Protein AF-0000000083257977 (afdb_homodimer)

Foldseek 3Di:
DQPLVRLLVVLLVVQLVVQWDFLVRSCVVVVHDSVSSVVSQVVCVVQVSWAADDRTTGGPPALQDAAAQVSQLVPPVLFLQQLLLVVLVVDDAAFEEEEEQGNSSQNVLVVCLPHQAYEYEYQAPVSCVVCVPRVSYHYHYQAADQDRRRRGHWDDSSLVSLLVAAGAEYEEEAQAAEQVQGGEDSDARVLSNVLSSLVRYNAYEYEDEQSRYPDHHDGHNDHLLSHQEYEYEPPHDVVVVVSCVVSNYHYHYGYSPDD/DQPLVRLLLVLLVVQLVVQWDFLVRSCVVVVHDSVSSVVSQVVCVVQVSWAADDRTTGGPPALQDAGAQVVQLVPPVLFLQQLLLVVLVVDDAAFEEEEEQGNSSQNVLVVCLPHQAYEYEYQAPVSCVVCVPRVSYHYHYQAADQDRRRRGHWDDSSLVSLLVAAGAEYEEEAQAAEQVQGGEDSDARVLSNVLSSLVRYNAYEYGDEQSRYPDHHDGHNDHLLSHQEYEYEPPHDVVVVVSCVVSNYHYHYGYRPDD

Solvent-accessible surface area (backbone atoms only — not comparable to full-atom values): 26200 Å² total; per-residue (Å²): 127,73,51,71,69,58,42,46,52,49,51,46,50,46,18,57,72,60,42,43,43,43,45,67,54,51,20,66,75,65,72,47,53,62,69,57,49,52,50,45,46,48,50,36,29,74,65,64,58,30,37,70,48,97,64,27,32,27,29,59,78,48,38,61,64,69,77,37,47,74,67,48,43,70,52,64,45,69,53,27,42,54,40,16,54,56,54,49,71,75,60,54,83,67,38,34,33,32,44,40,50,45,58,48,43,47,48,30,60,66,62,52,67,78,52,72,35,35,35,39,34,33,34,14,35,58,60,52,40,73,44,36,84,37,79,48,43,47,40,34,29,39,16,19,37,52,38,49,53,59,38,25,35,29,38,70,54,17,38,53,44,43,70,76,45,76,29,56,34,26,42,36,60,59,66,6,30,28,95,88,67,12,32,13,28,42,39,63,52,53,15,53,35,50,31,46,50,54,74,30,28,74,33,31,33,37,44,44,52,50,87,23,55,81,28,77,34,60,18,66,37,41,49,66,80,63,35,46,29,38,34,27,35,72,72,56,58,67,70,55,54,54,50,32,54,76,66,63,27,44,75,45,71,42,73,81,77,77,127,128,73,52,71,69,57,42,45,52,48,52,45,51,46,18,58,74,60,42,42,42,44,46,68,55,51,20,66,75,66,71,46,52,63,69,55,51,53,51,44,48,51,50,35,30,73,65,65,57,28,38,70,48,96,65,26,34,30,32,59,78,46,38,61,65,67,77,37,48,74,67,48,43,69,52,62,44,70,53,27,42,56,41,17,54,57,55,50,71,75,62,53,81,66,38,36,33,32,44,40,50,46,58,50,43,46,48,31,60,66,63,53,67,77,53,73,34,36,36,40,36,34,33,15,34,58,61,53,41,72,44,37,85,36,76,47,44,46,39,35,30,40,16,20,39,52,38,48,53,60,39,24,34,30,40,70,53,16,39,54,45,44,70,76,45,77,29,54,33,27,42,35,61,58,67,7,30,28,95,87,67,12,32,14,27,41,40,62,53,55,15,54,34,50,31,46,50,54,73,28,29,76,33,32,32,37,42,44,52,49,88,22,56,80,28,76,35,59,19,65,37,41,50,66,80,65,36,46,28,38,34,27,35,72,72,56,57,66,70,55,54,54,50,33,54,75,66,63,27,45,74,43,72,43,74,80,77,77,125

Structure (mmCIF, N/CA/C/O backbone):
data_AF-0000000083257977-model_v1
#
loop_
_entity.id
_entity.type
_entity.pdbx_description
1 polymer 'DeoR family transcriptional regulator'
#
loop_
_atom_site.group_PDB
_atom_site.id
_atom_site.type_symbol
_atom_site.label_atom_id
_atom_site.label_alt_id
_atom_site.label_comp_id
_atom_site.label_asym_id
_atom_site.label_entity_id
_atom_site.label_seq_id
_atom_site.pdbx_PDB_ins_code
_atom_site.Cartn_x
_atom_site.Cartn_y
_atom_site.Cartn_z
_atom_site.occupancy
_atom_site.B_iso_or_equiv
_atom_site.auth_seq_id
_atom_site.auth_comp_id
_atom_site.auth_asym_id
_atom_site.auth_atom_id
_atom_site.pdbx_PDB_model_num
ATOM 1 N N . MET A 1 1 ? 11.086 14.32 38.594 1 40.62 1 MET A N 1
ATOM 2 C CA . MET A 1 1 ? 12.227 14.188 37.688 1 40.62 1 MET A CA 1
ATOM 3 C C . MET A 1 1 ? 11.773 13.773 36.281 1 40.62 1 MET A C 1
ATOM 5 O O . MET A 1 1 ? 11.023 12.805 36.156 1 40.62 1 MET A O 1
ATOM 9 N N . LEU A 1 2 ? 11.805 14.555 35.406 1 58.31 2 LEU A N 1
ATOM 10 C CA . LEU A 1 2 ? 11.203 14.242 34.125 1 58.31 2 LEU A CA 1
ATOM 11 C C . LEU A 1 2 ? 11.867 13.023 33.5 1 58.31 2 LEU A C 1
ATOM 13 O O . LEU A 1 2 ? 13.094 12.875 33.531 1 58.31 2 LEU A O 1
ATOM 17 N N . TYR A 1 3 ? 11.219 11.984 33.219 1 67.94 3 TYR A N 1
ATOM 18 C CA . TYR A 1 3 ? 11.727 10.82 32.5 1 67.94 3 TYR A CA 1
ATOM 19 C C . TYR A 1 3 ? 12.461 11.234 31.234 1 67.94 3 TYR A C 1
ATOM 21 O O . TYR A 1 3 ? 12.172 12.289 30.656 1 67.94 3 TYR A O 1
ATOM 29 N N . SER A 1 4 ? 13.562 10.516 31.016 1 78.44 4 SER A N 1
ATOM 30 C CA . SER A 1 4 ? 14.508 10.828 29.938 1 78.44 4 SER A CA 1
ATOM 31 C C . SER A 1 4 ? 13.789 11.195 28.656 1 78.44 4 SER A C 1
ATOM 33 O O . SER A 1 4 ? 14.094 12.227 28.047 1 78.44 4 SER A O 1
ATOM 35 N N . GLU A 1 5 ? 12.828 10.484 28.359 1 77.94 5 GLU A N 1
ATOM 36 C CA . GLU A 1 5 ? 12.141 10.727 27.094 1 77.94 5 GLU A CA 1
ATOM 37 C C . GLU A 1 5 ? 11.32 12.008 27.141 1 77.94 5 GLU A C 1
ATOM 39 O O . GLU A 1 5 ? 11.297 12.773 26.188 1 77.94 5 GLU A O 1
ATOM 44 N N . GLU A 1 6 ? 10.672 12.234 28.219 1 80.19 6 GLU A N 1
ATOM 45 C CA . GLU A 1 6 ? 9.891 13.453 28.406 1 80.19 6 GLU A CA 1
ATOM 46 C C . GLU A 1 6 ? 10.781 14.688 28.391 1 80.19 6 GLU A C 1
ATOM 48 O O . GLU A 1 6 ? 10.422 15.719 27.812 1 80.19 6 GLU A O 1
ATOM 53 N N . ARG A 1 7 ? 11.859 14.539 29.109 1 85.69 7 ARG A N 1
ATOM 54 C CA . ARG A 1 7 ? 12.805 15.648 29.172 1 85.69 7 ARG A CA 1
ATOM 55 C C . ARG A 1 7 ? 13.32 16 27.781 1 85.69 7 ARG A C 1
ATOM 57 O O . ARG A 1 7 ? 13.367 17.172 27.406 1 85.69 7 ARG A O 1
ATOM 64 N N . LYS A 1 8 ? 13.609 15.039 26.953 1 87.06 8 LYS A N 1
ATOM 65 C CA . LYS A 1 8 ? 14.125 15.258 25.609 1 87.06 8 LYS A CA 1
ATOM 66 C C . LYS A 1 8 ? 13.094 15.984 24.734 1 87.06 8 LYS A C 1
ATOM 68 O O . LYS A 1 8 ? 13.445 16.891 23.984 1 87.06 8 LYS A O 1
ATOM 73 N N . ASN A 1 9 ? 11.922 15.562 24.969 1 80.62 9 ASN A N 1
ATOM 74 C CA . ASN A 1 9 ? 10.852 16.219 24.234 1 80.62 9 ASN A CA 1
ATOM 75 C C . ASN A 1 9 ? 10.758 17.703 24.594 1 80.62 9 ASN A C 1
ATOM 77 O O . ASN A 1 9 ? 10.562 18.547 23.703 1 80.62 9 ASN A O 1
ATOM 81 N N . LYS A 1 10 ? 10.914 17.984 25.812 1 83.56 10 LYS A N 1
ATOM 82 C CA . LYS A 1 10 ? 10.836 19.359 26.281 1 83.56 10 LYS A CA 1
ATOM 83 C C . LYS A 1 10 ? 12.047 20.172 25.812 1 83.56 10 LYS A C 1
ATOM 85 O O . LYS A 1 10 ? 11.914 21.344 25.469 1 83.56 10 LYS A O 1
ATOM 90 N N . ILE A 1 11 ? 13.219 19.531 25.859 1 87.44 11 ILE A N 1
ATOM 91 C CA . ILE A 1 11 ? 14.422 20.172 25.375 1 87.44 11 ILE A CA 1
ATOM 92 C C . ILE A 1 11 ? 14.25 20.531 23.891 1 87.44 11 ILE A C 1
ATOM 94 O O . ILE A 1 11 ? 14.523 21.672 23.484 1 87.44 11 ILE A O 1
ATOM 98 N N . HIS A 1 12 ? 13.766 19.547 23.219 1 84.56 12 HIS A N 1
ATOM 99 C CA . HIS A 1 12 ? 13.555 19.781 21.797 1 84.56 12 HIS A CA 1
ATOM 100 C C . HIS A 1 12 ? 12.578 20.922 21.562 1 84.56 12 HIS A C 1
ATOM 102 O O . HIS A 1 12 ? 12.836 21.812 20.734 1 84.56 12 HIS A O 1
ATOM 108 N N . ALA A 1 13 ? 11.508 20.875 22.25 1 78.69 13 ALA A N 1
ATOM 109 C CA . ALA A 1 13 ? 10.5 21.938 22.125 1 78.69 13 ALA A CA 1
ATOM 110 C C . ALA A 1 13 ? 11.102 23.297 22.422 1 78.69 13 ALA A C 1
ATOM 112 O O . ALA A 1 13 ? 10.805 24.281 21.75 1 78.69 13 ALA A O 1
ATOM 113 N N . TYR A 1 14 ? 11.898 23.328 23.438 1 81.38 14 TYR A N 1
ATOM 114 C CA . TYR A 1 14 ? 12.547 24.578 23.828 1 81.38 14 TYR A CA 1
ATOM 115 C C . TYR A 1 14 ? 13.453 25.094 22.719 1 81.38 14 TYR A C 1
ATOM 117 O O . TYR A 1 14 ? 13.391 26.266 22.344 1 81.38 14 TYR A O 1
ATOM 125 N N . VAL A 1 15 ? 14.281 24.156 22.156 1 84.94 15 VAL A N 1
ATOM 126 C CA . VAL A 1 15 ? 15.25 24.547 21.141 1 84.94 15 VAL A CA 1
ATOM 127 C C . VAL A 1 15 ? 14.523 24.969 19.859 1 84.94 15 VAL A C 1
ATOM 129 O O . VAL A 1 15 ? 14.945 25.906 19.188 1 84.94 15 VAL A O 1
ATOM 132 N N . GLU A 1 16 ? 13.445 24.281 19.641 1 74.38 16 GLU A N 1
ATOM 133 C CA . GLU A 1 16 ? 12.656 24.641 18.469 1 74.38 16 GLU A CA 1
ATOM 134 C C . GLU A 1 16 ? 12.031 26.016 18.625 1 74.38 16 GLU A C 1
ATOM 136 O O . GLU A 1 16 ? 12.008 26.812 17.672 1 74.38 16 GLU A O 1
ATOM 141 N N . LYS A 1 17 ? 11.547 26.281 19.734 1 71.81 17 LYS A N 1
ATOM 142 C CA . LYS A 1 17 ? 10.867 27.531 20.047 1 71.81 17 LYS A CA 1
ATOM 143 C C . LYS A 1 17 ? 11.852 28.703 20.094 1 71.81 17 LYS A C 1
ATOM 145 O O . LYS A 1 17 ? 11.562 29.797 19.594 1 71.81 17 LYS A O 1
ATOM 150 N N . HIS A 1 18 ? 12.953 28.469 20.625 1 75.81 18 HIS A N 1
ATOM 151 C CA . HIS A 1 18 ? 13.883 29.547 20.891 1 75.81 18 HIS A CA 1
ATOM 152 C C . HIS A 1 18 ? 15.039 29.547 19.906 1 75.81 18 HIS A C 1
ATOM 154 O O . HIS A 1 18 ? 15.945 30.375 19.984 1 75.81 18 HIS A O 1
ATOM 160 N N . LYS A 1 19 ? 14.969 28.516 19.016 1 76.31 19 LYS A N 1
ATOM 161 C CA . LYS A 1 19 ? 15.922 28.312 17.922 1 76.31 19 LYS A CA 1
ATOM 162 C C . LYS A 1 19 ? 17.297 27.953 18.453 1 76.31 19 LYS A C 1
ATOM 164 O O . LYS A 1 19 ? 18.172 27.5 17.703 1 76.31 19 LYS A O 1
ATOM 169 N N . ARG A 1 20 ? 17.578 28.328 19.672 1 80.38 20 ARG A N 1
ATOM 170 C CA . ARG A 1 20 ? 18.859 27.984 20.281 1 80.38 20 ARG A CA 1
ATOM 171 C C . ARG A 1 20 ? 18.703 27.766 21.781 1 80.38 20 ARG A C 1
ATOM 173 O O . ARG A 1 20 ? 17.766 28.281 22.391 1 80.38 20 ARG A O 1
ATOM 180 N N . ALA A 1 21 ? 19.5 26.906 22.422 1 88.62 21 ALA A N 1
ATOM 181 C CA . ALA A 1 21 ? 19.562 26.719 23.875 1 88.62 21 ALA A CA 1
ATOM 182 C C . ALA A 1 21 ? 20.984 26.422 24.328 1 88.62 21 ALA A C 1
ATOM 184 O O . ALA A 1 21 ? 21.734 25.719 23.641 1 88.62 21 ALA A O 1
ATOM 185 N N . SER A 1 22 ? 21.406 27.078 25.438 1 89.75 22 SER A N 1
ATOM 186 C CA . SER A 1 22 ? 22.688 26.75 26.031 1 89.75 22 SER A CA 1
ATOM 187 C C . SER A 1 22 ? 22.578 25.562 26.984 1 89.75 22 SER A C 1
ATOM 189 O O . SER A 1 22 ? 21.531 25.359 27.594 1 89.75 22 SER A O 1
ATOM 191 N N . VAL A 1 23 ? 23.641 24.812 27.094 1 92.62 23 VAL A N 1
ATOM 192 C CA . VAL A 1 23 ? 23.703 23.703 28.031 1 92.62 23 VAL A CA 1
ATOM 193 C C . VAL A 1 23 ? 23.391 24.188 29.438 1 92.62 23 VAL A C 1
ATOM 195 O O . VAL A 1 23 ? 22.625 23.562 30.172 1 92.62 23 VAL A O 1
ATOM 198 N N . GLN A 1 24 ? 23.906 25.344 29.766 1 90.94 24 GLN A N 1
ATOM 199 C CA . GLN A 1 24 ? 23.703 25.906 31.094 1 90.94 24 GLN A CA 1
ATOM 200 C C . GLN A 1 24 ? 22.219 26.203 31.344 1 90.94 24 GLN A C 1
ATOM 202 O O . GLN A 1 24 ? 21.688 25.859 32.406 1 90.94 24 GLN A O 1
ATOM 207 N N . HIS A 1 25 ? 21.609 26.797 30.359 1 91.94 25 HIS A N 1
ATOM 208 C CA . HIS A 1 25 ? 20.188 27.109 30.484 1 91.94 25 HIS A CA 1
ATOM 209 C C . HIS A 1 25 ? 19.359 25.844 30.656 1 91.94 25 HIS A C 1
ATOM 211 O O . HIS A 1 25 ? 18.469 25.797 31.5 1 91.94 25 HIS A O 1
ATOM 217 N N . LEU A 1 26 ? 19.641 24.875 29.875 1 93.31 26 LEU A N 1
ATOM 218 C CA . LEU A 1 26 ? 18.875 23.625 29.906 1 93.31 26 LEU A CA 1
ATOM 219 C C . LEU A 1 26 ? 19.078 22.906 31.234 1 93.31 26 LEU A C 1
ATOM 221 O O . LEU A 1 26 ? 18.141 22.312 31.781 1 93.31 26 LEU A O 1
ATOM 225 N N . CYS A 1 27 ? 20.266 22.969 31.797 1 91.19 27 CYS A N 1
ATOM 226 C CA . CYS A 1 27 ? 20.547 22.406 33.125 1 91.19 27 CYS A CA 1
ATOM 227 C C . CYS A 1 27 ? 19.672 23.062 34.188 1 91.19 27 CYS A C 1
ATOM 229 O O . CYS A 1 27 ? 19.078 22.375 35 1 91.19 27 CYS A O 1
ATOM 231 N N . ASP A 1 28 ? 19.594 24.344 34.094 1 90.94 28 ASP A N 1
ATOM 232 C CA . ASP A 1 28 ? 18.812 25.109 35.062 1 90.94 28 ASP A CA 1
ATOM 233 C C . ASP A 1 28 ? 17.312 24.844 34.906 1 90.94 28 ASP A C 1
ATOM 235 O O . ASP A 1 28 ? 16.594 24.672 35.875 1 90.94 28 ASP A O 1
ATOM 239 N N . ALA A 1 29 ? 16.922 24.797 33.656 1 88.38 29 ALA A N 1
ATOM 240 C CA . ALA A 1 29 ? 15.5 24.656 33.344 1 88.38 29 ALA A CA 1
ATOM 241 C C . ALA A 1 29 ? 14.977 23.281 33.781 1 88.38 29 ALA A C 1
ATOM 243 O O . ALA A 1 29 ? 13.836 23.156 34.219 1 88.38 29 ALA A O 1
ATOM 244 N N . PHE A 1 30 ? 15.875 22.266 33.625 1 89.44 30 PHE A N 1
ATOM 245 C CA . PHE A 1 30 ? 15.383 20.922 33.844 1 89.44 30 PHE A CA 1
ATOM 246 C C . PHE A 1 30 ? 16.016 20.297 35.062 1 89.44 30 PHE A C 1
ATOM 248 O O . PHE A 1 30 ? 15.711 19.156 35.406 1 89.44 30 PHE A O 1
ATOM 255 N N . ASN A 1 31 ? 16.812 21.016 35.75 1 89.75 31 ASN A N 1
ATOM 256 C CA . ASN A 1 31 ? 17.453 20.625 37 1 89.75 31 ASN A CA 1
ATOM 257 C C . ASN A 1 31 ? 18.172 19.281 36.875 1 89.75 31 ASN A C 1
ATOM 259 O O . ASN A 1 31 ? 17.953 18.375 37.656 1 89.75 31 ASN A O 1
ATOM 263 N N . VAL A 1 32 ? 18.953 19.203 35.844 1 92.19 32 VAL A N 1
ATOM 264 C CA . VAL A 1 32 ? 19.766 18.031 35.625 1 92.19 32 VAL A CA 1
ATOM 265 C C . VAL A 1 32 ? 21.219 18.438 35.312 1 92.19 32 VAL A C 1
ATOM 267 O O . VAL A 1 32 ? 21.484 19.609 35.062 1 92.19 32 VAL A O 1
ATOM 270 N N . SER A 1 33 ? 22.125 17.484 35.438 1 91.44 33 SER A N 1
ATOM 271 C CA . SER A 1 33 ? 23.547 17.75 35.25 1 91.44 33 SER A CA 1
ATOM 272 C C . SER A 1 33 ? 23.875 18.078 33.812 1 91.44 33 SER A C 1
ATOM 274 O O . SER A 1 33 ? 23.094 17.781 32.906 1 91.44 33 SER A O 1
ATOM 276 N N . GLU A 1 34 ? 25 18.734 33.625 1 91.81 34 GLU A N 1
ATOM 277 C CA . GLU A 1 34 ? 25.484 19.031 32.281 1 91.81 34 GLU A CA 1
ATOM 278 C C . GLU A 1 34 ? 25.688 17.734 31.469 1 91.81 34 GLU A C 1
ATOM 280 O O . GLU A 1 34 ? 25.391 17.703 30.281 1 91.81 34 GLU A O 1
ATOM 285 N N . SER A 1 35 ? 26.188 16.75 32.156 1 92.81 35 SER A N 1
ATOM 286 C CA . SER A 1 35 ? 26.438 15.469 31.5 1 92.81 35 SER A CA 1
ATOM 287 C C . SER A 1 35 ? 25.141 14.883 30.953 1 92.81 35 SER A C 1
ATOM 289 O O . SER A 1 35 ? 25.094 14.367 29.828 1 92.81 35 SER A O 1
ATOM 291 N N . THR A 1 36 ? 24.094 15 31.656 1 90.19 36 THR A N 1
ATOM 292 C CA . THR A 1 36 ? 22.781 14.492 31.25 1 90.19 36 THR A CA 1
ATOM 293 C C . THR A 1 36 ? 22.25 15.281 30.062 1 90.19 36 THR A C 1
ATOM 295 O O . THR A 1 36 ? 21.766 14.688 29.094 1 90.19 36 THR A O 1
ATOM 298 N N . ILE A 1 37 ? 22.359 16.656 30.109 1 93 37 ILE A N 1
ATOM 299 C CA . ILE A 1 37 ? 21.875 17.5 29.031 1 93 37 ILE A CA 1
ATOM 300 C C . ILE A 1 37 ? 22.656 17.219 27.75 1 93 37 ILE A C 1
ATOM 302 O O . ILE A 1 37 ? 22.078 17.109 26.672 1 93 37 ILE A O 1
ATOM 306 N N . ARG A 1 38 ? 23.938 17.062 27.891 1 90.88 38 ARG A N 1
ATOM 307 C CA . ARG A 1 38 ? 24.766 16.812 26.719 1 90.88 38 ARG A CA 1
ATOM 308 C C . ARG A 1 38 ? 24.422 15.461 26.078 1 90.88 38 ARG A C 1
ATOM 310 O O . ARG A 1 38 ? 24.406 15.336 24.859 1 90.88 38 ARG A O 1
ATOM 317 N N . ARG A 1 39 ? 24.156 14.57 26.938 1 90.56 39 ARG A N 1
ATOM 318 C CA . ARG A 1 39 ? 23.719 13.281 26.422 1 90.56 39 ARG A CA 1
ATOM 319 C C . ARG A 1 39 ? 22.375 13.398 25.688 1 90.56 39 ARG A C 1
ATOM 321 O O . ARG A 1 39 ? 22.219 12.867 24.594 1 90.56 39 ARG A O 1
ATOM 328 N N . ASP A 1 40 ? 21.5 14.117 26.328 1 89.69 40 ASP A N 1
ATOM 329 C CA . ASP A 1 40 ? 20.203 14.352 25.719 1 89.69 40 ASP A CA 1
ATOM 330 C C . ASP A 1 40 ? 20.344 15.062 24.375 1 89.69 40 ASP A C 1
ATOM 332 O O . ASP A 1 40 ? 19.719 14.664 23.391 1 89.69 40 ASP A O 1
ATOM 336 N N . LEU A 1 41 ? 21.188 16.094 24.391 1 90 41 LEU A N 1
ATOM 337 C CA . LEU A 1 41 ? 21.375 16.875 23.172 1 90 41 LEU A CA 1
ATOM 338 C C . LEU A 1 41 ? 22.016 16.016 22.078 1 90 41 LEU A C 1
ATOM 340 O O . LEU A 1 41 ? 21.672 16.141 20.906 1 90 41 LEU A O 1
ATOM 344 N N . SER A 1 42 ? 22.891 15.133 22.484 1 88.12 42 SER A N 1
ATOM 345 C CA . SER A 1 42 ? 23.516 14.219 21.531 1 88.12 42 SER A CA 1
ATOM 346 C C . SER A 1 42 ? 22.484 13.273 20.922 1 88.12 42 SER A C 1
ATOM 348 O O . SER A 1 42 ? 22.5 13.039 19.703 1 88.12 42 SER A O 1
ATOM 350 N N . GLU A 1 43 ? 21.641 12.82 21.719 1 84.81 43 GLU A N 1
ATOM 351 C CA . GLU A 1 43 ? 20.594 11.922 21.25 1 84.81 43 GLU A CA 1
ATOM 352 C C . GLU A 1 43 ? 19.609 12.648 20.328 1 84.81 43 GLU A C 1
ATOM 354 O O . GLU A 1 43 ? 19.219 12.117 19.297 1 84.81 43 GLU A O 1
ATOM 359 N N . LEU A 1 44 ? 19.266 13.812 20.719 1 82.88 44 LEU A N 1
ATOM 360 C CA . LEU A 1 44 ? 18.359 14.617 19.938 1 82.88 44 LEU A CA 1
ATOM 361 C C . LEU A 1 44 ? 18.984 14.992 18.594 1 82.88 44 LEU A C 1
ATOM 363 O O . LEU A 1 44 ? 18.281 15.07 17.578 1 82.88 44 LEU A O 1
ATOM 367 N N . GLU A 1 45 ? 20.281 15.188 18.625 1 80.31 45 GLU A N 1
ATOM 368 C CA . GLU A 1 45 ? 20.984 15.484 17.375 1 80.31 45 GLU A CA 1
ATOM 369 C C . GLU A 1 45 ? 21.031 14.258 16.469 1 80.31 45 GLU A C 1
ATOM 371 O O . GLU A 1 45 ? 20.828 14.367 15.266 1 80.31 45 GLU A O 1
ATOM 376 N N . GLN A 1 46 ? 21.25 13.164 17.141 1 76.44 46 GLN A N 1
ATOM 377 C CA . GLN A 1 46 ? 21.234 11.906 16.391 1 76.44 46 GLN A CA 1
ATOM 378 C C . GLN A 1 46 ? 19.891 11.656 15.742 1 76.44 46 GLN A C 1
ATOM 380 O O . GLN A 1 46 ? 19.812 11.102 14.641 1 76.44 46 GLN A O 1
ATOM 385 N N . ASP A 1 47 ? 18.938 12.195 16.453 1 69.75 47 ASP A N 1
ATOM 386 C CA . ASP A 1 47 ? 17.578 12.039 15.953 1 69.75 47 ASP A CA 1
ATOM 387 C C . ASP A 1 47 ? 17.203 13.18 15.008 1 69.75 47 ASP A C 1
ATOM 389 O O . ASP A 1 47 ? 16.047 13.328 14.633 1 69.75 47 ASP A O 1
ATOM 393 N N . HIS A 1 48 ? 18.172 14.008 14.766 1 69.38 48 HIS A N 1
ATOM 394 C CA . HIS A 1 48 ? 18.062 15.125 13.836 1 69.38 48 HIS A CA 1
ATOM 395 C C . HIS A 1 48 ? 17 16.125 14.289 1 69.38 48 HIS A C 1
ATOM 397 O O . HIS A 1 48 ? 16.281 16.688 13.461 1 69.38 48 HIS A O 1
ATOM 403 N N . LEU A 1 49 ? 16.938 16.25 15.531 1 71.94 49 LEU A N 1
ATOM 404 C CA . LEU A 1 49 ? 15.93 17.141 16.094 1 71.94 49 LEU A CA 1
ATOM 405 C C . LEU A 1 49 ? 16.547 18.5 16.422 1 71.94 49 LEU A C 1
ATOM 407 O O . LEU A 1 49 ? 15.828 19.5 16.516 1 71.94 49 LEU A O 1
ATOM 411 N N . LEU A 1 50 ? 17.766 18.5 16.656 1 76.31 50 LEU A N 1
ATOM 412 C CA . LEU A 1 50 ? 18.516 19.734 16.891 1 76.31 50 LEU A CA 1
ATOM 413 C C . LEU A 1 50 ? 19.984 19.562 16.531 1 76.31 50 LEU A C 1
ATOM 415 O O . LEU A 1 50 ? 20.406 18.453 16.172 1 76.31 50 LEU A O 1
ATOM 419 N N . ARG A 1 51 ? 20.672 20.641 16.281 1 81.31 51 ARG A N 1
ATOM 420 C CA . ARG A 1 51 ? 22.125 20.609 16.062 1 81.31 51 ARG A CA 1
ATOM 421 C C . ARG A 1 51 ? 22.875 21.109 17.297 1 81.31 51 ARG A C 1
ATOM 423 O O . ARG A 1 51 ? 22.594 22.203 17.781 1 81.31 51 ARG A O 1
ATOM 430 N N . ARG A 1 52 ? 23.781 20.219 17.719 1 84.5 52 ARG A N 1
ATOM 431 C CA . ARG A 1 52 ? 24.594 20.625 18.859 1 84.5 52 ARG A CA 1
ATOM 432 C C . ARG A 1 52 ? 25.641 21.656 18.453 1 84.5 52 ARG A C 1
ATOM 434 O O . ARG A 1 52 ? 26.125 21.625 17.312 1 84.5 52 ARG A O 1
ATOM 441 N N . THR A 1 53 ? 25.75 22.719 19.188 1 81.94 53 THR A N 1
ATOM 442 C CA . THR A 1 53 ? 26.812 23.719 19.047 1 81.94 53 THR A CA 1
ATOM 443 C C . THR A 1 53 ? 27.734 23.688 20.266 1 81.94 53 THR A C 1
ATOM 445 O O . THR A 1 53 ? 27.516 22.906 21.203 1 81.94 53 THR A O 1
ATOM 448 N N . HIS A 1 54 ? 28.797 24.578 20.031 1 78.38 54 HIS A N 1
ATOM 449 C CA . HIS A 1 54 ? 29.656 24.781 21.188 1 78.38 54 HIS A CA 1
ATOM 450 C C . HIS A 1 54 ? 28.875 25.391 22.344 1 78.38 54 HIS A C 1
ATOM 452 O O . HIS A 1 54 ? 28.219 26.422 22.188 1 78.38 54 HIS A O 1
ATOM 458 N N . GLY A 1 55 ? 28.531 24.531 23.391 1 81.38 55 GLY A N 1
ATOM 459 C CA . GLY A 1 55 ? 27.906 25.016 24.609 1 81.38 55 GLY A CA 1
ATOM 460 C C . GLY A 1 55 ? 26.406 24.812 24.641 1 81.38 55 GLY A C 1
ATOM 461 O O . GLY A 1 55 ? 25.734 25.234 25.578 1 81.38 55 GLY A O 1
ATOM 462 N N . GLY A 1 56 ? 25.844 24.406 23.422 1 89.06 56 GLY A N 1
ATOM 463 C CA . GLY A 1 56 ? 24.391 24.234 23.438 1 89.06 56 GLY A CA 1
ATOM 464 C C . GLY A 1 56 ? 23.875 23.547 22.188 1 89.06 56 GLY A C 1
ATOM 465 O O . GLY A 1 56 ? 24.453 22.562 21.719 1 89.06 56 GLY A O 1
ATOM 466 N N . ALA A 1 57 ? 22.703 23.875 21.797 1 86.25 57 ALA A N 1
ATOM 467 C CA . ALA A 1 57 ? 22.062 23.297 20.609 1 86.25 57 ALA A CA 1
ATOM 468 C C . ALA A 1 57 ? 21.234 24.359 19.875 1 86.25 57 ALA A C 1
ATOM 470 O O . ALA A 1 57 ? 20.797 25.344 20.484 1 86.25 57 ALA A O 1
ATOM 471 N N . ILE A 1 58 ? 21.188 24.25 18.516 1 79 58 ILE A N 1
ATOM 472 C CA . ILE A 1 58 ? 20.328 25.094 17.688 1 79 58 ILE A CA 1
ATOM 473 C C . ILE A 1 58 ? 19.312 24.234 16.938 1 79 58 ILE A C 1
ATOM 475 O O . ILE A 1 58 ? 19.531 23.031 16.75 1 79 58 ILE A O 1
ATOM 479 N N . ALA A 1 59 ? 18.125 24.859 16.75 1 70.56 59 ALA A N 1
ATOM 480 C CA . ALA A 1 59 ? 17.109 24.141 15.992 1 70.56 59 ALA A CA 1
ATOM 481 C C . ALA A 1 59 ? 17.609 23.828 14.586 1 70.56 59 ALA A C 1
ATOM 483 O O . ALA A 1 59 ? 18.375 24.594 14 1 70.56 59 ALA A O 1
ATOM 484 N N . PHE A 1 60 ? 17.438 22.578 14.258 1 60.03 60 PHE A N 1
ATOM 485 C CA . PHE A 1 60 ? 17.719 22.234 12.875 1 60.03 60 PHE A CA 1
ATOM 486 C C . PHE A 1 60 ? 16.922 23.125 11.922 1 60.03 60 PHE A C 1
ATOM 488 O O . PHE A 1 60 ? 15.688 23.141 11.977 1 60.03 60 PHE A O 1
ATOM 495 N N . GLU A 1 61 ? 17.328 24.375 11.789 1 57.72 61 GLU A N 1
ATOM 496 C CA . GLU A 1 61 ? 16.578 25.281 10.922 1 57.72 61 GLU A CA 1
ATOM 497 C C . GLU A 1 61 ? 16.672 24.844 9.461 1 57.72 61 GLU A C 1
ATOM 499 O O . GLU A 1 61 ? 17.234 25.547 8.625 1 57.72 61 GLU A O 1
ATOM 504 N N . SER A 1 62 ? 16.859 23.641 9.25 1 63.22 62 SER A N 1
ATOM 505 C CA . SER A 1 62 ? 16.922 23.438 7.801 1 63.22 62 SER A CA 1
ATOM 506 C C . SER A 1 62 ? 15.5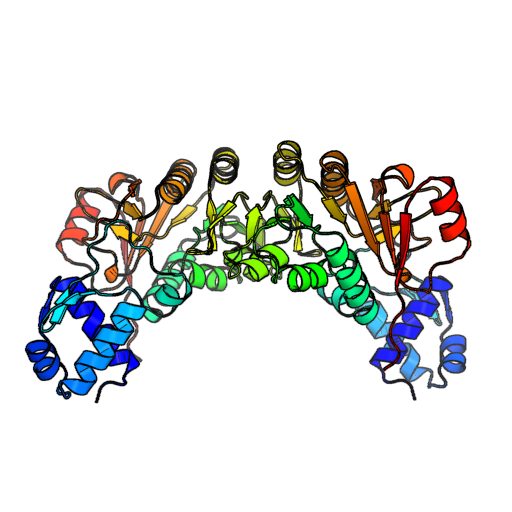23 23.203 7.223 1 63.22 62 SER A C 1
ATOM 508 O O . SER A 1 62 ? 14.773 22.375 7.734 1 63.22 62 SER A O 1
ATOM 510 N N . VAL A 1 63 ? 15.117 24.141 6.383 1 66.81 63 VAL A N 1
ATOM 511 C CA . VAL A 1 63 ? 13.82 24.062 5.703 1 66.81 63 VAL A CA 1
ATOM 512 C C . VAL A 1 63 ? 13.68 22.719 5.008 1 66.81 63 VAL A C 1
ATOM 514 O O . VAL A 1 63 ? 12.57 22.312 4.664 1 66.81 63 VAL A O 1
ATOM 517 N N . ASN A 1 64 ? 14.727 22.016 4.891 1 67.75 64 ASN A N 1
ATOM 518 C CA . ASN A 1 64 ? 14.703 20.766 4.129 1 67.75 64 ASN A CA 1
ATOM 519 C C . ASN A 1 64 ? 14.602 19.547 5.047 1 67.75 64 ASN A C 1
ATOM 521 O O . ASN A 1 64 ? 14.422 18.422 4.578 1 67.75 64 ASN A O 1
ATOM 525 N N . PHE A 1 65 ? 14.672 19.859 6.34 1 69.75 65 PHE A N 1
ATOM 526 C CA . PHE A 1 65 ? 14.703 18.719 7.246 1 69.75 65 PHE A CA 1
ATOM 527 C C . PHE A 1 65 ? 13.312 18.094 7.383 1 69.75 65 PHE A C 1
ATOM 529 O O . PHE A 1 65 ? 12.336 18.812 7.613 1 69.75 65 PHE A O 1
ATOM 536 N N . GLU A 1 66 ? 13.297 16.75 7.125 1 78.38 66 GLU A N 1
ATOM 537 C CA . GLU A 1 66 ? 12.055 15.992 7.285 1 78.38 66 GLU A CA 1
ATOM 538 C C . GLU A 1 66 ? 12.273 14.758 8.156 1 78.38 66 GLU A C 1
ATOM 540 O O . GLU A 1 66 ? 12.875 13.773 7.707 1 78.38 66 GLU A O 1
ATOM 545 N N . PRO A 1 67 ? 11.773 14.852 9.453 1 77.81 67 PRO A N 1
ATOM 546 C CA . PRO A 1 67 ? 11.875 13.648 10.281 1 77.81 67 PRO A CA 1
ATOM 547 C C . PRO A 1 67 ? 11.141 12.453 9.68 1 77.81 67 PRO A C 1
ATOM 549 O O . PRO A 1 67 ? 10.195 12.633 8.906 1 77.81 67 PRO A O 1
ATOM 552 N N . THR A 1 68 ? 11.594 11.227 10.078 1 77.5 68 THR A N 1
ATOM 553 C CA . THR A 1 68 ? 10.961 10 9.609 1 77.5 68 THR A CA 1
ATOM 554 C C . THR A 1 68 ? 9.586 9.82 10.242 1 77.5 68 THR A C 1
ATOM 556 O O . THR A 1 68 ? 9.266 10.469 11.242 1 77.5 68 THR A O 1
ATOM 559 N N . VAL A 1 69 ? 8.836 8.945 9.672 1 83.31 69 VAL A N 1
ATOM 560 C CA . VAL A 1 69 ? 7.504 8.625 10.172 1 83.31 69 VAL A CA 1
ATOM 561 C C . VAL A 1 69 ? 7.602 8.117 11.609 1 83.31 69 VAL A C 1
ATOM 563 O O . VAL A 1 69 ? 6.801 8.492 12.469 1 83.31 69 VAL A O 1
ATOM 566 N N . THR A 1 70 ? 8.539 7.301 11.898 1 77.5 70 THR A N 1
ATOM 567 C CA . THR A 1 70 ? 8.727 6.754 13.234 1 77.5 70 THR A CA 1
ATOM 568 C C . THR A 1 70 ? 9.008 7.863 14.242 1 77.5 70 THR A C 1
ATOM 570 O O . THR A 1 70 ? 8.422 7.891 15.328 1 77.5 70 THR A O 1
ATOM 573 N N . GLU A 1 71 ? 9.797 8.836 13.891 1 74 71 GLU A N 1
ATOM 574 C CA . GLU A 1 71 ? 10.133 9.969 14.75 1 74 71 GLU A CA 1
ATOM 575 C C . GLU A 1 71 ? 8.914 10.844 15.016 1 74 71 GLU A C 1
ATOM 577 O O . GLU A 1 71 ? 8.727 11.344 16.125 1 74 71 GLU A O 1
ATOM 582 N N . LYS A 1 72 ? 8.102 10.953 13.992 1 80.81 72 LYS A N 1
ATOM 583 C CA . LYS A 1 72 ? 6.945 11.836 14.078 1 80.81 72 LYS A CA 1
ATOM 584 C C . LYS A 1 72 ? 5.785 11.164 14.805 1 80.81 72 LYS A C 1
ATOM 586 O O . LYS A 1 72 ? 5.035 11.812 15.531 1 80.81 72 LYS A O 1
ATOM 591 N N . ALA A 1 73 ? 5.648 9.914 14.625 1 83.31 73 ALA A N 1
ATOM 592 C CA . ALA A 1 73 ? 4.5 9.164 15.133 1 83.31 73 ALA A CA 1
ATOM 593 C C . ALA A 1 73 ? 4.441 9.234 16.656 1 83.31 73 ALA A C 1
ATOM 595 O O . ALA A 1 73 ? 3.355 9.305 17.234 1 83.31 73 ALA A O 1
ATOM 596 N N . ASP A 1 74 ? 5.512 9.305 17.266 1 80.81 74 ASP A N 1
ATOM 597 C CA . ASP A 1 74 ? 5.582 9.234 18.719 1 80.81 74 ASP A CA 1
ATOM 598 C C . ASP A 1 74 ? 5.391 10.617 19.344 1 80.81 74 ASP A C 1
ATOM 600 O O . ASP A 1 74 ? 5.074 10.727 20.531 1 80.81 74 ASP A O 1
ATOM 604 N N . ARG A 1 75 ? 5.504 11.609 18.516 1 81.94 75 ARG A N 1
ATOM 605 C CA . ARG A 1 75 ? 5.344 12.977 19.016 1 81.94 75 ARG A CA 1
ATOM 606 C C . ARG A 1 75 ? 3.881 13.398 18.984 1 81.94 75 ARG A C 1
ATOM 608 O O . ARG A 1 75 ? 3.182 13.164 18 1 81.94 75 ARG A O 1
ATOM 615 N N . PHE A 1 76 ? 3.4 13.93 20.156 1 88.19 76 PHE A N 1
ATOM 616 C CA . PHE A 1 76 ? 2.074 14.523 20.281 1 88.19 76 PHE A CA 1
ATOM 617 C C . PHE A 1 76 ? 0.996 13.516 19.891 1 88.19 76 PHE A C 1
ATOM 619 O O . PHE A 1 76 ? 0.062 13.844 19.156 1 88.19 76 PHE A O 1
ATOM 626 N N . GLN A 1 77 ? 1.152 12.289 20.312 1 92.5 77 GLN A N 1
ATOM 627 C CA . GLN A 1 77 ? 0.25 11.195 19.969 1 92.5 77 GLN A CA 1
ATOM 628 C C . GLN A 1 77 ? -1.168 11.477 20.453 1 92.5 77 GLN A C 1
ATOM 630 O O . GLN A 1 77 ? -2.139 11.203 19.75 1 92.5 77 GLN A O 1
ATOM 635 N N . LYS A 1 78 ? -1.257 12 21.703 1 93.88 78 LYS A N 1
ATOM 636 C CA . LYS A 1 78 ? -2.572 12.312 22.25 1 93.88 78 LYS A CA 1
ATOM 637 C C . LYS A 1 78 ? -3.281 13.375 21.422 1 93.88 78 LYS A C 1
ATOM 639 O O . LYS A 1 78 ? -4.473 13.25 21.125 1 93.88 78 LYS A O 1
ATOM 644 N N . GLU A 1 79 ? -2.551 14.383 21.078 1 94 79 GLU A N 1
ATOM 645 C CA . GLU A 1 79 ? -3.098 15.43 20.219 1 94 79 GLU A CA 1
ATOM 646 C C . GLU A 1 79 ? -3.57 14.859 18.891 1 94 79 GLU A C 1
ATOM 648 O O . GLU A 1 79 ? -4.68 15.148 18.438 1 94 79 GLU A O 1
ATOM 653 N N . LYS A 1 80 ? -2.734 13.984 18.25 1 96.69 80 LYS A N 1
ATOM 654 C CA . LYS A 1 80 ? -3.092 13.391 16.969 1 96.69 80 LYS A CA 1
ATOM 655 C C . LYS A 1 80 ? -4.371 12.562 17.078 1 96.69 80 LYS A C 1
ATOM 657 O O . LYS A 1 80 ? -5.23 12.617 16.203 1 96.69 80 LYS A O 1
ATOM 662 N N . GLN A 1 81 ? -4.539 11.867 18.172 1 97.06 81 GLN A N 1
ATOM 663 C CA . GLN A 1 81 ? -5.707 11.016 18.359 1 97.06 81 GLN A CA 1
ATOM 664 C C . GLN A 1 81 ? -6.98 11.852 18.484 1 97.06 81 GLN A C 1
ATOM 666 O O . GLN A 1 81 ? -7.992 11.539 17.844 1 97.06 81 GLN A O 1
ATOM 671 N N . ILE A 1 82 ? -6.957 12.852 19.297 1 97.25 82 ILE A N 1
ATOM 672 C CA . ILE A 1 82 ? -8.156 13.656 19.531 1 97.25 82 ILE A CA 1
ATOM 673 C C . ILE A 1 82 ? -8.5 14.438 18.266 1 97.25 82 ILE A C 1
ATOM 675 O O . ILE A 1 82 ? -9.672 14.656 17.953 1 97.25 82 ILE A O 1
ATOM 679 N N . ILE A 1 83 ? -7.52 14.883 17.562 1 98 83 ILE A N 1
ATOM 680 C CA . ILE A 1 83 ? -7.715 15.555 16.281 1 98 83 ILE A CA 1
ATOM 681 C C . ILE A 1 83 ? -8.398 14.602 15.297 1 98 83 ILE A C 1
ATOM 683 O O . ILE A 1 83 ? -9.359 14.984 14.625 1 98 83 ILE A O 1
ATOM 687 N N . ALA A 1 84 ? -7.965 13.367 15.242 1 98.44 84 ALA A N 1
ATOM 688 C CA . ALA A 1 84 ? -8.531 12.359 14.352 1 98.44 84 ALA A CA 1
ATOM 689 C C . ALA A 1 84 ? -9.984 12.07 14.711 1 98.44 84 ALA A C 1
ATOM 691 O O . ALA A 1 84 ? -10.836 11.906 13.828 1 98.44 84 ALA A O 1
ATOM 692 N N . THR A 1 85 ? -10.227 12 15.984 1 98 85 THR A N 1
ATOM 693 C CA . THR A 1 85 ? -11.586 11.75 16.453 1 98 85 THR A CA 1
ATOM 694 C C . THR A 1 85 ? -12.531 12.852 15.977 1 98 85 THR A C 1
ATOM 696 O O . THR A 1 85 ? -13.625 12.578 15.477 1 98 85 THR A O 1
ATOM 699 N N . ARG A 1 86 ? -12.102 14.047 16.172 1 98.31 86 ARG A N 1
ATOM 700 C CA . ARG A 1 86 ? -12.906 15.18 15.703 1 98.31 86 ARG A CA 1
ATOM 701 C C . ARG A 1 86 ? -13.07 15.148 14.188 1 98.31 86 ARG A C 1
ATOM 703 O O . ARG A 1 86 ? -14.156 15.391 13.664 1 98.31 86 ARG A O 1
ATOM 710 N N . ALA A 1 87 ? -12.023 14.859 13.492 1 98.75 87 ALA A N 1
ATOM 711 C CA . ALA A 1 87 ? -12.062 14.766 12.031 1 98.75 87 ALA A CA 1
ATOM 712 C C . ALA A 1 87 ? -13.094 13.734 11.578 1 98.75 87 ALA A C 1
ATOM 714 O O . ALA A 1 87 ? -13.859 13.992 10.648 1 98.75 87 ALA A O 1
ATOM 715 N N . ALA A 1 88 ? -13.141 12.609 12.227 1 98.69 88 ALA A N 1
ATOM 716 C CA . ALA A 1 88 ? -14.062 11.523 11.883 1 98.69 88 ALA A CA 1
ATOM 717 C C . ALA A 1 88 ? -15.516 11.977 11.992 1 98.69 88 ALA A C 1
ATOM 719 O O . ALA A 1 88 ? -16.375 11.492 11.266 1 98.69 88 ALA A O 1
ATOM 720 N N . SER A 1 89 ? -15.758 12.93 12.891 1 98.44 89 SER A N 1
ATOM 721 C CA . SER A 1 89 ? -17.109 13.406 13.125 1 98.44 89 SER A CA 1
ATOM 722 C C . SER A 1 89 ? -17.656 14.156 11.914 1 98.44 89 SER A C 1
ATOM 724 O O . SER A 1 89 ? -18.859 14.375 11.805 1 98.44 89 SER A O 1
ATOM 726 N N . TYR A 1 90 ? -16.828 14.523 10.984 1 98.5 90 TYR A N 1
ATOM 727 C CA . TYR A 1 90 ? -17.266 15.25 9.797 1 98.5 90 TYR A CA 1
ATOM 728 C C . TYR A 1 90 ? -17.516 14.289 8.633 1 98.5 90 TYR A C 1
ATOM 730 O O . TYR A 1 90 ? -17.953 14.711 7.559 1 98.5 90 TYR A O 1
ATOM 738 N N . ILE A 1 91 ? -17.203 13.016 8.781 1 98.69 91 ILE A N 1
ATOM 739 C CA . ILE A 1 91 ? -17.375 12.008 7.738 1 98.69 91 ILE A CA 1
ATOM 740 C C . ILE A 1 91 ? -18.781 11.414 7.824 1 98.69 91 ILE A C 1
ATOM 742 O O . ILE A 1 91 ? -19.281 11.133 8.914 1 98.69 91 ILE A O 1
ATOM 746 N N . GLN A 1 92 ? -19.375 11.219 6.727 1 98.06 92 GLN A N 1
ATOM 747 C CA . GLN A 1 92 ? -20.688 10.602 6.625 1 98.06 92 GLN A CA 1
ATOM 748 C C . GLN A 1 92 ? -20.641 9.305 5.828 1 98.06 92 GLN A C 1
ATOM 750 O O . GLN A 1 92 ? -19.75 9.117 4.996 1 98.06 92 GLN A O 1
ATOM 755 N N . GLU A 1 93 ? -21.625 8.43 6.109 1 97.75 93 GLU A N 1
ATOM 756 C CA . GLU A 1 93 ? -21.766 7.227 5.293 1 97.75 93 GLU A CA 1
ATOM 757 C C . GLU A 1 93 ? -21.906 7.574 3.816 1 97.75 93 GLU A C 1
ATOM 759 O O . GLU A 1 93 ? -22.656 8.492 3.463 1 97.75 93 GLU A O 1
ATOM 764 N N . GLY A 1 94 ? -21.141 6.922 2.986 1 97.75 94 GLY A N 1
ATOM 765 C CA . GLY A 1 94 ? -21.25 7.133 1.552 1 97.75 94 GLY A CA 1
ATOM 766 C C . GLY A 1 94 ? -20.266 8.164 1.026 1 97.75 94 GLY A C 1
ATOM 767 O O . GLY A 1 94 ? -20.141 8.344 -0.186 1 97.75 94 GLY A O 1
ATOM 768 N N . ASP A 1 95 ? -19.531 8.773 1.925 1 98.44 95 ASP A N 1
ATOM 769 C CA . ASP A 1 95 ? -18.562 9.781 1.512 1 98.44 95 ASP A CA 1
ATOM 770 C C . ASP A 1 95 ? -17.422 9.148 0.717 1 98.44 95 ASP A C 1
ATOM 772 O O . ASP A 1 95 ? -17.078 7.98 0.922 1 98.44 95 ASP A O 1
ATOM 776 N N . THR A 1 96 ? -16.922 9.852 -0.224 1 98.75 96 THR A N 1
ATOM 777 C CA . THR A 1 96 ? -15.594 9.617 -0.785 1 98.75 96 THR A CA 1
ATOM 778 C C . THR A 1 96 ? -14.57 10.57 -0.165 1 98.75 96 THR A C 1
ATOM 780 O O . THR A 1 96 ? -14.664 11.789 -0.345 1 98.75 96 THR A O 1
ATOM 783 N N . ILE A 1 97 ? -13.625 9.984 0.55 1 98.88 97 ILE A N 1
ATOM 784 C CA . ILE A 1 97 ? -12.688 10.844 1.266 1 98.88 97 ILE A CA 1
ATOM 785 C C . ILE A 1 97 ? -11.258 10.5 0.855 1 98.88 97 ILE A C 1
ATOM 787 O O . ILE A 1 97 ? -10.984 9.391 0.403 1 98.88 97 ILE A O 1
ATOM 791 N N . LEU A 1 98 ? -10.414 11.516 0.91 1 98.94 98 LEU A N 1
ATOM 792 C CA . LEU A 1 98 ? -8.977 11.359 0.74 1 98.94 98 LEU A CA 1
ATOM 793 C C . LEU A 1 98 ? -8.25 11.555 2.066 1 98.94 98 LEU A C 1
ATOM 795 O O . LEU A 1 98 ? -8.523 12.516 2.793 1 98.94 98 LEU A O 1
ATOM 799 N N . ILE A 1 99 ? -7.426 10.586 2.436 1 98.88 99 ILE A N 1
ATOM 800 C CA . ILE A 1 99 ? -6.605 10.703 3.637 1 98.88 99 ILE A CA 1
ATOM 801 C C . ILE A 1 99 ? -5.129 10.703 3.258 1 98.88 99 ILE A C 1
ATOM 803 O O . ILE A 1 99 ? -4.598 9.68 2.809 1 98.88 99 ILE A O 1
ATOM 807 N N . ASP A 1 100 ? -4.508 11.836 3.492 1 98.69 100 ASP A N 1
ATOM 808 C CA . ASP A 1 100 ? -3.092 12.062 3.219 1 98.69 100 ASP A CA 1
ATOM 809 C C . ASP A 1 100 ? -2.213 11.164 4.086 1 98.69 100 ASP A C 1
ATOM 811 O O . ASP A 1 100 ? -2.562 10.859 5.227 1 98.69 100 ASP A O 1
ATOM 815 N N . ALA A 1 101 ? -1.104 10.719 3.455 1 98.5 101 ALA A N 1
ATOM 816 C CA . ALA A 1 101 ? -0.114 10 4.246 1 98.5 101 ALA A CA 1
ATOM 817 C C . ALA A 1 101 ? 0.467 10.883 5.344 1 98.5 101 ALA A C 1
ATOM 819 O O . ALA A 1 101 ? 0.804 12.047 5.098 1 98.5 101 ALA A O 1
ATOM 820 N N . GLY A 1 102 ? 0.584 10.273 6.582 1 96.44 102 GLY A N 1
ATOM 821 C CA . GLY A 1 102 ? 1.203 11.023 7.66 1 96.44 102 GLY A CA 1
ATOM 822 C C . GLY A 1 102 ? 0.874 10.477 9.039 1 96.44 102 GLY A C 1
ATOM 823 O O . GLY A 1 102 ? -0.041 9.664 9.188 1 96.44 102 GLY A O 1
ATOM 824 N N . THR A 1 103 ? 1.594 10.969 10 1 95.94 103 THR A N 1
ATOM 825 C CA . THR A 1 103 ? 1.423 10.5 11.367 1 95.94 103 THR A CA 1
ATOM 826 C C . THR A 1 103 ? 0.201 11.148 12.016 1 95.94 103 THR A C 1
ATOM 828 O O . THR A 1 103 ? -0.425 10.562 12.898 1 95.94 103 THR A O 1
ATOM 831 N N . THR A 1 104 ? -0.117 12.32 11.609 1 96.62 104 THR A N 1
ATOM 832 C CA . THR A 1 104 ? -1.278 13 12.172 1 96.62 104 THR A CA 1
ATOM 833 C C . THR A 1 104 ? -2.572 12.414 11.609 1 96.62 104 THR A C 1
ATOM 835 O O . THR A 1 104 ? -3.594 12.383 12.297 1 96.62 104 THR A O 1
ATOM 838 N N . THR A 1 105 ? -2.561 11.93 10.367 1 98.5 105 THR A N 1
ATOM 839 C CA . THR A 1 105 ? -3.756 11.391 9.734 1 98.5 105 THR A CA 1
ATOM 840 C C . THR A 1 105 ? -3.904 9.898 10.055 1 98.5 105 THR A C 1
ATOM 842 O O . THR A 1 105 ? -4.984 9.336 9.883 1 98.5 105 THR A O 1
ATOM 845 N N . LEU A 1 106 ? -2.867 9.242 10.547 1 98.19 106 LEU A N 1
ATOM 846 C CA . LEU A 1 106 ? -2.865 7.805 10.789 1 98.19 106 LEU A C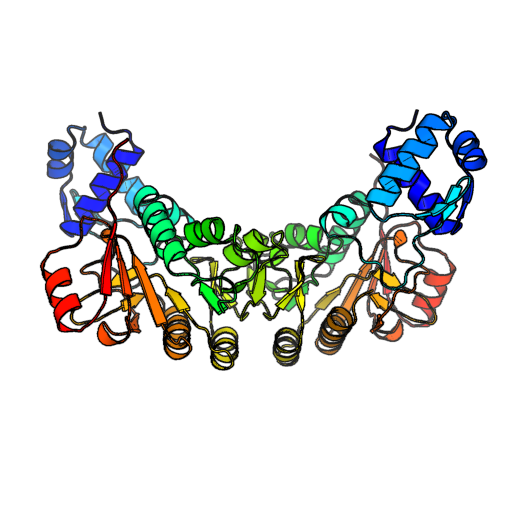A 1
ATOM 847 C C . LEU A 1 106 ? -3.975 7.414 11.758 1 98.19 106 LEU A C 1
ATOM 849 O O . LEU A 1 106 ? -4.746 6.488 11.484 1 98.19 106 LEU A O 1
ATOM 853 N N . PRO A 1 107 ? -4.168 8.125 12.906 1 98.19 107 PRO A N 1
ATOM 854 C CA . PRO A 1 107 ? -5.234 7.727 13.828 1 98.19 107 PRO A CA 1
ATOM 855 C C . PRO A 1 107 ? -6.617 7.781 13.188 1 98.19 107 PRO A C 1
ATOM 857 O O . PRO A 1 107 ? -7.531 7.07 13.609 1 98.19 107 PRO A O 1
ATOM 860 N N . LEU A 1 108 ? -6.773 8.609 12.188 1 98.69 108 LEU A N 1
ATOM 861 C CA . LEU A 1 108 ? -8.055 8.711 11.5 1 98.69 108 LEU A CA 1
ATOM 862 C C . LEU A 1 108 ? -8.414 7.391 10.812 1 98.69 108 LEU A C 1
ATOM 864 O O . LEU A 1 108 ? -9.586 7.043 10.703 1 98.69 108 LEU A O 1
ATOM 868 N N . ILE A 1 109 ? -7.43 6.648 10.32 1 98.69 109 ILE A N 1
ATOM 869 C CA . ILE A 1 109 ? -7.641 5.363 9.664 1 98.69 109 ILE A CA 1
ATOM 870 C C . ILE A 1 109 ? -8.352 4.41 10.617 1 98.69 109 ILE A C 1
ATOM 872 O O . ILE A 1 109 ? -9.266 3.682 10.211 1 98.69 109 ILE A O 1
ATOM 876 N N . TYR A 1 110 ? -7.996 4.434 11.852 1 97.94 110 TYR A N 1
ATOM 877 C CA . TYR A 1 110 ? -8.641 3.582 12.844 1 97.94 110 TYR A CA 1
ATOM 878 C C . TYR A 1 110 ? -10.062 4.059 13.125 1 97.94 110 TYR A C 1
ATOM 880 O O . TYR A 1 110 ? -10.977 3.246 13.305 1 97.94 110 TYR A O 1
ATOM 888 N N . GLU A 1 111 ? -10.227 5.367 13.141 1 97.88 111 GLU A N 1
ATOM 889 C CA . GLU A 1 111 ? -11.523 5.961 13.453 1 97.88 111 GLU A CA 1
ATOM 890 C C . GLU A 1 111 ? -12.555 5.633 12.375 1 97.88 111 GLU A C 1
ATOM 892 O O . GLU A 1 111 ? -13.758 5.609 12.641 1 97.88 111 GLU A O 1
ATOM 897 N N . ILE A 1 112 ? -12.125 5.301 11.172 1 98 112 ILE A N 1
ATOM 898 C CA . ILE A 1 112 ? -13.102 5.23 10.094 1 98 112 ILE A CA 1
ATOM 899 C C . ILE A 1 112 ? -13.5 3.775 9.852 1 98 112 ILE A C 1
ATOM 901 O O . ILE A 1 112 ? -14.391 3.494 9.039 1 98 112 ILE A O 1
ATOM 905 N N . LYS A 1 113 ? -12.867 2.846 10.516 1 96.94 113 LYS A N 1
ATOM 906 C CA . LYS A 1 113 ? -13.117 1.424 10.289 1 96.94 113 LYS A CA 1
ATOM 907 C C . LYS A 1 113 ? -14.547 1.051 10.672 1 96.94 113 LYS A C 1
ATOM 909 O O . LYS A 1 113 ? -15.055 0.013 10.25 1 96.94 113 LYS A O 1
ATOM 914 N N . HIS A 1 114 ? -15.227 1.869 11.461 1 94.75 114 HIS A N 1
ATOM 915 C CA . HIS A 1 114 ? -16.562 1.537 11.922 1 94.75 114 HIS A CA 1
ATOM 916 C C . HIS A 1 114 ? -17.625 1.892 10.875 1 94.75 114 HIS A C 1
ATOM 918 O O . HIS A 1 114 ? -18.781 1.478 10.984 1 94.75 114 HIS A O 1
ATOM 924 N N . PHE A 1 115 ? -17.281 2.691 9.906 1 96.38 115 PHE A N 1
ATOM 925 C CA . PHE A 1 115 ? -18.25 3.066 8.875 1 96.38 115 PHE A CA 1
ATOM 926 C C . PHE A 1 115 ? -18.625 1.859 8.031 1 96.38 115 PHE A C 1
ATOM 928 O O . PHE A 1 115 ? -17.797 0.975 7.789 1 96.38 115 PHE A O 1
ATOM 935 N N . SER A 1 116 ? -19.812 1.835 7.516 1 94.5 116 SER A N 1
ATOM 936 C CA . SER A 1 116 ? -20.328 0.704 6.754 1 94.5 116 SER A CA 1
ATOM 937 C C . SER A 1 116 ? -20.125 0.906 5.254 1 94.5 116 SER A C 1
ATOM 939 O O . SER A 1 116 ? -20.172 -0.052 4.48 1 94.5 116 SER A O 1
ATOM 941 N N . SER A 1 117 ? -20 2.174 4.895 1 96 117 SER A N 1
ATOM 942 C CA . SER A 1 117 ? -19.859 2.502 3.48 1 96 117 SER A CA 1
ATOM 943 C C . SER A 1 117 ? -19.031 3.771 3.289 1 96 117 SER A C 1
ATOM 945 O O . SER A 1 117 ? -19.531 4.879 3.5 1 96 117 SER A O 1
ATOM 947 N N . LEU A 1 118 ? -17.812 3.59 2.84 1 97.88 118 LEU A N 1
ATOM 948 C CA . LEU A 1 118 ? -16.891 4.691 2.568 1 97.88 118 LEU A CA 1
ATOM 949 C C . LEU A 1 118 ? -15.961 4.352 1.411 1 97.88 118 LEU A C 1
ATOM 951 O O . LEU A 1 118 ? -15.617 3.184 1.206 1 97.88 118 LEU A O 1
ATOM 955 N N . THR A 1 119 ? -15.734 5.285 0.611 1 98.62 119 THR A N 1
ATOM 956 C CA . THR A 1 119 ? -14.609 5.199 -0.316 1 98.62 119 THR A CA 1
ATOM 957 C C . THR A 1 119 ? -13.43 6.023 0.188 1 98.62 119 THR A C 1
ATOM 959 O O . THR A 1 119 ? -13.57 7.215 0.464 1 98.62 119 THR A O 1
ATOM 962 N N . VAL A 1 120 ? -12.328 5.344 0.326 1 98.88 120 VAL A N 1
ATOM 963 C CA . VAL A 1 120 ? -11.141 6.004 0.861 1 98.88 120 VAL A CA 1
ATOM 964 C C . VAL A 1 120 ? -10.023 5.992 -0.184 1 98.88 120 VAL A C 1
ATOM 966 O O . VAL A 1 120 ? -9.617 4.93 -0.652 1 98.88 120 VAL A O 1
ATOM 969 N N . VAL A 1 121 ? -9.57 7.184 -0.559 1 98.88 121 VAL A N 1
ATOM 970 C CA . VAL A 1 121 ? -8.367 7.359 -1.363 1 98.88 121 VAL A CA 1
ATOM 971 C C . VAL A 1 121 ? -7.184 7.699 -0.457 1 98.88 121 VAL A C 1
ATOM 973 O O . VAL A 1 121 ? -7.281 8.586 0.392 1 98.88 121 VAL A O 1
ATOM 976 N N . THR A 1 122 ? -6.082 6.965 -0.563 1 98.94 122 THR A N 1
ATOM 977 C CA . THR A 1 122 ? -4.922 7.305 0.248 1 98.94 122 THR A CA 1
ATOM 978 C C . THR A 1 122 ? -3.629 7 -0.504 1 98.94 122 THR A C 1
ATOM 980 O O . THR A 1 122 ? -3.539 5.988 -1.207 1 98.94 122 THR A O 1
ATOM 983 N N . ASN A 1 123 ? -2.666 7.879 -0.329 1 98.81 123 ASN A N 1
ATOM 984 C CA . ASN A 1 123 ? -1.351 7.672 -0.924 1 98.81 123 ASN A CA 1
ATOM 985 C C . ASN A 1 123 ? -0.378 7.047 0.072 1 98.81 123 ASN A C 1
ATOM 987 O O . ASN A 1 123 ? 0.839 7.16 -0.087 1 98.81 123 ASN A O 1
ATOM 991 N N . SER A 1 124 ? -0.879 6.477 1.122 1 98.69 124 SER A N 1
ATOM 992 C CA . SER A 1 124 ? -0.061 5.852 2.156 1 98.69 124 SER A CA 1
ATOM 993 C C . SER A 1 124 ? -0.075 4.332 2.025 1 98.69 124 SER A C 1
ATOM 995 O O . SER A 1 124 ? -1.135 3.707 2.1 1 98.69 124 SER A O 1
ATOM 997 N N . VAL A 1 125 ? 1.099 3.766 1.957 1 97.88 125 VAL A N 1
ATOM 998 C CA . VAL A 1 125 ? 1.184 2.309 1.923 1 97.88 125 VAL A CA 1
ATOM 999 C C . VAL A 1 125 ? 0.787 1.736 3.281 1 97.88 125 VAL A C 1
ATOM 1001 O O . VAL A 1 125 ? 0.214 0.646 3.359 1 97.88 125 VAL A O 1
ATOM 1004 N N . VAL A 1 126 ? 0.931 2.477 4.34 1 97.88 126 VAL A N 1
ATOM 1005 C CA . VAL A 1 126 ? 0.568 2.053 5.688 1 97.88 126 VAL A CA 1
ATOM 1006 C C . VAL A 1 126 ? -0.949 2.098 5.852 1 97.88 126 VAL A C 1
ATOM 1008 O O . VAL A 1 126 ? -1.56 1.126 6.305 1 97.88 126 VAL A O 1
ATOM 1011 N N . HIS A 1 127 ? -1.55 3.248 5.441 1 98.44 127 HIS A N 1
ATOM 1012 C CA . HIS A 1 127 ? -2.998 3.391 5.543 1 98.44 127 HIS A CA 1
ATOM 1013 C C . HIS A 1 127 ? -3.715 2.291 4.766 1 98.44 127 HIS A C 1
ATOM 1015 O O . HIS A 1 127 ? -4.641 1.664 5.281 1 98.44 127 HIS A O 1
ATOM 1021 N N . SER A 1 128 ? -3.279 2.084 3.518 1 98.5 128 SER A N 1
ATOM 1022 C CA . SER A 1 128 ? -3.939 1.113 2.654 1 98.5 128 SER A CA 1
ATOM 1023 C C . SER A 1 128 ? -3.803 -0.302 3.207 1 98.5 128 SER A C 1
ATOM 1025 O O . SER A 1 128 ? -4.742 -1.098 3.127 1 98.5 128 SER A O 1
ATOM 1027 N N . GLU A 1 129 ? -2.639 -0.618 3.744 1 97.25 129 GLU A N 1
ATOM 1028 C CA . GLU A 1 129 ? -2.434 -1.929 4.352 1 97.25 129 GLU A CA 1
ATOM 1029 C C . GLU A 1 129 ? -3.328 -2.115 5.574 1 97.25 129 GLU A C 1
ATOM 1031 O O . GLU A 1 129 ? -3.891 -3.191 5.781 1 97.25 129 GLU A O 1
ATOM 1036 N N . LEU A 1 130 ? -3.518 -1.102 6.402 1 96.88 130 LEU A N 1
ATOM 1037 C CA . LEU A 1 130 ? -4.324 -1.171 7.617 1 96.88 130 LEU A CA 1
ATOM 1038 C C . LEU A 1 130 ? -5.797 -1.374 7.281 1 96.88 130 LEU A C 1
ATOM 1040 O O . LEU A 1 130 ? -6.551 -1.927 8.086 1 96.88 130 LEU A O 1
ATOM 1044 N N . LEU A 1 131 ? -6.172 -0.991 6.109 1 98 131 LEU A N 1
ATOM 1045 C CA . LEU A 1 131 ? -7.578 -1.069 5.723 1 98 131 LEU A CA 1
ATOM 1046 C C . LEU A 1 131 ? -7.859 -2.355 4.953 1 98 131 LEU A C 1
ATOM 1048 O O . LEU A 1 131 ? -9 -2.609 4.555 1 98 131 LEU A O 1
ATOM 1052 N N . LYS A 1 132 ? -6.844 -3.176 4.742 1 95.06 132 LYS A N 1
ATOM 1053 C CA . LYS A 1 132 ? -6.961 -4.34 3.865 1 95.06 132 LYS A CA 1
ATOM 1054 C C . LYS A 1 132 ? -8.031 -5.301 4.367 1 95.06 132 LYS A C 1
ATOM 1056 O O . LYS A 1 132 ? -8.648 -6.023 3.578 1 95.06 132 LYS A O 1
ATOM 1061 N N . ASP A 1 133 ? -8.359 -5.285 5.676 1 92.69 133 ASP A N 1
ATOM 1062 C CA . ASP A 1 133 ? -9.32 -6.211 6.262 1 92.69 133 ASP A CA 1
ATOM 1063 C C . ASP A 1 133 ? -10.633 -5.508 6.578 1 92.69 133 ASP A C 1
ATOM 1065 O O . ASP A 1 133 ? -11.367 -5.926 7.477 1 92.69 133 ASP A O 1
ATOM 1069 N N . SER A 1 134 ? -10.875 -4.422 5.988 1 95.75 134 SER A N 1
ATOM 1070 C CA . SER A 1 134 ? -12.125 -3.674 6.129 1 95.75 134 SER A CA 1
ATOM 1071 C C . SER A 1 134 ? -12.906 -3.654 4.82 1 95.75 134 SER A C 1
ATOM 1073 O O . SER A 1 134 ? -12.977 -2.625 4.148 1 95.75 134 SER A O 1
ATOM 1075 N N . PRO A 1 135 ? -13.586 -4.75 4.496 1 92.94 135 PRO A N 1
ATOM 1076 C CA . PRO A 1 135 ? -14.211 -4.891 3.182 1 92.94 135 PRO A CA 1
ATOM 1077 C C . PRO A 1 135 ? -15.359 -3.906 2.969 1 92.94 135 PRO A C 1
ATOM 1079 O O . PRO A 1 135 ? -15.789 -3.691 1.833 1 92.94 135 PRO A O 1
ATOM 1082 N N . GLN A 1 136 ? -15.852 -3.273 4.051 1 93.81 136 GLN A N 1
ATOM 1083 C CA . GLN A 1 136 ? -16.922 -2.295 3.93 1 93.81 136 GLN A CA 1
ATOM 1084 C C . GLN A 1 136 ? -16.406 -0.957 3.42 1 93.81 136 GLN A C 1
ATOM 1086 O O . GLN A 1 136 ? -17.188 -0.073 3.059 1 93.81 136 GLN A O 1
ATOM 1091 N N . ILE A 1 137 ? -15.094 -0.806 3.367 1 97.81 137 ILE A N 1
ATOM 1092 C CA . ILE A 1 137 ? -14.445 0.407 2.877 1 97.81 137 ILE A CA 1
ATOM 1093 C C . ILE A 1 137 ? -13.82 0.142 1.509 1 97.81 137 ILE A C 1
ATOM 1095 O O . ILE A 1 137 ? -12.977 -0.745 1.367 1 97.81 137 ILE A O 1
ATOM 1099 N N . GLU A 1 138 ? -14.289 0.812 0.519 1 98.06 138 GLU A N 1
ATOM 1100 C CA . GLU A 1 138 ? -13.594 0.798 -0.766 1 98.06 138 GLU A CA 1
ATOM 1101 C C . GLU A 1 138 ? -12.305 1.608 -0.706 1 98.06 138 GLU A C 1
ATOM 1103 O O . GLU A 1 138 ? -12.32 2.795 -0.374 1 98.06 138 GLU A O 1
ATOM 1108 N N . VAL A 1 139 ? -11.172 0.989 -0.99 1 98.75 139 VAL A N 1
ATOM 1109 C CA . VAL A 1 139 ? -9.875 1.662 -0.897 1 98.75 139 VAL A CA 1
ATOM 1110 C C . VAL A 1 139 ? -9.297 1.855 -2.295 1 98.75 139 VAL A C 1
ATOM 1112 O O . VAL A 1 139 ? -9.219 0.907 -3.078 1 98.75 139 VAL A O 1
ATOM 1115 N N . VAL A 1 140 ? -8.914 3.076 -2.609 1 98.75 140 VAL A N 1
ATOM 1116 C CA . VAL A 1 140 ? -8.234 3.434 -3.854 1 98.75 140 VAL A CA 1
ATOM 1117 C C . VAL A 1 140 ? -6.867 4.035 -3.545 1 98.75 140 VAL A C 1
ATOM 1119 O O . VAL A 1 140 ? -6.754 4.957 -2.734 1 98.75 140 VAL A O 1
ATOM 1122 N N . VAL A 1 141 ? -5.855 3.49 -4.164 1 98.88 141 VAL A N 1
ATOM 1123 C CA . VAL A 1 141 ? -4.492 3.998 -4.047 1 98.88 141 VAL A CA 1
ATOM 1124 C C . VAL A 1 141 ? -4.066 4.641 -5.367 1 98.88 141 VAL A C 1
ATOM 1126 O O . VAL A 1 141 ? -4.164 4.02 -6.426 1 98.88 141 VAL A O 1
ATOM 1129 N N . PRO A 1 142 ? -3.594 5.855 -5.25 1 98.69 142 PRO A N 1
ATOM 1130 C CA . PRO A 1 142 ? -3.254 6.531 -6.504 1 98.69 142 PRO A CA 1
ATOM 1131 C C . PRO A 1 142 ? -1.975 5.988 -7.137 1 98.69 142 PRO A C 1
ATOM 1133 O O . PRO A 1 142 ? -1.726 6.215 -8.328 1 98.69 142 PRO A O 1
ATOM 1136 N N . GLY A 1 143 ? -1.159 5.32 -6.34 1 98.38 143 GLY A N 1
ATOM 1137 C CA . GLY A 1 143 ? 0.088 4.781 -6.859 1 98.38 143 GLY A CA 1
ATOM 1138 C C . GLY A 1 143 ? 1.231 5.777 -6.812 1 98.38 143 GLY A C 1
ATOM 1139 O O . GLY A 1 143 ? 1.153 6.789 -6.117 1 98.38 143 GLY A O 1
ATOM 1140 N N . GLY A 1 144 ? 2.385 5.355 -7.438 1 98.44 144 GLY A N 1
ATOM 1141 C CA . GLY A 1 144 ? 3.557 6.215 -7.504 1 98.44 144 GLY A CA 1
ATOM 1142 C C . GLY A 1 144 ? 4.762 5.633 -6.793 1 98.44 144 GLY A C 1
ATOM 1143 O O . GLY A 1 144 ? 4.816 4.43 -6.527 1 98.44 144 GLY A O 1
ATOM 1144 N N . ARG A 1 145 ? 5.711 6.535 -6.645 1 98.12 145 ARG A N 1
ATOM 1145 C CA . ARG A 1 145 ? 6.953 6.148 -5.988 1 98.12 145 ARG A CA 1
ATOM 1146 C C . ARG A 1 145 ? 6.84 6.289 -4.473 1 98.12 145 ARG A C 1
ATOM 1148 O O . ARG A 1 145 ? 6.285 7.27 -3.977 1 98.12 145 ARG A O 1
ATOM 1155 N N . LEU A 1 146 ? 7.398 5.238 -3.777 1 98.38 146 LEU A N 1
ATOM 1156 C CA . LEU A 1 146 ? 7.391 5.266 -2.318 1 98.38 146 LEU A CA 1
ATOM 1157 C C . LEU A 1 146 ? 8.547 6.102 -1.782 1 98.38 146 LEU A C 1
ATOM 1159 O O . LEU A 1 146 ? 9.711 5.809 -2.066 1 98.38 146 LEU A O 1
ATOM 1163 N N . ARG A 1 147 ? 8.195 7.148 -1.097 1 96.88 147 ARG A N 1
ATOM 1164 C CA . ARG A 1 147 ? 9.211 7.836 -0.3 1 96.88 147 ARG A CA 1
ATOM 1165 C C . ARG A 1 147 ? 9.375 7.172 1.063 1 96.88 147 ARG A C 1
ATOM 1167 O O . ARG A 1 147 ? 8.445 7.164 1.872 1 96.88 147 ARG A O 1
ATOM 1174 N N . HIS A 1 148 ? 10.5 6.672 1.306 1 93.88 148 HIS A N 1
ATOM 1175 C CA . HIS A 1 148 ? 10.742 5.879 2.508 1 93.88 148 HIS A CA 1
ATOM 1176 C C . HIS A 1 148 ? 10.68 6.75 3.76 1 93.88 148 HIS A C 1
ATOM 1178 O O . HIS A 1 148 ? 10.227 6.293 4.812 1 93.88 148 HIS A O 1
ATOM 1184 N N . GLU A 1 149 ? 11.062 7.98 3.701 1 90.44 149 GLU A N 1
ATOM 1185 C CA . GLU A 1 149 ? 11.078 8.891 4.844 1 90.44 149 GLU A CA 1
ATOM 1186 C C . GLU A 1 149 ? 9.672 9.109 5.391 1 90.44 149 GLU A C 1
ATOM 1188 O O . GLU A 1 149 ? 9.469 9.133 6.609 1 90.44 149 GLU A O 1
ATOM 1193 N N . THR A 1 150 ? 8.758 9.219 4.469 1 93.69 150 THR A N 1
ATOM 1194 C CA . THR A 1 150 ? 7.398 9.555 4.875 1 93.69 150 THR A CA 1
ATOM 1195 C C . THR A 1 150 ? 6.453 8.383 4.641 1 93.69 150 THR A C 1
ATOM 1197 O O . THR A 1 150 ? 5.297 8.406 5.074 1 93.69 150 THR A O 1
ATOM 1200 N N . GLN A 1 151 ? 6.895 7.395 3.918 1 96.44 151 GLN A N 1
ATOM 1201 C CA . GLN A 1 151 ? 6.129 6.203 3.566 1 96.44 151 GLN A CA 1
ATOM 1202 C C . GLN A 1 151 ? 4.906 6.559 2.725 1 96.44 151 GLN A C 1
ATOM 1204 O O . GLN A 1 151 ? 3.875 5.891 2.803 1 96.44 151 GLN A O 1
ATOM 1209 N N . ALA A 1 152 ? 5.055 7.664 2.014 1 98.38 152 ALA A N 1
ATOM 1210 C CA . ALA A 1 152 ? 4.004 8.148 1.12 1 98.38 152 ALA A CA 1
ATOM 1211 C C . ALA A 1 152 ? 4.34 7.844 -0.337 1 98.38 152 ALA A C 1
ATOM 1213 O O . ALA A 1 152 ? 5.512 7.848 -0.725 1 98.38 152 ALA A O 1
ATOM 1214 N N . LEU A 1 153 ? 3.307 7.523 -1.079 1 98.75 153 LEU A N 1
ATOM 1215 C CA . LEU A 1 153 ? 3.418 7.469 -2.533 1 98.75 153 LEU A CA 1
ATOM 1216 C C . LEU A 1 153 ? 3.283 8.867 -3.139 1 98.75 153 LEU A C 1
ATOM 1218 O O . LEU A 1 153 ? 2.311 9.57 -2.865 1 98.75 153 LEU A O 1
ATOM 1222 N N . VAL A 1 154 ? 4.301 9.234 -3.977 1 98.56 154 VAL A N 1
ATOM 1223 C CA . VAL A 1 154 ? 4.34 10.586 -4.52 1 98.56 154 VAL A CA 1
ATOM 1224 C C . VAL A 1 154 ? 4.855 10.555 -5.957 1 98.56 154 VAL A C 1
ATOM 1226 O O . VAL A 1 154 ? 5.242 9.492 -6.461 1 98.56 154 VAL A O 1
ATOM 1229 N N . GLY A 1 155 ? 4.715 11.695 -6.695 1 97.44 155 GLY A N 1
ATOM 1230 C CA . GLY A 1 155 ? 5.316 11.844 -8.008 1 97.44 155 GLY A CA 1
ATOM 1231 C C . GLY A 1 155 ? 4.293 11.906 -9.133 1 97.44 155 GLY A C 1
ATOM 1232 O O . GLY A 1 155 ? 3.09 11.992 -8.875 1 97.44 155 GLY A O 1
ATOM 1233 N N . PRO A 1 156 ? 4.793 11.891 -10.305 1 96.38 156 PRO A N 1
ATOM 1234 C CA . PRO A 1 156 ? 3.941 12.141 -11.477 1 96.38 156 PRO A CA 1
ATOM 1235 C C . PRO A 1 156 ? 2.791 11.141 -11.586 1 96.38 156 PRO A C 1
ATOM 1237 O O . PRO A 1 156 ? 1.662 11.531 -11.898 1 96.38 156 PRO A O 1
ATOM 1240 N N . ILE A 1 157 ? 3.035 9.906 -11.297 1 96.69 157 ILE A N 1
ATOM 1241 C CA . ILE A 1 157 ? 1.988 8.891 -11.375 1 96.69 157 ILE A CA 1
ATOM 1242 C C . ILE A 1 157 ? 0.899 9.203 -10.352 1 96.69 157 ILE A C 1
ATOM 1244 O O . ILE A 1 157 ? -0.291 9.172 -10.672 1 96.69 157 ILE A O 1
ATOM 1248 N N . THR A 1 158 ? 1.332 9.461 -9.125 1 98.56 158 THR A N 1
ATOM 1249 C CA . THR A 1 158 ? 0.4 9.805 -8.062 1 98.56 158 THR A CA 1
ATOM 1250 C C . THR A 1 158 ? -0.453 11.008 -8.445 1 98.56 158 THR A C 1
ATOM 1252 O O . THR A 1 158 ? -1.682 10.961 -8.359 1 98.56 158 THR A O 1
ATOM 1255 N N . ASP A 1 159 ? 0.233 12.047 -8.938 1 98.31 159 ASP A N 1
ATOM 1256 C CA . ASP A 1 159 ? -0.448 13.297 -9.273 1 98.31 159 ASP A CA 1
ATOM 1257 C C . ASP A 1 159 ? -1.426 13.094 -10.43 1 98.31 159 ASP A C 1
ATOM 1259 O O . ASP A 1 159 ? -2.539 13.625 -10.406 1 98.31 159 ASP A O 1
ATOM 1263 N N . GLN A 1 160 ? -1.005 12.336 -11.359 1 97.25 160 GLN A N 1
ATOM 1264 C CA . GLN A 1 160 ? -1.871 12.07 -12.508 1 97.25 160 GLN A CA 1
ATOM 1265 C C . GLN A 1 160 ? -3.125 11.312 -12.086 1 97.25 160 GLN A C 1
ATOM 1267 O O . GLN A 1 160 ? -4.234 11.664 -12.484 1 97.25 160 GLN A O 1
ATOM 1272 N N . THR A 1 161 ? -2.971 10.32 -11.32 1 97.81 161 THR A N 1
ATOM 1273 C CA . THR A 1 161 ? -4.113 9.531 -10.859 1 97.81 161 THR A CA 1
ATOM 1274 C C . THR A 1 161 ? -5.051 10.391 -10.016 1 97.81 161 THR A C 1
ATOM 1276 O O . THR A 1 161 ? -6.266 10.367 -10.219 1 97.81 161 THR A O 1
ATOM 1279 N N . LEU A 1 162 ? -4.469 11.133 -9.109 1 98.5 162 LEU A N 1
ATOM 1280 C CA . LEU A 1 162 ? -5.277 12 -8.258 1 98.5 162 LEU A CA 1
ATOM 1281 C C . LEU A 1 162 ? -6.07 12.992 -9.102 1 98.5 162 LEU A C 1
ATOM 1283 O O . LEU A 1 162 ? -7.215 13.32 -8.773 1 98.5 162 LEU A O 1
ATOM 1287 N N . SER A 1 163 ? -5.512 13.445 -10.18 1 98 163 SER A N 1
ATOM 1288 C CA . SER A 1 163 ? -6.145 14.461 -11.008 1 98 163 SER A CA 1
ATOM 1289 C C . SER A 1 163 ? -7.391 13.914 -11.703 1 98 163 SER A C 1
ATOM 1291 O O . SER A 1 163 ? -8.227 14.68 -12.18 1 98 163 SER A O 1
ATOM 1293 N N . LEU A 1 164 ? -7.508 12.633 -11.742 1 96.19 164 LEU A N 1
ATOM 1294 C CA . LEU A 1 164 ? -8.656 11.992 -12.375 1 96.19 164 LEU A CA 1
ATOM 1295 C C . LEU A 1 164 ? -9.773 11.766 -11.367 1 96.19 164 LEU A C 1
ATOM 1297 O O . LEU A 1 164 ? -10.883 11.375 -11.734 1 96.19 164 LEU A O 1
ATOM 1301 N N . LEU A 1 165 ? -9.516 12.023 -10.109 1 97.62 165 LEU A N 1
ATOM 1302 C CA . LEU A 1 165 ? -10.453 11.742 -9.023 1 97.62 165 LEU A CA 1
ATOM 1303 C C . LEU A 1 165 ? -11.008 13.031 -8.43 1 97.62 165 LEU A C 1
ATOM 1305 O O . LEU A 1 165 ? -10.391 14.086 -8.547 1 97.62 165 LEU A O 1
ATOM 1309 N N . HIS A 1 166 ? -12.172 12.969 -7.949 1 98.25 166 HIS A N 1
ATOM 1310 C CA . HIS A 1 166 ? -12.758 14.023 -7.129 1 98.25 166 HIS A CA 1
ATOM 1311 C C . HIS A 1 166 ? -13.344 13.453 -5.836 1 98.25 166 HIS A C 1
ATOM 1313 O O . HIS A 1 166 ? -14.07 12.461 -5.867 1 98.25 166 HIS A O 1
ATOM 1319 N N . VAL A 1 167 ? -13.016 14.07 -4.707 1 98.62 167 VAL A N 1
ATOM 1320 C CA . VAL A 1 167 ? -13.469 13.531 -3.43 1 98.62 167 VAL A CA 1
ATOM 1321 C C . VAL A 1 167 ? -14.328 14.57 -2.709 1 98.62 167 VAL A C 1
ATOM 1323 O O . VAL A 1 167 ? -14.234 15.766 -2.996 1 98.62 167 VAL A O 1
ATOM 1326 N N . ASP A 1 168 ? -15.172 14.07 -1.804 1 98.69 168 ASP A N 1
ATOM 1327 C CA . ASP A 1 168 ? -16 14.961 -1.004 1 98.69 168 ASP A CA 1
ATOM 1328 C C . ASP A 1 168 ? -15.156 15.75 -0.004 1 98.69 168 ASP A C 1
ATOM 1330 O O . ASP A 1 168 ? -15.352 16.953 0.162 1 98.69 168 ASP A O 1
ATOM 1334 N N . LYS A 1 169 ? -14.242 15.039 0.646 1 98.81 169 LYS A N 1
ATOM 1335 C CA . LYS A 1 169 ? -13.422 15.633 1.702 1 98.81 169 LYS A CA 1
ATOM 1336 C C . LYS A 1 169 ? -11.992 15.117 1.642 1 98.81 169 LYS A C 1
ATOM 1338 O O . LYS A 1 169 ? -11.758 13.93 1.401 1 98.81 169 LYS A O 1
ATOM 1343 N N . ALA A 1 170 ? -11.102 16.016 1.817 1 98.94 170 ALA A N 1
ATOM 1344 C CA . ALA A 1 170 ? -9.695 15.648 1.97 1 98.94 170 ALA A CA 1
ATOM 1345 C C . ALA A 1 170 ? -9.188 15.992 3.365 1 98.94 170 ALA A C 1
ATOM 1347 O O . ALA A 1 170 ? -9.352 17.125 3.834 1 98.94 170 ALA A O 1
ATOM 1348 N N . PHE A 1 171 ? -8.586 15 4.031 1 98.94 171 PHE A N 1
ATOM 1349 C CA . PHE A 1 171 ? -7.898 15.18 5.301 1 98.94 171 PHE A CA 1
ATOM 1350 C C . PHE A 1 171 ? -6.387 15.188 5.102 1 98.94 171 PHE A C 1
ATOM 1352 O O . PHE A 1 171 ? -5.797 14.164 4.758 1 98.94 171 PHE A O 1
ATOM 1359 N N . ILE A 1 172 ? -5.789 16.344 5.363 1 98.88 172 ILE A N 1
ATOM 1360 C CA . ILE A 1 172 ? -4.41 16.547 4.938 1 98.88 172 ILE A CA 1
ATOM 1361 C C . ILE A 1 172 ? -3.568 17.031 6.117 1 98.88 172 ILE A C 1
ATOM 1363 O O . ILE A 1 172 ? -4.008 17.875 6.895 1 98.88 172 ILE A O 1
ATOM 1367 N N . GLY A 1 173 ? -2.357 16.438 6.25 1 98.5 173 GLY A N 1
ATOM 1368 C CA . GLY A 1 173 ? -1.396 16.922 7.223 1 98.5 173 GLY A CA 1
ATOM 1369 C C . GLY A 1 173 ? -0.487 18.016 6.668 1 98.5 173 GLY A C 1
ATOM 1370 O O . GLY A 1 173 ? -0.457 18.25 5.457 1 98.5 173 GLY A O 1
ATOM 1371 N N . THR A 1 174 ? 0.248 18.625 7.57 1 97.69 174 THR A N 1
ATOM 1372 C CA . THR A 1 174 ? 1.234 19.641 7.18 1 97.69 174 THR A CA 1
ATOM 1373 C C . THR A 1 174 ? 2.441 19.594 8.109 1 97.69 174 THR A C 1
ATOM 1375 O O . THR A 1 174 ? 2.326 19.203 9.273 1 97.69 174 THR A O 1
ATOM 1378 N N . ASN A 1 175 ? 3.547 19.969 7.562 1 94.06 175 ASN A N 1
ATOM 1379 C CA . ASN A 1 175 ? 4.766 20.078 8.359 1 94.06 175 ASN A CA 1
ATOM 1380 C C . ASN A 1 175 ? 4.91 21.484 8.961 1 94.06 175 ASN A C 1
ATOM 1382 O O . ASN A 1 175 ? 5.562 21.641 9.992 1 94.06 175 ASN A O 1
ATOM 1386 N N . GLY A 1 176 ? 4.355 22.438 8.305 1 94.5 176 GLY A N 1
ATOM 1387 C CA . GLY A 1 176 ? 4.348 23.812 8.781 1 94.5 176 GLY A CA 1
ATOM 1388 C C . GLY A 1 176 ? 3.191 24.625 8.234 1 94.5 176 GLY A C 1
ATOM 1389 O O . GLY A 1 176 ? 2.775 24.438 7.09 1 94.5 176 GLY A O 1
ATOM 1390 N N . ILE A 1 177 ? 2.762 25.516 9.055 1 95.88 177 ILE A N 1
ATOM 1391 C CA . ILE A 1 177 ? 1.75 26.469 8.633 1 95.88 177 ILE A CA 1
ATOM 1392 C C . ILE A 1 177 ? 2.109 27.859 9.141 1 95.88 177 ILE A C 1
ATOM 1394 O O . ILE A 1 177 ? 2.514 28.016 10.297 1 95.88 177 ILE A O 1
ATOM 1398 N N . ASP A 1 178 ? 2.01 28.719 8.281 1 93.5 178 ASP A N 1
ATOM 1399 C CA . ASP A 1 178 ? 2.299 30.125 8.531 1 93.5 178 ASP A CA 1
ATOM 1400 C C . ASP A 1 178 ? 1.256 31.031 7.871 1 93.5 178 ASP A C 1
ATOM 1402 O O . ASP A 1 178 ? 0.753 30.719 6.789 1 93.5 178 ASP A O 1
ATOM 1406 N N . LEU A 1 179 ? 0.969 32.156 8.539 1 92.88 179 LEU A N 1
ATOM 1407 C CA . LEU A 1 179 ? -0.106 33.031 8.055 1 92.88 179 LEU A CA 1
ATOM 1408 C C . LEU A 1 179 ? 0.247 33.625 6.695 1 92.88 179 LEU A C 1
ATOM 1410 O O . LEU A 1 179 ? -0.634 33.844 5.859 1 92.88 179 LEU A O 1
ATOM 1414 N N . SER A 1 180 ? 1.492 33.906 6.43 1 91.19 180 SER A N 1
ATOM 1415 C CA . SER A 1 180 ? 1.928 34.5 5.176 1 91.19 180 SER A CA 1
ATOM 1416 C C . SER A 1 180 ? 2.299 33.438 4.145 1 91.19 180 SER A C 1
ATOM 1418 O O . SER A 1 180 ? 1.925 33.562 2.975 1 91.19 180 SER A O 1
ATOM 1420 N N . ASP A 1 181 ? 2.885 32.312 4.543 1 92.12 181 ASP A N 1
ATOM 1421 C CA . ASP A 1 181 ? 3.457 31.359 3.611 1 92.12 181 ASP A CA 1
ATOM 1422 C C . ASP A 1 181 ? 2.531 30.156 3.432 1 92.12 181 ASP A C 1
ATOM 1424 O O . ASP A 1 181 ? 2.746 29.328 2.543 1 92.12 181 ASP A O 1
ATOM 1428 N N . GLY A 1 182 ? 1.574 30.062 4.316 1 96.94 182 GLY A N 1
ATOM 1429 C CA . GLY A 1 182 ? 0.579 29.016 4.148 1 96.94 182 GLY A CA 1
ATOM 1430 C C . GLY A 1 182 ? 1.05 27.656 4.633 1 96.94 182 GLY A C 1
ATOM 1431 O O . GLY A 1 182 ? 1.7 27.547 5.676 1 96.94 182 GLY A O 1
ATOM 1432 N N . LEU A 1 183 ? 0.575 26.578 3.936 1 98.25 183 LEU A N 1
ATOM 1433 C CA . LEU A 1 183 ? 0.927 25.188 4.254 1 98.25 183 LEU A CA 1
ATOM 1434 C C . LEU A 1 183 ? 2.201 24.781 3.529 1 98.25 183 LEU A C 1
ATOM 1436 O O . LEU A 1 183 ? 2.316 24.953 2.312 1 98.25 183 LEU A O 1
ATOM 1440 N N . THR A 1 184 ? 3.174 24.188 4.301 1 96.44 184 THR A N 1
ATOM 1441 C CA . THR A 1 184 ? 4.445 23.844 3.67 1 96.44 184 THR A CA 1
ATOM 1442 C C . THR A 1 184 ? 4.902 22.453 4.102 1 96.44 184 THR A C 1
ATOM 1444 O O . THR A 1 184 ? 4.449 21.938 5.121 1 96.44 184 THR A O 1
ATOM 1447 N N . THR A 1 185 ? 5.668 21.828 3.254 1 96.25 185 THR A N 1
ATOM 1448 C CA . THR A 1 185 ? 6.328 20.547 3.51 1 96.25 185 THR A CA 1
ATOM 1449 C C . THR A 1 185 ? 7.77 20.578 3.008 1 96.25 185 THR A C 1
ATOM 1451 O O . THR A 1 185 ? 8.102 21.328 2.094 1 96.25 185 THR A O 1
ATOM 1454 N N . PRO A 1 186 ? 8.664 19.797 3.537 1 93.12 186 PRO A N 1
ATOM 1455 C CA . PRO A 1 186 ? 10.086 19.906 3.215 1 93.12 186 PRO A CA 1
ATOM 1456 C C . PRO A 1 186 ? 10.422 19.359 1.83 1 93.12 186 PRO A C 1
ATOM 1458 O O . PRO A 1 186 ? 11.531 19.547 1.338 1 93.12 186 PRO A O 1
ATOM 1461 N N . ASN A 1 187 ? 9.523 18.719 1.188 1 94.06 187 ASN A N 1
ATOM 1462 C CA . ASN A 1 187 ? 9.812 18 -0.052 1 94.06 187 ASN A CA 1
ATOM 1463 C C . ASN A 1 187 ? 8.93 18.484 -1.198 1 94.06 187 ASN A C 1
ATOM 1465 O O . ASN A 1 187 ? 7.703 18.453 -1.101 1 94.06 187 ASN A O 1
ATOM 1469 N N . LEU A 1 188 ? 9.633 18.859 -2.264 1 94.06 188 LEU A N 1
ATOM 1470 C CA . LEU A 1 188 ? 8.953 19.469 -3.4 1 94.06 188 LEU A CA 1
ATOM 1471 C C . LEU A 1 188 ? 7.969 18.5 -4.035 1 94.06 188 LEU A C 1
ATOM 1473 O O . LEU A 1 188 ? 6.891 18.891 -4.477 1 94.06 188 LEU A O 1
ATOM 1477 N N . ILE A 1 189 ? 8.305 17.266 -4.188 1 96.81 189 ILE A N 1
ATOM 1478 C CA . ILE A 1 189 ? 7.457 16.266 -4.816 1 96.81 189 ILE A CA 1
ATOM 1479 C C . ILE A 1 189 ? 6.227 16.016 -3.947 1 96.81 189 ILE A C 1
ATOM 1481 O O . ILE A 1 189 ? 5.109 15.914 -4.461 1 96.81 189 ILE A O 1
ATOM 1485 N N . GLU A 1 190 ? 6.398 15.961 -2.676 1 97.44 190 GLU A N 1
ATOM 1486 C CA . GLU A 1 190 ? 5.273 15.852 -1.75 1 97.44 190 GLU A CA 1
ATOM 1487 C C . GLU A 1 190 ? 4.359 17.078 -1.847 1 97.44 190 GLU A C 1
ATOM 1489 O O . GLU A 1 190 ? 3.135 16.938 -1.792 1 97.44 190 GLU A O 1
ATOM 1494 N N . ALA A 1 191 ? 4.984 18.188 -1.967 1 98.19 191 ALA A N 1
ATOM 1495 C CA . ALA A 1 191 ? 4.184 19.406 -2.096 1 98.19 191 ALA A CA 1
ATOM 1496 C C . ALA A 1 191 ? 3.287 19.344 -3.328 1 98.19 191 ALA A C 1
ATOM 1498 O O . ALA A 1 191 ? 2.111 19.703 -3.266 1 98.19 191 ALA A O 1
ATOM 1499 N N . SER A 1 192 ? 3.846 18.891 -4.434 1 98.25 192 SER A N 1
ATOM 1500 C CA . SER A 1 192 ? 3.064 18.75 -5.66 1 98.25 192 SER A CA 1
ATOM 1501 C C . SER A 1 192 ? 1.87 17.812 -5.449 1 98.25 192 SER A C 1
ATOM 1503 O O . SER A 1 192 ? 0.749 18.141 -5.844 1 98.25 192 SER A O 1
ATOM 1505 N N . THR A 1 193 ? 2.078 16.703 -4.848 1 98.75 193 THR A N 1
ATOM 1506 C CA . THR A 1 193 ? 1.026 15.727 -4.586 1 98.75 193 THR A CA 1
ATOM 1507 C C . THR A 1 193 ? -0.055 16.328 -3.689 1 98.75 193 THR A C 1
ATOM 1509 O O . THR A 1 193 ? -1.247 16.203 -3.982 1 98.75 193 THR A O 1
ATOM 1512 N N . LYS A 1 194 ? 0.343 17.016 -2.645 1 98.81 194 LYS A N 1
ATOM 1513 C CA . LYS A 1 194 ? -0.615 17.625 -1.719 1 98.81 194 LYS A CA 1
ATOM 1514 C C . LYS A 1 194 ? -1.409 18.734 -2.393 1 98.81 194 LYS A C 1
ATOM 1516 O O . LYS A 1 194 ? -2.596 18.906 -2.113 1 98.81 194 LYS A O 1
ATOM 1521 N N . ARG A 1 195 ? -0.768 19.469 -3.324 1 98.69 195 ARG A N 1
ATOM 1522 C CA . ARG A 1 195 ? -1.492 20.484 -4.09 1 98.69 195 ARG A CA 1
ATOM 1523 C C . ARG A 1 195 ? -2.613 19.844 -4.906 1 98.69 195 ARG A C 1
ATOM 1525 O O . ARG A 1 195 ? -3.713 20.406 -4.996 1 98.69 195 ARG A O 1
ATOM 1532 N N . THR A 1 196 ? -2.268 18.75 -5.504 1 98.75 196 THR A N 1
ATOM 1533 C CA . THR A 1 196 ? -3.264 18.047 -6.301 1 98.75 196 THR A CA 1
ATOM 1534 C C . THR A 1 196 ? -4.402 17.547 -5.422 1 98.75 196 THR A C 1
ATOM 1536 O O . THR A 1 196 ? -5.574 17.609 -5.809 1 98.75 196 THR A O 1
ATOM 1539 N N . MET A 1 197 ? -4.105 17.047 -4.207 1 98.75 197 MET A N 1
ATOM 1540 C CA . MET A 1 197 ? -5.133 16.625 -3.266 1 98.75 197 MET A CA 1
ATOM 1541 C C . MET A 1 197 ? -6.105 17.75 -2.961 1 98.75 197 MET A C 1
ATOM 1543 O O . MET A 1 197 ? -7.32 17.547 -2.977 1 98.75 197 MET A O 1
ATOM 1547 N N . ILE A 1 198 ? -5.527 18.875 -2.705 1 98.75 198 ILE A N 1
ATOM 1548 C CA . ILE A 1 198 ? -6.336 20.047 -2.365 1 98.75 198 ILE A CA 1
ATOM 1549 C C . ILE A 1 198 ? -7.23 20.406 -3.545 1 98.75 198 ILE A C 1
ATOM 1551 O O . ILE A 1 198 ? -8.438 20.609 -3.379 1 98.75 198 ILE A O 1
ATOM 1555 N N . SER A 1 199 ? -6.684 20.422 -4.766 1 98.5 199 SER A N 1
ATOM 1556 C CA . SER A 1 199 ? -7.402 20.859 -5.957 1 98.5 199 SER A CA 1
ATOM 1557 C C . SER A 1 199 ? -8.523 19.891 -6.32 1 98.5 199 SER A C 1
ATOM 1559 O O . SER A 1 199 ? -9.492 20.281 -6.969 1 98.5 199 SER A O 1
ATOM 1561 N N . GLN A 1 200 ? -8.477 18.672 -5.871 1 98.31 200 GLN A N 1
ATOM 1562 C CA . GLN A 1 200 ? -9.414 17.641 -6.277 1 98.31 200 GLN A CA 1
ATOM 1563 C C . GLN A 1 200 ? -10.438 17.359 -5.184 1 98.31 200 GLN A C 1
ATOM 1565 O O . GLN A 1 200 ? -11.117 16.328 -5.203 1 98.31 200 GLN A O 1
ATOM 1570 N N . SER A 1 201 ? -10.57 18.25 -4.191 1 98.62 201 SER A N 1
ATOM 1571 C CA . SER A 1 201 ? -11.445 18 -3.047 1 98.62 201 SER A CA 1
ATOM 1572 C C . SER A 1 201 ? -12.508 19.094 -2.922 1 98.62 201 SER A C 1
ATOM 1574 O O . SER A 1 201 ? -12.227 20.266 -3.137 1 98.62 201 SER A O 1
ATOM 1576 N N . SER A 1 202 ? -13.711 18.688 -2.621 1 98.62 202 SER A N 1
ATOM 1577 C CA . SER A 1 202 ? -14.781 19.641 -2.385 1 98.62 202 SER A CA 1
ATOM 1578 C C . SER A 1 202 ? -14.578 20.391 -1.064 1 98.62 202 SER A C 1
ATOM 1580 O O . SER A 1 202 ? -14.906 21.562 -0.951 1 98.62 202 SER A O 1
ATOM 1582 N N . GLU A 1 203 ? -14.102 19.672 -0.104 1 98.81 203 GLU A N 1
ATOM 1583 C CA . GLU A 1 203 ? -13.789 20.25 1.202 1 98.81 203 GLU A CA 1
ATOM 1584 C C . GLU A 1 203 ? -12.391 19.828 1.665 1 98.81 203 GLU A C 1
ATOM 1586 O O . GLU A 1 203 ? -12.07 18.641 1.71 1 98.81 203 GLU A O 1
ATOM 1591 N N . VAL A 1 204 ? -11.594 20.828 1.987 1 98.88 204 VAL A N 1
ATOM 1592 C CA . VAL A 1 204 ? -10.227 20.594 2.455 1 98.88 204 VAL A CA 1
ATOM 1593 C C . VAL A 1 204 ? -10.172 20.75 3.971 1 98.88 204 VAL A C 1
ATOM 1595 O O . VAL A 1 204 ? -10.414 21.844 4.496 1 98.88 204 VAL A O 1
ATOM 1598 N N . ILE A 1 205 ? -9.82 19.672 4.695 1 98.94 205 ILE A N 1
ATOM 1599 C CA . ILE A 1 205 ? -9.695 19.656 6.148 1 98.94 205 ILE A CA 1
ATOM 1600 C C . ILE A 1 205 ? -8.25 19.375 6.547 1 98.94 205 ILE A C 1
ATOM 1602 O O . ILE A 1 205 ? -7.73 18.281 6.285 1 98.94 205 ILE A O 1
ATOM 1606 N N . VAL A 1 206 ? -7.617 20.328 7.184 1 98.94 206 VAL A N 1
ATOM 1607 C CA . VAL A 1 206 ? -6.223 20.172 7.586 1 98.94 206 VAL A CA 1
ATOM 1608 C C . VAL A 1 206 ? -6.152 19.734 9.047 1 98.94 206 VAL A C 1
ATOM 1610 O O . VAL A 1 206 ? -6.852 20.281 9.898 1 98.94 206 VAL A O 1
ATOM 1613 N N . LEU A 1 207 ? -5.359 18.703 9.289 1 98.81 207 LEU A N 1
ATOM 1614 C CA . LEU A 1 207 ? -5.109 18.172 10.625 1 98.81 207 LEU A CA 1
ATOM 1615 C C . LEU A 1 207 ? -3.684 18.469 11.07 1 98.81 207 LEU A C 1
ATOM 1617 O O . LEU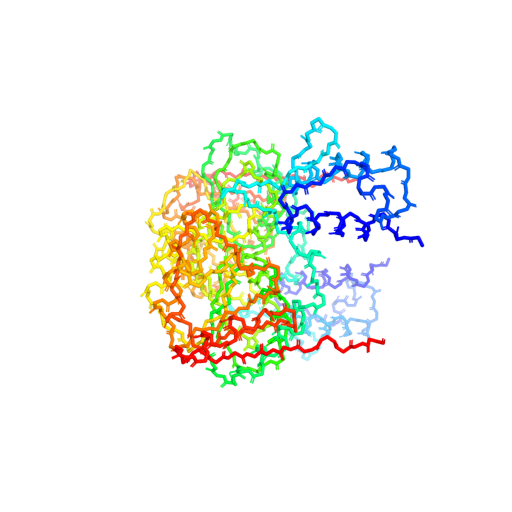 A 1 207 ? -2.721 18.016 10.453 1 98.81 207 LEU A O 1
ATOM 1621 N N . ALA A 1 208 ? -3.527 19.219 12.156 1 98.06 208 ALA A N 1
ATOM 1622 C CA . ALA A 1 208 ? -2.188 19.531 12.656 1 98.06 208 ALA A CA 1
ATOM 1623 C C . ALA A 1 208 ? -2.227 19.906 14.133 1 98.06 208 ALA A C 1
ATOM 1625 O O . ALA A 1 208 ? -3.139 20.609 14.57 1 98.06 208 ALA A O 1
ATOM 1626 N N . ASP A 1 209 ? -1.242 19.406 14.852 1 95.56 209 ASP A N 1
ATOM 1627 C CA . ASP A 1 209 ? -1.107 19.875 16.234 1 95.56 209 ASP A CA 1
ATOM 1628 C C . ASP A 1 209 ? -0.37 21.203 16.297 1 95.56 209 ASP A C 1
ATOM 1630 O O . ASP A 1 209 ? 0.154 21.688 15.281 1 95.56 209 ASP A O 1
ATOM 1634 N N . HIS A 1 210 ? -0.285 21.734 17.453 1 91.75 210 HIS A N 1
ATOM 1635 C CA . HIS A 1 210 ? 0.221 23.094 17.672 1 91.75 210 HIS A CA 1
ATOM 1636 C C . HIS A 1 210 ? 1.671 23.219 17.219 1 91.75 210 HIS A C 1
ATOM 1638 O O . HIS A 1 210 ? 2.137 24.312 16.906 1 91.75 210 HIS A O 1
ATOM 1644 N N . SER A 1 211 ? 2.367 22.078 17.141 1 89 211 SER A N 1
ATOM 1645 C CA . SER A 1 211 ? 3.793 22.125 16.844 1 89 211 SER A CA 1
ATOM 1646 C C . SER A 1 211 ? 4.043 22.531 15.398 1 89 211 SER A C 1
ATOM 1648 O O . SER A 1 211 ? 5.176 22.844 15.016 1 89 211 SER A O 1
ATOM 1650 N N . LYS A 1 212 ? 2.996 22.578 14.57 1 92.5 212 LYS A N 1
ATOM 1651 C CA . LYS A 1 212 ? 3.174 22.891 13.156 1 92.5 212 LYS A CA 1
ATOM 1652 C C . LYS A 1 212 ? 2.979 24.391 12.891 1 92.5 212 LYS A C 1
ATOM 1654 O O . LYS A 1 212 ? 3.24 24.859 11.781 1 92.5 212 LYS A O 1
ATOM 1659 N N . PHE A 1 213 ? 2.508 25.156 13.867 1 91.88 213 PHE A N 1
ATOM 1660 C CA . PHE A 1 213 ? 2.195 26.562 13.672 1 91.88 213 PHE A CA 1
ATOM 1661 C C . PHE A 1 213 ? 3.465 27.406 13.688 1 91.88 213 PHE A C 1
ATOM 1663 O O . PHE A 1 213 ? 4.434 27.078 14.375 1 91.88 213 PHE A O 1
ATOM 1670 N N . GLU A 1 214 ? 3.412 28.453 12.891 1 89.81 214 GLU A N 1
ATOM 1671 C CA . GLU A 1 214 ? 4.508 29.406 12.766 1 89.81 214 GLU A CA 1
ATOM 1672 C C . GLU A 1 214 ? 5.781 28.719 12.266 1 89.81 214 GLU A C 1
ATOM 1674 O O . GLU A 1 214 ? 6.875 29.016 12.75 1 89.81 214 GLU A O 1
ATOM 1679 N N . LYS A 1 215 ? 5.582 27.797 11.414 1 88.12 215 LYS A N 1
ATOM 1680 C CA . LYS A 1 215 ? 6.684 27.062 10.789 1 88.12 215 LYS A CA 1
ATOM 1681 C C . LYS A 1 215 ? 6.57 27.094 9.266 1 88.12 215 LYS A C 1
ATOM 1683 O O . LYS A 1 215 ? 5.469 26.984 8.719 1 88.12 215 LYS A O 1
ATOM 1688 N N . VAL A 1 216 ? 7.754 27.344 8.695 1 89 216 VAL A N 1
ATOM 1689 C CA . VAL A 1 216 ? 7.859 27.328 7.238 1 89 216 VAL A CA 1
ATOM 1690 C C . VAL A 1 216 ? 8.922 26.312 6.812 1 89 216 VAL A C 1
ATOM 1692 O O . VAL A 1 216 ? 10.062 26.375 7.273 1 89 216 VAL A O 1
ATOM 1695 N N . THR A 1 217 ? 8.492 25.391 6.035 1 91.25 217 THR A N 1
ATOM 1696 C CA . THR A 1 217 ? 9.445 24.438 5.48 1 91.25 217 THR A CA 1
ATOM 1697 C C . THR A 1 217 ? 9.633 24.672 3.984 1 91.25 217 THR A C 1
ATOM 1699 O O . THR A 1 217 ? 9.125 25.641 3.434 1 91.25 217 THR A O 1
ATOM 1702 N N . PHE A 1 218 ? 10.289 23.922 3.287 1 88.81 218 PHE A N 1
ATOM 1703 C CA . PHE A 1 218 ? 10.938 24.172 2.006 1 88.81 218 PHE A CA 1
ATOM 1704 C C . PHE A 1 218 ? 9.906 24.469 0.923 1 88.81 218 PHE A C 1
ATOM 1706 O O . PHE A 1 218 ? 10.102 25.375 0.108 1 88.81 218 PHE A O 1
ATOM 1713 N N . ALA A 1 219 ? 8.844 23.766 0.847 1 94.5 219 ALA A N 1
ATOM 1714 C CA . ALA A 1 219 ? 7.961 23.844 -0.312 1 94.5 219 ALA A CA 1
ATOM 1715 C C . ALA A 1 219 ? 6.52 24.109 0.115 1 94.5 219 ALA A C 1
ATOM 1717 O O . ALA A 1 219 ? 5.973 23.391 0.956 1 94.5 219 ALA A O 1
ATOM 1718 N N . LYS A 1 220 ? 5.926 25.156 -0.515 1 96.75 220 LYS A N 1
ATOM 1719 C CA . LYS A 1 220 ? 4.531 25.484 -0.25 1 96.75 220 LYS A CA 1
ATOM 1720 C C . LYS A 1 220 ? 3.59 24.609 -1.065 1 96.75 220 LYS A C 1
ATOM 1722 O O . LYS A 1 220 ? 3.838 24.344 -2.246 1 96.75 220 LYS A O 1
ATOM 1727 N N . PHE A 1 221 ? 2.449 24.141 -0.39 1 98.44 221 PHE A N 1
ATOM 1728 C CA . PHE A 1 221 ? 1.509 23.344 -1.168 1 98.44 221 PHE A CA 1
ATOM 1729 C C . PHE A 1 221 ? 0.097 23.906 -1.053 1 98.44 221 PHE A C 1
ATOM 1731 O O . PHE A 1 221 ? -0.82 23.438 -1.729 1 98.44 221 PHE A O 1
ATOM 1738 N N . GLY A 1 222 ? -0.115 24.922 -0.269 1 98.44 222 GLY A N 1
ATOM 1739 C CA . GLY A 1 222 ? -1.423 25.547 -0.137 1 98.44 222 GLY A CA 1
ATOM 1740 C C . GLY A 1 222 ? -1.389 26.859 0.628 1 98.44 222 GLY A C 1
ATOM 1741 O O . GLY A 1 222 ? -0.462 27.109 1.402 1 98.44 222 GLY A O 1
ATOM 1742 N N . ASP A 1 223 ? -2.424 27.641 0.373 1 97.25 223 ASP A N 1
ATOM 1743 C CA . ASP A 1 223 ? -2.645 28.875 1.116 1 97.25 223 ASP A CA 1
ATOM 1744 C C . ASP A 1 223 ? -3.705 28.672 2.199 1 97.25 223 ASP A C 1
ATOM 1746 O O . ASP A 1 223 ? -4.434 27.688 2.193 1 97.25 223 ASP A O 1
ATOM 1750 N N . ILE A 1 224 ? -3.756 29.625 3.111 1 96.75 224 ILE A N 1
ATOM 1751 C CA . ILE A 1 224 ? -4.77 29.578 4.16 1 96.75 224 ILE A CA 1
ATOM 1752 C C . ILE A 1 224 ? -6.16 29.562 3.529 1 96.75 224 ILE A C 1
ATOM 1754 O O . ILE A 1 224 ? -7.062 28.875 4.02 1 96.75 224 ILE A O 1
ATOM 1758 N N . ASP A 1 225 ? -6.316 30.25 2.404 1 96.94 225 ASP A N 1
ATOM 1759 C CA . ASP A 1 225 ? -7.613 30.375 1.747 1 96.94 225 ASP A CA 1
ATOM 1760 C C . ASP A 1 225 ? -8.039 29.062 1.091 1 96.94 225 ASP A C 1
ATOM 1762 O O . ASP A 1 225 ? -9.195 28.906 0.704 1 96.94 225 ASP A O 1
ATOM 1766 N N . ASP A 1 226 ? -7.141 28.141 0.927 1 98 226 ASP A N 1
ATOM 1767 C CA . ASP A 1 226 ? -7.449 26.828 0.369 1 98 226 ASP A CA 1
ATOM 1768 C C . ASP A 1 226 ? -8.102 25.922 1.415 1 98 226 ASP A C 1
ATOM 1770 O O . ASP A 1 226 ? -8.641 24.875 1.081 1 98 226 ASP A O 1
ATOM 1774 N N . ILE A 1 227 ? -8.07 26.344 2.674 1 98.44 227 ILE A N 1
ATOM 1775 C CA . ILE A 1 227 ? -8.516 25.516 3.791 1 98.44 227 ILE A CA 1
ATOM 1776 C C . ILE A 1 227 ? -9.977 25.797 4.102 1 98.44 227 ILE A C 1
ATOM 1778 O O . ILE A 1 227 ? -10.359 26.953 4.328 1 98.44 227 ILE A O 1
ATOM 1782 N N . ASP A 1 228 ? -10.75 24.812 4.137 1 98.69 228 ASP A N 1
ATOM 1783 C CA . ASP A 1 228 ? -12.133 24.969 4.574 1 98.69 228 ASP A CA 1
ATOM 1784 C C . ASP A 1 228 ? -12.25 24.828 6.09 1 98.69 228 ASP A C 1
ATOM 1786 O O . ASP A 1 228 ? -12.977 25.578 6.738 1 98.69 228 ASP A O 1
ATOM 1790 N N . ARG A 1 229 ? -11.539 23.828 6.594 1 98.75 229 ARG A N 1
ATOM 1791 C CA . ARG A 1 229 ? -11.555 23.531 8.023 1 98.75 229 ARG A CA 1
ATOM 1792 C C . ARG A 1 229 ? -10.172 23.141 8.523 1 98.75 229 ARG A C 1
ATOM 1794 O O . ARG A 1 229 ? -9.422 22.453 7.828 1 98.75 229 ARG A O 1
ATOM 1801 N N . PHE A 1 230 ? -9.852 23.609 9.648 1 98.75 230 PHE A N 1
ATOM 1802 C CA . PHE A 1 230 ? -8.609 23.281 10.336 1 98.75 230 PHE A CA 1
ATOM 1803 C C . PHE A 1 230 ? -8.891 22.734 11.727 1 98.75 230 PHE A C 1
ATOM 1805 O O . PHE A 1 230 ? -9.617 23.359 12.508 1 98.75 230 PHE A O 1
ATOM 1812 N N . ILE A 1 231 ? -8.312 21.547 12.047 1 98.75 231 ILE A N 1
ATOM 1813 C CA . ILE A 1 231 ? -8.5 20.938 13.359 1 98.75 231 ILE A CA 1
ATOM 1814 C C . ILE A 1 231 ? -7.164 20.875 14.094 1 98.75 231 ILE A C 1
ATOM 1816 O O . ILE A 1 231 ? -6.184 20.344 13.57 1 98.75 231 ILE A O 1
ATOM 1820 N N . THR A 1 232 ? -7.121 21.438 15.297 1 98.06 232 THR A N 1
ATOM 1821 C CA . THR A 1 232 ? -5.887 21.531 16.078 1 98.06 232 THR A CA 1
ATOM 1822 C C . THR A 1 232 ? -6.18 21.438 17.562 1 98.06 232 THR A C 1
ATOM 1824 O O . THR A 1 232 ? -7.328 21.25 17.969 1 98.06 232 THR A O 1
ATOM 1827 N N . ASP A 1 233 ? -5.09 21.359 18.328 1 95.62 233 ASP A N 1
ATOM 1828 C CA . ASP A 1 233 ? -5.238 21.281 19.781 1 95.62 233 ASP A CA 1
ATOM 1829 C C . ASP A 1 233 ? -5.27 22.672 20.391 1 95.62 233 ASP A C 1
ATOM 1831 O O . ASP A 1 233 ? -5.23 23.672 19.688 1 95.62 233 ASP A O 1
ATOM 1835 N N . GLU A 1 234 ? -5.371 22.734 21.703 1 93.62 234 GLU A N 1
ATOM 1836 C CA . GLU A 1 234 ? -5.719 23.953 22.422 1 93.62 234 GLU A CA 1
ATOM 1837 C C . GLU A 1 234 ? -4.516 24.891 22.531 1 93.62 234 GLU A C 1
ATOM 1839 O O . GLU A 1 234 ? -4.648 26.031 22.984 1 93.62 234 GLU A O 1
ATOM 1844 N N . GLN A 1 235 ? -3.434 24.547 22.047 1 89.81 235 GLN A N 1
ATOM 1845 C CA . GLN A 1 235 ? -2.238 25.375 22.219 1 89.81 235 GLN A CA 1
ATOM 1846 C C . GLN A 1 235 ? -2.035 26.312 21.047 1 89.81 235 GLN A C 1
ATOM 1848 O O . GLN A 1 235 ? -0.993 26.953 20.922 1 89.81 235 GLN A O 1
ATOM 1853 N N . VAL A 1 236 ? -3.01 26.453 20.234 1 91.19 236 VAL A N 1
ATOM 1854 C CA . VAL A 1 236 ? -2.916 27.328 19.078 1 91.19 236 VAL A CA 1
ATOM 1855 C C . VAL A 1 236 ? -2.941 28.781 19.531 1 91.19 236 VAL A C 1
ATOM 1857 O O . VAL A 1 236 ? -3.689 29.141 20.438 1 91.19 236 VAL A O 1
ATOM 1860 N N . ASP A 1 237 ? -2.115 29.625 18.906 1 88.5 237 ASP A N 1
ATOM 1861 C CA . ASP A 1 237 ? -2.018 31.047 19.234 1 88.5 237 ASP A CA 1
ATOM 1862 C C . ASP A 1 237 ? -3.256 31.812 18.766 1 88.5 237 ASP A C 1
ATOM 1864 O O . ASP A 1 237 ? -3.793 31.531 17.688 1 88.5 237 ASP A O 1
ATOM 1868 N N . GLN A 1 238 ? -3.572 32.844 19.469 1 89.88 238 GLN A N 1
ATOM 1869 C CA . GLN A 1 238 ? -4.75 33.656 19.203 1 89.88 238 GLN A CA 1
ATOM 1870 C C . GLN A 1 238 ? -4.645 34.344 17.844 1 89.88 238 GLN A C 1
ATOM 1872 O O . GLN A 1 238 ? -5.656 34.562 17.172 1 89.88 238 GLN A O 1
ATOM 1877 N N . SER A 1 239 ? -3.484 34.656 17.422 1 90.38 239 SER A N 1
ATOM 1878 C CA . SER A 1 239 ? -3.295 35.281 16.125 1 90.38 239 SER A CA 1
ATOM 1879 C C . SER A 1 239 ? -3.838 34.406 14.992 1 90.38 239 SER A C 1
ATOM 1881 O O . SER A 1 239 ? -4.453 34.938 14.055 1 90.38 239 SER A O 1
ATOM 1883 N N . PHE A 1 240 ? -3.623 33.156 15.109 1 92.94 240 PHE A N 1
ATOM 1884 C CA . PHE A 1 240 ? -4.137 32.25 14.109 1 92.94 240 PHE A CA 1
ATOM 1885 C C . PHE A 1 240 ? -5.656 32.156 14.188 1 92.94 240 PHE A C 1
ATOM 1887 O O . PHE A 1 240 ? -6.336 32.094 13.164 1 92.94 240 PHE A O 1
ATOM 1894 N N . VAL A 1 241 ? -6.16 32.125 15.336 1 94.88 241 VAL A N 1
ATOM 1895 C CA . VAL A 1 241 ? -7.605 32.031 15.531 1 94.88 241 VAL A CA 1
ATOM 1896 C C . VAL A 1 241 ? -8.297 33.188 14.82 1 94.88 241 VAL A C 1
ATOM 1898 O O . VAL A 1 241 ? -9.242 33 14.055 1 94.88 241 VAL A O 1
ATOM 1901 N N . SER A 1 242 ? -7.797 34.344 15.078 1 95.25 242 SER A N 1
ATOM 1902 C CA . SER A 1 242 ? -8.375 35.562 14.5 1 95.25 242 SER A CA 1
ATOM 1903 C C . SER A 1 242 ? -8.258 35.562 12.977 1 95.25 242 SER A C 1
ATOM 1905 O O . SER A 1 242 ? -9.219 35.875 12.273 1 95.25 242 SER A O 1
ATOM 1907 N N . GLU A 1 243 ? -7.117 35.219 12.516 1 94.12 243 GLU A N 1
ATOM 1908 C CA . GLU A 1 243 ? -6.871 35.219 11.07 1 94.12 243 GLU A CA 1
ATOM 1909 C C . GLU A 1 243 ? -7.734 34.188 10.359 1 94.12 243 GLU A C 1
ATOM 1911 O O . GLU A 1 243 ? -8.25 34.469 9.273 1 94.12 243 GLU A O 1
ATOM 1916 N N . PHE A 1 244 ? -7.832 33 10.914 1 96.69 244 PHE A N 1
ATOM 1917 C CA . PHE A 1 244 ? -8.664 31.953 10.328 1 96.69 244 PHE A CA 1
ATOM 1918 C C . PHE A 1 244 ? -10.117 32.406 10.227 1 96.69 244 PHE A C 1
ATOM 1920 O O . PHE A 1 244 ? -10.758 32.25 9.195 1 96.69 244 PHE A O 1
ATOM 1927 N N . HIS A 1 245 ? -10.562 33.031 11.281 1 95.62 245 HIS A N 1
ATOM 1928 C CA . HIS A 1 245 ? -11.922 33.531 11.297 1 95.62 245 HIS A CA 1
ATOM 1929 C C . HIS A 1 245 ? -12.125 34.594 10.211 1 95.62 245 HIS A C 1
ATOM 1931 O O . HIS A 1 245 ? -13.125 34.562 9.484 1 95.62 245 HIS A O 1
ATOM 1937 N N . GLN A 1 246 ? -11.25 35.5 10.102 1 95.81 246 GLN A N 1
ATOM 1938 C CA . GLN A 1 246 ? -11.336 36.562 9.125 1 95.81 246 GLN A CA 1
ATOM 1939 C C . GLN A 1 246 ? -11.352 36.031 7.699 1 95.81 246 GLN A C 1
ATOM 1941 O O . GLN A 1 246 ? -12.008 36.594 6.816 1 95.81 246 GLN A O 1
ATOM 1946 N N . ARG A 1 247 ? -10.703 34.969 7.484 1 95.94 247 ARG A N 1
ATOM 1947 C CA . ARG A 1 247 ? -10.555 34.406 6.145 1 95.94 247 ARG A CA 1
ATOM 1948 C C . ARG A 1 247 ? -11.609 33.344 5.871 1 95.94 247 ARG A C 1
ATOM 1950 O O . ARG A 1 247 ? -11.617 32.75 4.797 1 95.94 247 ARG A O 1
ATOM 1957 N N . GLY A 1 248 ? -12.398 33.062 6.84 1 96.69 248 GLY A N 1
ATOM 1958 C CA . GLY A 1 248 ? -13.516 32.156 6.648 1 96.69 248 GLY A CA 1
ATOM 1959 C C . GLY A 1 248 ? -13.141 30.703 6.852 1 96.69 248 GLY A C 1
ATOM 1960 O O . GLY A 1 248 ? -13.859 29.797 6.414 1 96.69 248 GLY A O 1
ATOM 1961 N N . VAL A 1 249 ? -11.984 30.406 7.371 1 97.94 249 VAL A N 1
ATOM 1962 C CA . VAL A 1 249 ? -11.562 29.047 7.699 1 97.94 249 VAL A CA 1
ATOM 1963 C C . VAL A 1 249 ? -12.219 28.609 9.008 1 97.94 249 VAL A C 1
ATOM 1965 O O . VAL A 1 249 ? -12.109 29.297 10.023 1 97.94 249 VAL A O 1
ATOM 1968 N N . LYS A 1 250 ? -12.93 27.484 8.984 1 98.38 250 LYS A N 1
ATOM 1969 C CA . LYS A 1 250 ? -13.508 26.938 10.203 1 98.38 250 LYS A CA 1
ATOM 1970 C C . LYS A 1 250 ? -12.43 26.281 11.07 1 98.38 250 LYS A C 1
ATOM 1972 O O . LYS A 1 250 ? -11.773 25.328 10.648 1 98.38 250 LYS A O 1
ATOM 1977 N N . LEU A 1 251 ? -12.289 26.812 12.234 1 98 251 LEU A N 1
ATOM 1978 C CA . LEU A 1 251 ? -11.258 26.312 13.133 1 98 251 LEU A CA 1
ATOM 1979 C C . LEU A 1 251 ? -11.875 25.484 14.266 1 98 251 LEU A C 1
ATOM 1981 O O . LEU A 1 251 ? -12.719 26 15.016 1 98 251 LEU A O 1
ATOM 1985 N N . ASP A 1 252 ? -11.453 24.219 14.406 1 98.12 252 ASP A N 1
ATOM 1986 C CA . ASP A 1 252 ? -11.812 23.359 15.531 1 98.12 252 ASP A CA 1
ATOM 1987 C C . ASP A 1 252 ? -10.641 23.172 16.484 1 98.12 252 ASP A C 1
ATOM 1989 O O . ASP A 1 252 ? -9.617 22.609 16.125 1 98.12 252 ASP A O 1
ATOM 1993 N N . ILE A 1 253 ? -10.859 23.656 17.672 1 97.56 253 ILE A N 1
ATOM 1994 C CA . ILE A 1 253 ? -9.875 23.453 18.734 1 97.56 253 ILE A CA 1
ATOM 1995 C C . ILE A 1 253 ? -10.344 22.328 19.656 1 97.56 253 ILE A C 1
ATOM 1997 O O . ILE A 1 253 ? -11.383 22.438 20.312 1 97.56 253 ILE A O 1
ATOM 2001 N N . VAL A 1 254 ? -9.547 21.266 19.656 1 96.81 254 VAL A N 1
ATOM 2002 C CA . VAL A 1 254 ? -9.922 20.125 20.469 1 96.81 254 VAL A CA 1
ATOM 2003 C C . VAL A 1 254 ? -9.109 20.125 21.766 1 96.81 254 VAL A C 1
ATOM 2005 O O . VAL A 1 254 ? -7.934 20.484 21.781 1 96.81 254 VAL A O 1
ATOM 2008 N N . LEU A 1 255 ? -9.797 19.703 22.828 1 92.94 255 LEU A N 1
ATOM 2009 C CA . LEU A 1 255 ? -9.188 19.703 24.156 1 92.94 255 LEU A CA 1
ATOM 2010 C C . LEU A 1 255 ? -8.719 18.312 24.531 1 92.94 255 LEU A C 1
ATOM 2012 O O . LEU A 1 255 ? -9.406 17.328 24.281 1 92.94 255 LEU A O 1
ATOM 2016 N N . LEU A 1 256 ? -7.504 18.281 24.984 1 85.69 256 LEU A N 1
ATOM 2017 C CA . LEU A 1 256 ? -6.996 17.016 25.5 1 85.69 256 LEU A CA 1
ATOM 2018 C C . LEU A 1 256 ? -7.645 16.672 26.828 1 85.69 256 LEU A C 1
ATOM 2020 O O . LEU A 1 256 ? -7.879 17.547 27.656 1 85.69 256 LEU A O 1
ATOM 2024 N N . GLN A 1 257 ? -8.68 15.711 26.906 1 67.25 257 GLN A N 1
ATOM 2025 C CA . GLN A 1 257 ? -9.289 15.375 28.188 1 67.25 257 GLN A CA 1
ATOM 2026 C C . GLN A 1 257 ? -8.242 14.891 29.188 1 67.25 257 GLN A C 1
ATOM 2028 O O . GLN A 1 257 ? -7.324 14.148 28.812 1 67.25 257 GLN A O 1
ATOM 2033 N N . GLU A 1 258 ? -7.949 15.695 30.203 1 53.5 258 GLU A N 1
ATOM 2034 C CA . GLU A 1 258 ? -7.141 15.312 31.359 1 53.5 258 GLU A CA 1
ATOM 2035 C C . GLU A 1 258 ? -7.562 13.953 31.891 1 53.5 258 GLU A C 1
ATOM 2037 O O . GLU A 1 258 ? -8.758 13.656 32 1 53.5 258 GLU A O 1
ATOM 2042 N N . ASP A 1 259 ? -6.773 12.883 31.531 1 43.22 259 ASP A N 1
ATOM 2043 C CA . ASP A 1 259 ? -7.043 11.844 32.531 1 43.22 259 ASP A CA 1
ATOM 2044 C C . ASP A 1 259 ? -6.98 12.406 33.938 1 43.22 259 ASP A C 1
ATOM 2046 O O . ASP A 1 259 ? -6.148 13.266 34.25 1 43.22 259 ASP A O 1
ATOM 2050 N N . MET B 1 1 ? -1.03 -39.469 15.305 1 40.25 1 MET B N 1
ATOM 2051 C CA . MET B 1 1 ? -2.355 -38.844 15.172 1 40.25 1 MET B CA 1
ATOM 2052 C C . MET B 1 1 ? -2.27 -37.469 14.516 1 40.25 1 MET B C 1
ATOM 2054 O O . MET B 1 1 ? -1.483 -36.625 14.938 1 40.25 1 MET B O 1
ATOM 2058 N N . LEU B 1 2 ? -2.658 -37.312 13.406 1 58.41 2 LEU B N 1
ATOM 2059 C CA . LEU B 1 2 ? -2.424 -36.062 12.688 1 58.41 2 LEU B CA 1
ATOM 2060 C C . LEU B 1 2 ? -3.088 -34.906 13.414 1 58.41 2 LEU B C 1
ATOM 2062 O O . LEU B 1 2 ? -4.215 -35.031 13.898 1 58.41 2 LEU B O 1
ATOM 2066 N N . TYR B 1 3 ? -2.416 -33.906 13.836 1 67.94 3 TYR B N 1
ATOM 2067 C CA . TYR B 1 3 ? -2.971 -32.688 14.414 1 67.94 3 TYR B CA 1
ATOM 2068 C C . TYR B 1 3 ? -4.086 -32.125 13.539 1 67.94 3 TYR B C 1
ATOM 2070 O O . TYR B 1 3 ? -4.098 -32.344 12.328 1 67.94 3 TYR B O 1
ATOM 2078 N N . SER B 1 4 ? -5.109 -31.672 14.25 1 78.5 4 SER B N 1
ATOM 2079 C CA . SER B 1 4 ? -6.355 -31.234 13.641 1 78.5 4 SER B CA 1
ATOM 2080 C C . SER B 1 4 ? -6.09 -30.406 12.391 1 78.5 4 SER B C 1
ATOM 2082 O O . SER B 1 4 ? -6.668 -30.656 11.328 1 78.5 4 SER B O 1
ATOM 2084 N N . GLU B 1 5 ? -5.18 -29.562 12.477 1 78.19 5 GLU B N 1
ATOM 2085 C CA . GLU B 1 5 ? -4.922 -28.672 11.352 1 78.19 5 GLU B CA 1
ATOM 2086 C C . GLU B 1 5 ? -4.277 -29.422 10.188 1 78.19 5 GLU B C 1
ATOM 2088 O O . GLU B 1 5 ? -4.621 -29.203 9.031 1 78.19 5 GLU B O 1
ATOM 2093 N N . GLU B 1 6 ? -3.377 -30.297 10.492 1 80.44 6 GLU B N 1
ATOM 2094 C CA . GLU B 1 6 ? -2.727 -31.109 9.469 1 80.44 6 GLU B CA 1
ATOM 2095 C C . GLU B 1 6 ? -3.725 -32.031 8.781 1 80.44 6 GLU B C 1
ATOM 2097 O O . GLU B 1 6 ? -3.672 -32.219 7.562 1 80.44 6 GLU B O 1
ATOM 2102 N N . ARG B 1 7 ? -4.516 -32.625 9.617 1 85.69 7 ARG B N 1
ATOM 2103 C CA . ARG B 1 7 ? -5.531 -33.531 9.086 1 85.69 7 ARG B CA 1
ATOM 2104 C C . ARG B 1 7 ? -6.465 -32.781 8.125 1 85.69 7 ARG B C 1
ATOM 2106 O O . ARG B 1 7 ? -6.762 -33.281 7.039 1 85.69 7 ARG B O 1
ATOM 2113 N N . LYS B 1 8 ? -6.867 -31.594 8.43 1 87.12 8 LYS B N 1
ATOM 2114 C CA . LYS B 1 8 ? -7.766 -30.812 7.594 1 87.12 8 LYS B CA 1
ATOM 2115 C C . LYS B 1 8 ? -7.129 -30.484 6.246 1 87.12 8 LYS B C 1
ATOM 2117 O O . LYS B 1 8 ? -7.785 -30.562 5.207 1 87.12 8 LYS B O 1
ATOM 2122 N N . ASN B 1 9 ? -5.895 -30.219 6.379 1 80.88 9 ASN B N 1
ATOM 2123 C CA . ASN B 1 9 ? -5.172 -29.938 5.145 1 80.88 9 ASN B CA 1
ATOM 2124 C C . ASN B 1 9 ? -5.16 -31.156 4.219 1 80.88 9 ASN B C 1
ATOM 2126 O O . ASN B 1 9 ? -5.328 -31.016 3.006 1 80.88 9 ASN B O 1
ATOM 2130 N N . LYS B 1 10 ? -4.992 -32.281 4.805 1 83.81 10 LYS B N 1
ATOM 2131 C CA . LYS B 1 10 ? -4.945 -33.5 4.031 1 83.81 10 LYS B CA 1
ATOM 2132 C C . LYS B 1 10 ? -6.324 -33.844 3.477 1 83.81 10 LYS B C 1
ATOM 2134 O O . LYS B 1 10 ? -6.441 -34.344 2.348 1 83.81 10 LYS B O 1
ATOM 2139 N N . ILE B 1 11 ? -7.344 -33.656 4.309 1 87.44 11 ILE B N 1
ATOM 2140 C CA . ILE B 1 11 ? -8.711 -33.875 3.855 1 87.44 11 ILE B CA 1
ATOM 2141 C C . ILE B 1 11 ? -9.016 -33 2.654 1 87.44 11 ILE B C 1
ATOM 2143 O O . ILE B 1 11 ? -9.523 -33.469 1.636 1 87.44 11 ILE B O 1
ATOM 2147 N N . HIS B 1 12 ? -8.633 -31.781 2.854 1 84.69 12 HIS B N 1
ATOM 2148 C CA . HIS B 1 12 ? -8.859 -30.828 1.774 1 84.69 12 HIS B CA 1
ATOM 2149 C C . HIS B 1 12 ? -8.148 -31.25 0.499 1 84.69 12 HIS B C 1
ATOM 2151 O O . HIS B 1 12 ? -8.734 -31.25 -0.583 1 84.69 12 HIS B O 1
ATOM 2157 N N . ALA B 1 13 ? -6.934 -31.578 0.647 1 78.94 13 ALA B N 1
ATOM 2158 C CA . ALA B 1 13 ? -6.137 -32.031 -0.491 1 78.94 13 ALA B CA 1
ATOM 2159 C C . ALA B 1 13 ? -6.785 -33.25 -1.172 1 78.94 13 ALA B C 1
ATOM 2161 O O . ALA B 1 13 ? -6.812 -33.312 -2.402 1 78.94 13 ALA B O 1
ATOM 2162 N N . TYR B 1 14 ? -7.258 -34.125 -0.365 1 81.44 14 TYR B N 1
ATOM 2163 C CA . TYR B 1 14 ? -7.91 -35.312 -0.883 1 81.44 14 TYR B CA 1
ATOM 2164 C C . TYR B 1 14 ? -9.156 -34.969 -1.683 1 81.44 14 TYR B C 1
ATOM 2166 O O . TYR B 1 14 ? -9.344 -35.438 -2.803 1 81.44 14 TYR B O 1
ATOM 2174 N N . VAL B 1 15 ? -9.977 -34.031 -1.095 1 84.94 15 VAL B N 1
ATOM 2175 C CA . VAL B 1 15 ? -11.234 -33.688 -1.725 1 84.94 15 VAL B CA 1
ATOM 2176 C C . VAL B 1 15 ? -10.969 -32.906 -3.016 1 84.94 15 VAL B C 1
ATOM 2178 O O . VAL B 1 15 ? -11.68 -33.062 -4.008 1 84.94 15 VAL B O 1
ATOM 2181 N N . GLU B 1 16 ? -9.93 -32.125 -2.941 1 74.5 16 GLU B N 1
ATOM 2182 C CA . GLU B 1 16 ? -9.555 -31.375 -4.133 1 74.5 16 GLU B CA 1
ATOM 2183 C C . GLU B 1 16 ? -9.086 -32.312 -5.25 1 74.5 16 GLU B C 1
ATOM 2185 O O . GLU B 1 16 ? -9.438 -32.094 -6.414 1 74.5 16 GLU B O 1
ATOM 2190 N N . LYS B 1 17 ? -8.336 -33.219 -4.902 1 71.69 17 LYS B N 1
ATOM 2191 C CA . LYS B 1 17 ? -7.75 -34.156 -5.848 1 71.69 17 LYS B CA 1
ATOM 2192 C C . LYS B 1 17 ? -8.805 -35.125 -6.414 1 71.69 17 LYS B C 1
ATOM 2194 O O . LYS B 1 17 ? -8.812 -35.406 -7.613 1 71.69 17 LYS B O 1
ATOM 2199 N N . HIS B 1 18 ? -9.672 -35.5 -5.605 1 75.81 18 HIS B N 1
ATOM 2200 C CA . HIS B 1 18 ? -10.609 -36.562 -6.004 1 75.81 18 HIS B CA 1
ATOM 2201 C C . HIS B 1 18 ? -11.992 -35.969 -6.27 1 75.81 18 HIS B C 1
ATOM 2203 O O . HIS B 1 18 ? -12.93 -36.719 -6.586 1 75.81 18 HIS B O 1
ATOM 2209 N N . LYS B 1 19 ? -12.047 -34.656 -6.055 1 76.38 19 LYS B N 1
ATOM 2210 C CA . LYS B 1 19 ? -13.25 -33.844 -6.305 1 76.38 19 LYS B CA 1
ATOM 2211 C C . LYS B 1 19 ? -14.359 -34.219 -5.328 1 76.38 19 LYS B C 1
ATOM 2213 O O . LYS B 1 19 ? -15.336 -33.469 -5.188 1 76.38 19 LYS B O 1
ATOM 2218 N N . ARG B 1 20 ? -14.305 -35.406 -4.785 1 80.25 20 ARG B N 1
ATOM 2219 C CA . ARG B 1 20 ? -15.297 -35.812 -3.805 1 80.25 20 ARG B CA 1
ATOM 2220 C C . ARG B 1 20 ? -14.68 -36.781 -2.779 1 80.25 20 ARG B C 1
ATOM 2222 O O . ARG B 1 20 ? -13.672 -37.406 -3.053 1 80.25 20 ARG B O 1
ATOM 2229 N N . ALA B 1 21 ? -15.164 -36.781 -1.537 1 88.81 21 ALA B N 1
ATOM 2230 C CA . ALA B 1 21 ? -14.781 -37.75 -0.511 1 88.81 21 ALA B CA 1
ATOM 2231 C C . ALA B 1 21 ? -15.977 -38.125 0.374 1 88.81 21 ALA B C 1
ATOM 2233 O O . ALA B 1 21 ? -16.797 -37.25 0.695 1 88.81 21 ALA B O 1
ATOM 2234 N N . SER B 1 22 ? -16.109 -39.438 0.667 1 89.69 22 SER B N 1
ATOM 2235 C CA . SER B 1 22 ? -17.125 -39.844 1.628 1 89.69 22 SER B CA 1
ATOM 2236 C C . SER B 1 22 ? -16.594 -39.781 3.057 1 89.69 22 SER B C 1
ATOM 2238 O O . SER B 1 22 ? -15.398 -39.938 3.291 1 89.69 22 SER B O 1
ATOM 2240 N N . VAL B 1 23 ? -17.516 -39.531 3.977 1 92.56 23 VAL B N 1
ATOM 2241 C CA . VAL B 1 23 ? -17.156 -39.5 5.391 1 92.56 23 VAL B CA 1
ATOM 2242 C C . VAL B 1 23 ? -16.516 -40.844 5.781 1 92.56 23 VAL B C 1
ATOM 2244 O O . VAL B 1 23 ? -15.492 -40.875 6.48 1 92.56 23 VAL B O 1
ATOM 2247 N N . GLN B 1 24 ? -17.047 -41.906 5.258 1 90.88 24 GLN B N 1
ATOM 2248 C CA . GLN B 1 24 ? -16.531 -43.219 5.574 1 90.88 24 GLN B CA 1
ATOM 2249 C C . GLN B 1 24 ? -15.086 -43.406 5.098 1 90.88 24 GLN B C 1
ATOM 2251 O O . GLN B 1 24 ? -14.227 -43.875 5.84 1 90.88 24 GLN B O 1
ATOM 2256 N N . HIS B 1 25 ? -14.867 -42.938 3.883 1 91.88 25 HIS B N 1
ATOM 2257 C CA . HIS B 1 25 ? -13.516 -43.031 3.334 1 91.88 25 HIS B CA 1
ATOM 2258 C C . HIS B 1 25 ? -12.531 -42.219 4.16 1 91.88 25 HIS B C 1
ATOM 2260 O O . HIS B 1 25 ? -11.422 -42.688 4.457 1 91.88 25 HIS B O 1
ATOM 2266 N N . LEU B 1 26 ? -12.914 -41.062 4.5 1 93.25 26 LEU B N 1
ATOM 2267 C CA . LEU B 1 26 ? -12.031 -40.156 5.242 1 93.25 26 LEU B CA 1
ATOM 2268 C C . LEU B 1 26 ? -11.758 -40.719 6.641 1 93.25 26 LEU B C 1
ATOM 2270 O O . LEU B 1 26 ? -10.641 -40.594 7.152 1 93.25 26 LEU B O 1
ATOM 2274 N N . CYS B 1 27 ? -12.719 -41.344 7.262 1 91.25 27 CYS B N 1
ATOM 2275 C CA . CYS B 1 27 ? -12.531 -42 8.547 1 91.25 27 CYS B CA 1
ATOM 2276 C C . CYS B 1 27 ? -11.469 -43.094 8.445 1 91.25 27 CYS B C 1
ATOM 2278 O O . CYS B 1 27 ? -10.586 -43.188 9.297 1 91.25 27 CYS B O 1
ATOM 2280 N N . ASP B 1 28 ? -11.578 -43.844 7.406 1 90.94 28 ASP B N 1
ATOM 2281 C CA . ASP B 1 28 ? -10.641 -44.969 7.199 1 90.94 28 ASP B CA 1
ATOM 2282 C C . ASP B 1 28 ? -9.234 -44.438 6.895 1 90.94 28 ASP B C 1
ATOM 2284 O O . ASP B 1 28 ? -8.25 -44.969 7.41 1 90.94 28 ASP B O 1
ATOM 2288 N N . ALA B 1 29 ? -9.219 -43.406 6.078 1 88.38 29 ALA B N 1
ATOM 2289 C CA . ALA B 1 29 ? -7.941 -42.875 5.605 1 88.38 29 ALA B CA 1
ATOM 2290 C C . ALA B 1 29 ? -7.164 -42.219 6.738 1 88.38 29 ALA B C 1
ATOM 2292 O O . ALA B 1 29 ? -5.934 -42.312 6.789 1 88.38 29 ALA B O 1
ATOM 2293 N N . PHE B 1 30 ? -7.941 -41.594 7.664 1 89.38 30 PHE B N 1
ATOM 2294 C CA . PHE B 1 30 ? -7.25 -40.812 8.672 1 89.38 30 PHE B CA 1
ATOM 2295 C C . PHE B 1 30 ? -7.41 -41.406 10.055 1 89.38 30 PHE B C 1
ATOM 2297 O O . PHE B 1 30 ? -6.891 -40.875 11.039 1 89.38 30 PHE B O 1
ATOM 2304 N N . ASN B 1 31 ? -8.055 -42.5 10.133 1 89.75 31 ASN B N 1
ATOM 2305 C CA . ASN B 1 31 ? -8.258 -43.281 11.352 1 89.75 31 ASN B CA 1
ATOM 2306 C C . ASN B 1 31 ? -8.82 -42.406 12.484 1 89.75 31 ASN B C 1
ATOM 2308 O O . ASN B 1 31 ? -8.266 -42.375 13.586 1 89.75 31 ASN B O 1
ATOM 2312 N N . VAL B 1 32 ? -9.859 -41.719 12.125 1 92.12 32 VAL B N 1
ATOM 2313 C CA . VAL B 1 32 ? -10.562 -40.875 13.109 1 92.12 32 VAL B CA 1
ATOM 2314 C C . VAL B 1 32 ? -12.062 -41.156 13.016 1 92.12 32 VAL B C 1
ATOM 2316 O O . VAL B 1 32 ? -12.539 -41.75 12.055 1 92.12 32 VAL B O 1
ATOM 2319 N N . SER B 1 33 ? -12.789 -40.719 14.055 1 91.38 33 SER B N 1
ATOM 2320 C CA . SER B 1 33 ? -14.219 -41 14.148 1 91.38 33 SER B CA 1
ATOM 2321 C C . SER B 1 33 ? -14.992 -40.188 13.117 1 91.38 33 SER B C 1
ATOM 2323 O O . SER B 1 33 ? -14.484 -39.188 12.586 1 91.38 33 SER B O 1
ATOM 2325 N N . GLU B 1 34 ? -16.188 -40.625 12.836 1 91.81 34 GLU B N 1
ATOM 2326 C CA . GLU B 1 34 ? -17.062 -39.875 11.945 1 91.81 34 GLU B CA 1
ATOM 2327 C C . GLU B 1 34 ? -17.344 -38.469 12.477 1 91.81 34 GLU B C 1
ATOM 2329 O O . GLU B 1 34 ? -17.406 -37.531 11.711 1 91.81 34 GLU B O 1
ATOM 2334 N N . SER B 1 35 ? -17.5 -38.406 13.789 1 92.75 35 SER B N 1
ATOM 2335 C CA . SER B 1 35 ? -17.781 -37.125 14.406 1 92.75 35 SER B CA 1
ATOM 2336 C C . SER B 1 35 ? -16.625 -36.156 14.164 1 92.75 35 SER B C 1
ATOM 2338 O O . SER B 1 35 ? -16.859 -34.969 13.867 1 92.75 35 SER B O 1
ATOM 2340 N N . THR B 1 36 ? -15.461 -36.594 14.203 1 90.25 36 THR B N 1
ATOM 2341 C CA . THR B 1 36 ? -14.273 -35.781 13.977 1 90.25 36 THR B CA 1
ATOM 2342 C C . THR B 1 36 ? -14.195 -35.312 12.523 1 90.25 36 THR B C 1
ATOM 2344 O O . THR B 1 36 ? -13.953 -34.156 12.25 1 90.25 36 THR B O 1
ATOM 2347 N N . ILE B 1 37 ? -14.461 -36.281 11.555 1 92.88 37 ILE B N 1
ATOM 2348 C CA . ILE B 1 37 ? -14.406 -35.969 10.133 1 92.88 37 ILE B CA 1
ATOM 2349 C C . ILE B 1 37 ? -15.484 -34.938 9.789 1 92.88 37 ILE B C 1
ATOM 2351 O O . ILE B 1 37 ? -15.234 -33.969 9.062 1 92.88 37 ILE B O 1
ATOM 2355 N N . ARG B 1 38 ? -16.641 -35.094 10.352 1 90.88 38 ARG B N 1
ATOM 2356 C CA . ARG B 1 38 ? -17.75 -34.188 10.062 1 90.88 38 ARG B CA 1
ATOM 2357 C C . ARG B 1 38 ? -17.438 -32.781 10.594 1 90.88 38 ARG B C 1
ATOM 2359 O O . ARG B 1 38 ? -17.766 -31.781 9.953 1 90.88 38 ARG B O 1
ATOM 2366 N N . ARG B 1 39 ? -16.828 -32.812 11.703 1 90.56 39 ARG B N 1
ATOM 2367 C CA . ARG B 1 39 ? -16.406 -31.531 12.242 1 90.56 39 ARG B CA 1
ATOM 2368 C C . ARG B 1 39 ? -15.359 -30.875 11.344 1 90.56 39 ARG B C 1
ATOM 2370 O O . ARG B 1 39 ? -15.445 -29.672 11.047 1 90.56 39 ARG B O 1
ATOM 2377 N N . ASP B 1 40 ? -14.43 -31.688 10.938 1 89.81 40 ASP B N 1
ATOM 2378 C CA . ASP B 1 40 ? -13.398 -31.188 10.039 1 89.81 40 ASP B CA 1
ATOM 2379 C C . ASP B 1 40 ? -14.016 -30.672 8.734 1 89.81 40 ASP B C 1
ATOM 2381 O O . ASP B 1 40 ? -13.656 -29.578 8.273 1 89.81 40 ASP B O 1
ATOM 2385 N N . LEU B 1 41 ? -14.93 -31.469 8.211 1 90.06 41 LEU B N 1
ATOM 2386 C CA . LEU B 1 41 ? -15.562 -31.094 6.949 1 90.06 41 LEU B CA 1
ATOM 2387 C C . LEU B 1 41 ? -16.391 -29.812 7.113 1 90.06 41 LEU B C 1
ATOM 2389 O O . LEU B 1 41 ? -16.406 -28.969 6.215 1 90.06 41 LEU B O 1
ATOM 2393 N N . SER B 1 42 ? -16.969 -29.672 8.266 1 88.19 42 SER B N 1
ATOM 2394 C CA . SER B 1 42 ? -17.734 -28.453 8.555 1 88.19 42 SER B CA 1
ATOM 2395 C C . SER B 1 42 ? -16.828 -27.234 8.617 1 88.19 42 SER B C 1
ATOM 2397 O O . SER B 1 42 ? -17.156 -26.188 8.062 1 88.19 42 SER B O 1
ATOM 2399 N N . GLU B 1 43 ? -15.727 -27.422 9.188 1 84.94 43 GLU B N 1
ATOM 2400 C CA . GLU B 1 43 ? -14.758 -26.328 9.289 1 84.94 43 GLU B CA 1
ATOM 2401 C C . GLU B 1 43 ? -14.18 -25.984 7.922 1 84.94 43 GLU B C 1
ATOM 2403 O O . GLU B 1 43 ? -14.039 -24.797 7.586 1 84.94 43 GLU B O 1
ATOM 2408 N N . LEU B 1 44 ? -13.891 -26.984 7.188 1 83.19 44 LEU B N 1
ATOM 2409 C CA . LEU B 1 44 ? -13.344 -26.781 5.852 1 83.19 44 LEU B CA 1
ATOM 2410 C C . LEU B 1 44 ? -14.367 -26.109 4.941 1 83.19 44 LEU B C 1
ATOM 2412 O O . LEU B 1 44 ? -14.008 -25.297 4.086 1 83.19 44 LEU B O 1
ATOM 2416 N N . GLU B 1 45 ? -15.617 -26.469 5.184 1 80.31 45 GLU B N 1
ATOM 2417 C CA . GLU B 1 45 ? -16.672 -25.828 4.402 1 80.31 45 GLU B CA 1
ATOM 2418 C C . GLU B 1 45 ? -16.844 -24.359 4.797 1 80.31 45 GLU B C 1
ATOM 2420 O O . GLU B 1 45 ? -17.016 -23.5 3.936 1 80.31 45 GLU B O 1
ATOM 2425 N N . GLN B 1 46 ? -16.703 -24.172 6.074 1 76.81 46 GLN B N 1
ATOM 2426 C CA . GLN B 1 46 ? -16.781 -22.797 6.566 1 76.81 46 GLN B CA 1
ATOM 2427 C C . GLN B 1 46 ? -15.641 -21.953 5.984 1 76.81 46 GLN B C 1
ATOM 2429 O O . GLN B 1 46 ? -15.828 -20.766 5.719 1 76.81 46 GLN B O 1
ATOM 2434 N N . ASP B 1 47 ? -14.609 -22.703 5.75 1 70.06 47 ASP B N 1
ATOM 2435 C CA . ASP B 1 47 ? -13.445 -22.031 5.188 1 70.06 47 ASP B CA 1
ATOM 2436 C C . ASP B 1 47 ? -13.5 -22.016 3.662 1 70.06 47 ASP B C 1
ATOM 2438 O O . ASP B 1 47 ? -12.523 -21.641 3.002 1 70.06 47 ASP B O 1
ATOM 2442 N N . HIS B 1 48 ? -14.578 -22.484 3.17 1 69.62 48 HIS B N 1
ATOM 2443 C CA . HIS B 1 48 ? -14.883 -22.516 1.743 1 69.62 48 HIS B CA 1
ATOM 2444 C C . HIS B 1 48 ? -13.859 -23.344 0.973 1 69.62 48 HIS B C 1
ATOM 2446 O O . HIS B 1 48 ? -13.477 -22.984 -0.144 1 69.62 48 HIS B O 1
ATOM 2452 N N . LEU B 1 49 ? -13.461 -24.344 1.6 1 72.31 49 LEU B N 1
ATOM 2453 C CA . LEU B 1 49 ? -12.453 -25.188 0.981 1 72.31 49 LEU B CA 1
ATOM 2454 C C . LEU B 1 49 ? -13.094 -26.406 0.329 1 72.31 49 LEU B C 1
ATOM 2456 O O . LEU B 1 49 ? -12.5 -27.031 -0.561 1 72.31 49 LEU B O 1
ATOM 2460 N N . LEU B 1 50 ? -14.195 -26.766 0.806 1 76.56 50 LEU B N 1
ATOM 2461 C CA . LEU B 1 50 ? -14.977 -27.844 0.227 1 76.56 50 LEU B CA 1
ATOM 2462 C C . LEU B 1 50 ? -16.453 -27.688 0.547 1 76.56 50 LEU B C 1
ATOM 2464 O O . LEU B 1 50 ? -16.844 -26.766 1.272 1 76.56 50 LEU B O 1
ATOM 2468 N N . ARG B 1 51 ? -17.312 -28.297 -0.219 1 81.5 51 ARG B N 1
ATOM 2469 C CA . ARG B 1 51 ? -18.75 -28.328 0.067 1 81.5 51 ARG B CA 1
ATOM 2470 C C . ARG B 1 51 ? -19.156 -29.688 0.639 1 81.5 51 ARG B C 1
ATOM 2472 O O . ARG B 1 51 ? -18.875 -30.734 0.046 1 81.5 51 ARG B O 1
ATOM 2479 N N . ARG B 1 52 ? -19.812 -29.562 1.821 1 84.56 52 ARG B N 1
ATOM 2480 C CA . ARG B 1 52 ? -20.297 -30.797 2.426 1 84.56 52 ARG B CA 1
ATOM 2481 C C . ARG B 1 52 ? -21.531 -31.312 1.692 1 84.56 52 ARG B C 1
ATOM 2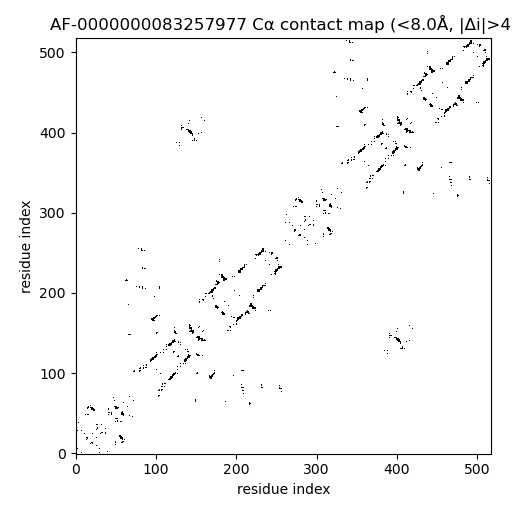483 O O . ARG B 1 52 ? -22.312 -30.531 1.162 1 84.56 52 ARG B O 1
ATOM 2490 N N . THR B 1 53 ? -21.547 -32.562 1.377 1 81.56 53 THR B N 1
ATOM 2491 C CA . THR B 1 53 ? -22.719 -33.281 0.845 1 81.56 53 THR B CA 1
ATOM 2492 C C . THR B 1 53 ? -23.234 -34.281 1.85 1 81.56 53 THR B C 1
ATOM 2494 O O . THR B 1 53 ? -22.656 -34.469 2.926 1 81.56 53 THR B O 1
ATOM 2497 N N . HIS B 1 54 ? -24.438 -34.844 1.351 1 78.25 54 HIS B N 1
ATOM 2498 C CA . HIS B 1 54 ? -24.938 -35.969 2.137 1 78.25 54 HIS B CA 1
ATOM 2499 C C . HIS B 1 54 ? -23.938 -37.125 2.154 1 78.25 54 HIS B C 1
ATOM 2501 O O . HIS B 1 54 ? -23.484 -37.594 1.099 1 78.25 54 HIS B O 1
ATOM 2507 N N . GLY B 1 55 ? -23.203 -37.312 3.322 1 81.12 55 GLY B N 1
ATOM 2508 C CA . GLY B 1 55 ? -22.312 -38.438 3.508 1 81.12 55 GLY B CA 1
ATOM 2509 C C . GLY B 1 55 ? -20.859 -38.094 3.26 1 81.12 55 GLY B C 1
ATOM 2510 O O . GLY B 1 55 ? -19.984 -38.969 3.326 1 81.12 55 GLY B O 1
ATOM 2511 N N . GLY B 1 56 ? -20.609 -36.844 2.695 1 89.06 56 GLY B N 1
ATOM 2512 C CA . GLY B 1 56 ? -19.219 -36.531 2.422 1 89.06 56 GLY B CA 1
ATOM 2513 C C . GLY B 1 56 ? -19 -35.062 2.049 1 89.06 56 GLY B C 1
ATOM 2514 O O . GLY B 1 56 ? -19.562 -34.188 2.67 1 89.06 56 GLY B O 1
ATOM 2515 N N . ALA B 1 57 ? -18.031 -34.844 1.229 1 86.06 57 ALA B N 1
ATOM 2516 C CA . ALA B 1 57 ? -17.703 -33.5 0.772 1 86.06 57 ALA B CA 1
ATOM 2517 C C . ALA B 1 57 ? -17.25 -33.5 -0.685 1 86.06 57 ALA B C 1
ATOM 2519 O O . ALA B 1 57 ? -16.797 -34.531 -1.19 1 86.06 57 ALA B O 1
ATOM 2520 N N . ILE B 1 58 ? -17.578 -32.406 -1.44 1 79 58 ILE B N 1
ATOM 2521 C CA . ILE B 1 58 ? -17.109 -32.188 -2.809 1 79 58 ILE B CA 1
ATOM 2522 C C . ILE B 1 58 ? -16.266 -30.938 -2.885 1 79 58 ILE B C 1
ATOM 2524 O O . ILE B 1 58 ? -16.391 -30.047 -2.037 1 79 58 ILE B O 1
ATOM 2528 N N . ALA B 1 59 ? -15.266 -31.031 -3.803 1 70.75 59 ALA B N 1
ATOM 2529 C CA . ALA B 1 59 ? -14.438 -29.844 -4.008 1 70.75 59 ALA B CA 1
ATOM 2530 C C . ALA B 1 59 ? -15.273 -28.656 -4.469 1 70.75 59 ALA B C 1
ATOM 2532 O O . ALA B 1 59 ? -16.266 -28.844 -5.176 1 70.75 59 ALA B O 1
ATOM 2533 N N . PHE B 1 60 ? -15.062 -27.594 -3.783 1 60.09 60 PHE B N 1
ATOM 2534 C CA . PHE B 1 60 ? -15.695 -26.375 -4.289 1 60.09 60 PHE B CA 1
ATOM 2535 C C . PHE B 1 60 ? -15.32 -26.125 -5.746 1 60.09 60 PHE B C 1
ATOM 2537 O O . PHE B 1 60 ? -14.141 -26.016 -6.078 1 60.09 60 PHE B O 1
ATOM 2544 N N . GLU B 1 61 ? -15.922 -26.906 -6.645 1 57.72 61 GLU B N 1
ATOM 2545 C CA . GLU B 1 61 ? -15.586 -26.719 -8.055 1 57.72 61 GLU B CA 1
ATOM 2546 C C . GLU B 1 61 ? -16.031 -25.359 -8.555 1 57.72 61 GLU B C 1
ATOM 2548 O O . GLU B 1 61 ? -17.062 -25.234 -9.211 1 57.72 61 GLU B O 1
ATOM 2553 N N . SER B 1 62 ? -16.047 -24.422 -7.734 1 63.34 62 SER B N 1
ATOM 2554 C CA . SER B 1 62 ? -16.484 -23.219 -8.422 1 63.34 62 SER B CA 1
ATOM 2555 C C . SER B 1 62 ? -15.289 -22.438 -8.977 1 63.34 62 SER B C 1
ATOM 2557 O O . SER B 1 62 ? -14.312 -22.203 -8.258 1 63.34 62 SER B O 1
ATOM 2559 N N . VAL B 1 63 ? -15.273 -22.328 -10.289 1 67.56 63 VAL B N 1
ATOM 2560 C CA . VAL B 1 63 ? -14.234 -21.594 -11 1 67.56 63 VAL B CA 1
ATOM 2561 C C . VAL B 1 63 ? -14.117 -20.188 -10.43 1 67.56 63 VAL B C 1
ATOM 2563 O O . VAL B 1 63 ? -13.109 -19.516 -10.625 1 67.56 63 VAL B O 1
ATOM 2566 N N . ASN B 1 64 ? -15.055 -19.781 -9.672 1 68.06 64 ASN B N 1
ATOM 2567 C CA . ASN B 1 64 ? -15.086 -18.406 -9.18 1 68.06 64 ASN B CA 1
ATOM 2568 C C . ASN B 1 64 ? -14.57 -18.312 -7.75 1 68.06 64 ASN B C 1
ATOM 2570 O O . ASN B 1 64 ? -14.383 -17.203 -7.227 1 68.06 64 ASN B O 1
ATOM 2574 N N . PHE B 1 65 ? -14.305 -19.5 -7.195 1 70.12 65 PHE B N 1
ATOM 2575 C CA . PHE B 1 65 ? -13.922 -19.453 -5.789 1 70.12 65 PHE B CA 1
ATOM 2576 C C . PHE B 1 65 ? -12.492 -18.969 -5.629 1 70.12 65 PHE B C 1
ATOM 2578 O O . PHE B 1 65 ? -11.586 -19.453 -6.309 1 70.12 65 PHE B O 1
ATOM 2585 N N . GLU B 1 66 ? -12.359 -17.906 -4.77 1 78.88 66 GLU B N 1
ATOM 2586 C CA . GLU B 1 66 ? -11.039 -17.391 -4.445 1 78.88 66 GLU B CA 1
ATOM 2587 C C . GLU B 1 66 ? -10.836 -17.281 -2.938 1 78.88 66 GLU B C 1
ATOM 2589 O O . GLU B 1 66 ? -11.406 -16.406 -2.287 1 78.88 66 GLU B O 1
ATOM 2594 N N . PRO B 1 67 ? -10 -18.25 -2.393 1 77.88 67 PRO B N 1
ATOM 2595 C CA . PRO B 1 67 ? -9.695 -18.125 -0.965 1 77.88 67 PRO B CA 1
ATOM 2596 C C . PRO B 1 67 ? -9.016 -16.797 -0.63 1 77.88 67 PRO B C 1
ATOM 2598 O O . PRO B 1 67 ? -8.359 -16.203 -1.49 1 77.88 67 PRO B O 1
ATOM 2601 N N . THR B 1 68 ? -9.164 -16.391 0.672 1 78.06 68 THR B N 1
ATOM 2602 C CA . THR B 1 68 ? -8.531 -15.148 1.134 1 78.06 68 THR B CA 1
ATOM 2603 C C . THR B 1 68 ? -7.023 -15.328 1.257 1 78.06 68 THR B C 1
ATOM 2605 O O . THR B 1 68 ? -6.523 -16.453 1.272 1 78.06 68 THR B O 1
ATOM 2608 N N . VAL B 1 69 ? -6.363 -14.234 1.369 1 83.31 69 VAL B N 1
ATOM 2609 C CA . VAL B 1 69 ? -4.914 -14.227 1.531 1 83.31 69 VAL B CA 1
ATOM 2610 C C . VAL B 1 69 ? -4.527 -14.992 2.791 1 83.31 69 VAL B C 1
ATOM 2612 O O . VAL B 1 69 ? -3.57 -15.773 2.783 1 83.31 69 VAL B O 1
ATOM 2615 N N . THR B 1 70 ? -5.23 -14.812 3.844 1 77.88 70 THR B N 1
ATOM 2616 C CA . THR B 1 70 ? -4.953 -15.492 5.102 1 77.88 70 THR B CA 1
ATOM 2617 C C . THR B 1 70 ? -5.082 -17 4.938 1 77.88 70 THR B C 1
ATOM 2619 O O . THR B 1 70 ? -4.223 -17.766 5.395 1 77.88 70 THR B O 1
ATOM 2622 N N . GLU B 1 71 ? -6.047 -17.469 4.215 1 74.5 71 GLU B N 1
ATOM 2623 C CA . GLU B 1 71 ? -6.273 -18.891 3.965 1 74.5 71 GLU B CA 1
ATOM 2624 C C . GLU B 1 71 ? -5.164 -19.484 3.105 1 74.5 71 GLU B C 1
ATOM 2626 O O . GLU B 1 71 ? -4.73 -20.625 3.336 1 74.5 71 GLU B O 1
ATOM 2631 N N . LYS B 1 72 ? -4.699 -18.688 2.195 1 80.88 72 LYS B N 1
ATOM 2632 C CA . LYS B 1 72 ? -3.695 -19.156 1.249 1 80.88 72 LYS B CA 1
ATOM 2633 C C . LYS B 1 72 ? -2.299 -19.125 1.865 1 80.88 72 LYS B C 1
ATOM 2635 O O . LYS B 1 72 ? -1.467 -19.984 1.588 1 80.88 72 LYS B O 1
ATOM 2640 N N . ALA B 1 73 ? -2.055 -18.156 2.66 1 83.5 73 ALA B N 1
ATOM 2641 C CA . ALA B 1 73 ? -0.723 -17.922 3.209 1 83.5 73 ALA B CA 1
ATOM 2642 C C . ALA B 1 73 ? -0.248 -19.109 4.043 1 83.5 73 ALA B C 1
ATOM 2644 O O . ALA B 1 73 ? 0.937 -19.453 4.027 1 83.5 73 ALA B O 1
ATOM 2645 N N . ASP B 1 74 ? -1.103 -19.75 4.648 1 80.5 74 ASP B N 1
ATOM 2646 C CA . ASP B 1 74 ? -0.752 -20.812 5.582 1 80.5 74 ASP B CA 1
ATOM 2647 C C . ASP B 1 74 ? -0.577 -22.141 4.855 1 80.5 74 ASP B C 1
ATOM 2649 O O . ASP B 1 74 ? 0.042 -23.078 5.383 1 80.5 74 ASP B O 1
ATOM 2653 N N . ARG B 1 75 ? -1.04 -22.172 3.637 1 81.88 75 ARG B N 1
ATOM 2654 C CA . ARG B 1 75 ? -0.927 -23.406 2.855 1 81.88 75 ARG B CA 1
ATOM 2655 C C . ARG B 1 75 ? 0.398 -23.453 2.102 1 81.88 75 ARG B C 1
ATOM 2657 O O . ARG B 1 75 ? 0.82 -22.453 1.513 1 81.88 75 ARG B O 1
ATOM 2664 N N . PHE B 1 76 ? 1.126 -24.609 2.256 1 88.06 76 PHE B N 1
ATOM 2665 C CA . PHE B 1 76 ? 2.342 -24.906 1.505 1 88.06 76 PHE B CA 1
ATOM 2666 C C . PHE B 1 76 ? 3.393 -23.812 1.736 1 88.06 76 PHE B C 1
ATOM 2668 O O . PHE B 1 76 ? 4.023 -23.344 0.788 1 88.06 76 PHE B O 1
ATOM 2675 N N . GLN B 1 77 ? 3.523 -23.375 2.953 1 92.44 77 GLN B N 1
ATOM 2676 C CA . GLN B 1 77 ? 4.434 -22.297 3.328 1 92.44 77 GLN B CA 1
ATOM 2677 C C . GLN B 1 77 ? 5.879 -22.656 2.992 1 92.44 77 GLN B C 1
ATOM 2679 O O . GLN B 1 77 ? 6.633 -21.812 2.5 1 92.44 77 GLN B O 1
ATOM 2684 N N . LYS B 1 78 ? 6.246 -23.922 3.303 1 93.88 78 LYS B N 1
ATOM 2685 C CA . LYS B 1 78 ? 7.609 -24.344 3.018 1 93.88 78 LYS B CA 1
ATOM 2686 C C . LYS B 1 78 ? 7.902 -24.312 1.521 1 93.88 78 LYS B C 1
ATOM 2688 O O . LYS B 1 78 ? 8.969 -23.844 1.104 1 93.88 78 LYS B O 1
ATOM 2693 N N . GLU B 1 79 ? 6.977 -24.781 0.767 1 93.94 79 GLU B N 1
ATOM 2694 C CA . GLU B 1 79 ? 7.109 -24.734 -0.686 1 93.94 79 GLU B CA 1
ATOM 2695 C C . GLU B 1 79 ? 7.258 -23.297 -1.178 1 93.94 79 GLU B C 1
ATOM 2697 O O . GLU B 1 79 ? 8.148 -23 -1.979 1 93.94 79 GLU B O 1
ATOM 2702 N N . LYS B 1 80 ? 6.406 -22.375 -0.654 1 96.62 80 LYS B N 1
ATOM 2703 C CA . LYS B 1 80 ? 6.457 -20.969 -1.06 1 96.62 80 LYS B CA 1
ATOM 2704 C C . LYS B 1 80 ? 7.816 -20.359 -0.731 1 96.62 80 LYS B C 1
ATOM 2706 O O . LYS B 1 80 ? 8.367 -19.609 -1.532 1 96.62 80 LYS B O 1
ATOM 2711 N N . GLN B 1 81 ? 8.375 -20.719 0.387 1 97.06 81 GLN B N 1
ATOM 2712 C CA . GLN B 1 81 ? 9.656 -20.156 0.813 1 97.06 81 GLN B CA 1
ATOM 2713 C C . GLN B 1 81 ? 10.789 -20.609 -0.103 1 97.06 81 GLN B C 1
ATOM 2715 O O . GLN B 1 81 ? 11.609 -19.797 -0.534 1 97.06 81 GLN B O 1
ATOM 2720 N N . ILE B 1 82 ? 10.859 -21.875 -0.373 1 97.25 82 ILE B N 1
ATOM 2721 C CA . ILE B 1 82 ? 11.953 -22.391 -1.185 1 97.25 82 ILE B CA 1
ATOM 2722 C C . ILE B 1 82 ? 11.812 -21.906 -2.621 1 97.25 82 ILE B C 1
ATOM 2724 O O . ILE B 1 82 ? 12.812 -21.641 -3.299 1 97.25 82 ILE B O 1
ATOM 2728 N N . ILE B 1 83 ? 10.625 -21.781 -3.088 1 98.06 83 ILE B N 1
ATOM 2729 C CA . ILE B 1 83 ? 10.352 -21.219 -4.406 1 98.06 83 ILE B CA 1
ATOM 2730 C C . ILE B 1 83 ? 10.852 -19.781 -4.465 1 98.06 83 ILE B C 1
ATOM 2732 O O . ILE B 1 83 ? 11.523 -19.375 -5.422 1 98.06 83 ILE B O 1
ATOM 2736 N N . ALA B 1 84 ? 10.586 -19 -3.449 1 98.44 84 ALA B N 1
ATOM 2737 C CA . ALA B 1 84 ? 11.016 -17.609 -3.375 1 98.44 84 ALA B CA 1
ATOM 2738 C C . ALA B 1 84 ? 12.539 -17.484 -3.354 1 98.44 84 ALA B C 1
ATOM 2740 O O . ALA B 1 84 ? 13.109 -16.609 -3.994 1 98.44 84 ALA B O 1
ATOM 2741 N N . THR B 1 85 ? 13.133 -18.375 -2.617 1 98 85 THR B N 1
ATOM 2742 C CA . THR B 1 85 ? 14.594 -18.391 -2.545 1 98 85 THR B CA 1
ATOM 2743 C C . THR B 1 85 ? 15.203 -18.609 -3.926 1 98 85 THR B C 1
ATOM 2745 O O . THR B 1 85 ? 16.125 -17.906 -4.324 1 98 85 THR B O 1
ATOM 2748 N N . ARG B 1 86 ? 14.688 -19.578 -4.598 1 98.31 86 ARG B N 1
ATOM 2749 C CA . ARG B 1 86 ? 15.156 -19.844 -5.953 1 98.31 86 ARG B CA 1
ATOM 2750 C C . ARG B 1 86 ? 14.883 -18.656 -6.867 1 98.31 86 ARG B C 1
ATOM 2752 O O . ARG B 1 86 ? 15.742 -18.281 -7.672 1 98.31 86 ARG B O 1
ATOM 2759 N N . ALA B 1 87 ? 13.742 -18.094 -6.766 1 98.75 87 ALA B N 1
ATOM 2760 C CA . ALA B 1 87 ? 13.375 -16.922 -7.566 1 98.75 87 ALA B CA 1
ATOM 2761 C C . ALA B 1 87 ? 14.359 -15.773 -7.348 1 98.75 87 ALA B C 1
ATOM 2763 O O . ALA B 1 87 ? 14.797 -15.133 -8.305 1 98.75 87 ALA B O 1
ATOM 2764 N N . ALA B 1 88 ? 14.742 -15.531 -6.121 1 98.69 88 ALA B N 1
ATOM 2765 C CA . ALA B 1 88 ? 15.656 -14.453 -5.766 1 98.69 88 ALA B CA 1
ATOM 2766 C C . ALA B 1 88 ? 17.016 -14.633 -6.453 1 98.69 88 ALA B C 1
ATOM 2768 O O . ALA B 1 88 ? 17.688 -13.648 -6.77 1 98.69 88 ALA B O 1
ATOM 2769 N N . SER B 1 89 ? 17.359 -15.891 -6.723 1 98.44 89 SER B N 1
ATOM 2770 C CA . SER B 1 89 ? 18.656 -16.188 -7.328 1 98.44 89 SER B CA 1
ATOM 2771 C C . SER B 1 89 ? 18.734 -15.68 -8.766 1 98.44 89 SER B C 1
ATOM 2773 O O . SER B 1 89 ? 19.812 -15.57 -9.336 1 98.44 89 SER B O 1
ATOM 2775 N N . TYR B 1 90 ? 17.625 -15.32 -9.352 1 98.5 90 TYR B N 1
ATOM 2776 C CA . TYR B 1 90 ? 17.609 -14.828 -10.719 1 98.5 90 TYR B CA 1
ATOM 2777 C C . TYR B 1 90 ? 17.641 -13.305 -10.758 1 98.5 90 TYR B C 1
ATOM 2779 O O . TYR B 1 90 ? 17.688 -12.703 -11.828 1 98.5 90 TYR B O 1
ATOM 2787 N N . ILE B 1 91 ? 17.562 -12.641 -9.609 1 98.69 91 ILE B N 1
ATOM 2788 C CA . ILE B 1 91 ? 17.562 -11.188 -9.516 1 98.69 91 ILE B CA 1
ATOM 2789 C C . ILE B 1 91 ? 19 -10.68 -9.414 1 98.69 91 ILE B C 1
ATOM 2791 O O . ILE B 1 91 ? 19.828 -11.258 -8.695 1 98.69 91 ILE B O 1
ATOM 2795 N N . GLN B 1 92 ? 19.281 -9.641 -10.094 1 98.12 92 GLN B N 1
ATOM 2796 C CA . GLN B 1 92 ? 20.578 -8.992 -10.062 1 98.12 92 GLN B CA 1
ATOM 2797 C C . GLN B 1 92 ? 20.484 -7.566 -9.531 1 98.12 92 GLN B C 1
ATOM 2799 O O . GLN B 1 92 ? 19.422 -6.938 -9.633 1 98.12 92 GLN B O 1
ATOM 2804 N N . GLU B 1 93 ? 21.609 -7.086 -8.992 1 97.75 93 GLU B N 1
ATOM 2805 C CA . GLU B 1 93 ? 21.672 -5.684 -8.594 1 97.75 93 GLU B CA 1
ATOM 2806 C C . GLU B 1 93 ? 21.359 -4.766 -9.773 1 97.75 93 GLU B C 1
ATOM 2808 O O . GLU B 1 93 ? 21.844 -4.988 -10.891 1 97.75 93 GLU B O 1
ATOM 2813 N N . GLY B 1 94 ? 20.469 -3.828 -9.547 1 97.75 94 GLY B N 1
ATOM 2814 C CA . GLY B 1 94 ? 20.125 -2.863 -10.586 1 97.75 94 GLY B CA 1
ATOM 2815 C C . GLY B 1 94 ? 18.906 -3.258 -11.398 1 97.75 94 GLY B C 1
ATOM 2816 O O . GLY B 1 94 ? 18.422 -2.475 -12.211 1 97.75 94 GLY B O 1
ATOM 2817 N N . ASP B 1 95 ? 18.391 -4.422 -11.117 1 98.44 95 ASP B N 1
ATOM 2818 C CA . ASP B 1 95 ? 17.219 -4.887 -11.844 1 98.44 95 ASP B CA 1
ATOM 2819 C C . ASP B 1 95 ? 15.992 -4.039 -11.516 1 98.44 95 ASP B C 1
ATOM 2821 O O . ASP B 1 95 ? 15.891 -3.484 -10.414 1 98.44 95 ASP B O 1
ATOM 2825 N N . THR B 1 96 ? 15.148 -3.842 -12.469 1 98.75 96 THR B N 1
ATOM 2826 C CA . THR B 1 96 ? 13.758 -3.453 -12.25 1 98.75 96 THR B CA 1
ATOM 2827 C C . THR B 1 96 ? 12.844 -4.668 -12.312 1 98.75 96 THR B C 1
ATOM 2829 O O . THR B 1 96 ? 12.703 -5.297 -13.367 1 98.75 96 THR B O 1
ATOM 2832 N N . ILE B 1 97 ? 12.227 -4.973 -11.172 1 98.88 97 ILE B N 1
ATOM 2833 C CA . ILE B 1 97 ? 11.43 -6.191 -11.133 1 98.88 97 ILE B CA 1
ATOM 2834 C C . ILE B 1 97 ? 10 -5.855 -10.711 1 98.88 97 ILE B C 1
ATOM 2836 O O . ILE B 1 97 ? 9.758 -4.84 -10.055 1 98.88 97 ILE B O 1
ATOM 2840 N N . LEU B 1 98 ? 9.078 -6.66 -11.211 1 98.94 98 LEU B N 1
ATOM 2841 C CA . LEU B 1 98 ? 7.68 -6.629 -10.781 1 98.94 98 LEU B CA 1
ATOM 2842 C C . LEU B 1 98 ? 7.34 -7.852 -9.945 1 98.94 98 LEU B C 1
ATOM 2844 O O . LEU B 1 98 ? 7.68 -8.977 -10.312 1 98.94 98 LEU B O 1
ATOM 2848 N N . ILE B 1 99 ? 6.805 -7.613 -8.75 1 98.88 99 ILE B N 1
ATOM 2849 C CA . ILE B 1 99 ? 6.352 -8.711 -7.902 1 98.88 99 ILE B CA 1
ATOM 2850 C C . ILE B 1 99 ? 4.84 -8.625 -7.707 1 98.88 99 ILE B C 1
ATOM 2852 O O . ILE B 1 99 ? 4.348 -7.699 -7.051 1 98.88 99 ILE B O 1
ATOM 2856 N N . ASP B 1 100 ? 4.16 -9.609 -8.25 1 98.69 100 ASP B N 1
ATOM 2857 C CA . ASP B 1 100 ? 2.711 -9.742 -8.18 1 98.69 100 ASP B CA 1
ATOM 2858 C C . ASP B 1 100 ? 2.246 -9.945 -6.742 1 98.69 100 ASP B C 1
ATOM 2860 O O . ASP B 1 100 ? 2.947 -10.562 -5.938 1 98.69 100 ASP B O 1
ATOM 2864 N N . ALA B 1 101 ? 1.071 -9.336 -6.461 1 98.5 101 ALA B N 1
ATOM 2865 C CA . ALA B 1 101 ? 0.458 -9.602 -5.16 1 98.5 101 ALA B CA 1
ATOM 2866 C C . ALA B 1 101 ? 0.103 -11.078 -5.02 1 98.5 101 ALA B C 1
ATOM 2868 O O . ALA B 1 101 ? -0.435 -11.688 -5.945 1 98.5 101 ALA B O 1
ATOM 2869 N N . GLY B 1 102 ? 0.417 -11.633 -3.777 1 96.5 102 GLY B N 1
ATOM 2870 C CA . GLY B 1 102 ? 0.034 -13.016 -3.535 1 96.5 102 GLY B CA 1
ATOM 2871 C C . GLY B 1 102 ? 0.813 -13.656 -2.404 1 96.5 102 GLY B C 1
ATOM 2872 O O . GLY B 1 102 ? 1.84 -13.133 -1.972 1 96.5 102 GLY B O 1
ATOM 2873 N N . THR B 1 103 ? 0.34 -14.797 -2.002 1 96 103 THR B N 1
ATOM 2874 C CA . THR B 1 103 ? 0.958 -15.508 -0.889 1 96 103 THR B CA 1
ATOM 2875 C C . THR B 1 103 ? 2.213 -16.25 -1.351 1 96 103 THR B C 1
ATOM 2877 O O . THR B 1 103 ? 3.141 -16.453 -0.566 1 96 103 THR B O 1
ATOM 2880 N N . THR B 1 104 ? 2.24 -16.656 -2.564 1 96.56 104 THR B N 1
ATOM 2881 C CA . THR B 1 104 ? 3.408 -17.359 -3.082 1 96.56 104 THR B CA 1
ATOM 2882 C C . THR B 1 104 ? 4.555 -16.375 -3.338 1 96.56 104 THR B C 1
ATOM 2884 O O . THR B 1 104 ? 5.727 -16.75 -3.199 1 96.56 104 THR B O 1
ATOM 2887 N N . THR B 1 105 ? 4.254 -15.133 -3.703 1 98.5 105 THR B N 1
ATOM 2888 C CA . THR B 1 105 ? 5.281 -14.148 -4.008 1 98.5 105 THR B CA 1
ATOM 2889 C C . THR B 1 105 ? 5.715 -13.414 -2.74 1 98.5 105 THR B C 1
ATOM 2891 O O . THR B 1 105 ? 6.77 -12.773 -2.717 1 98.5 105 THR B O 1
ATOM 2894 N N . LEU B 1 106 ? 4.961 -13.5 -1.656 1 98.19 106 LEU B N 1
ATOM 2895 C CA . LEU B 1 106 ? 5.219 -12.75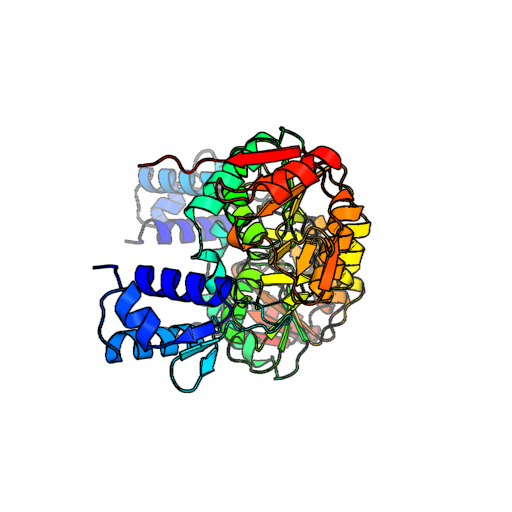8 -0.427 1 98.19 106 LEU B CA 1
ATOM 2896 C C . LEU B 1 106 ? 6.602 -13.086 0.126 1 98.19 106 LEU B C 1
ATOM 2898 O O . LEU B 1 106 ? 7.383 -12.188 0.445 1 98.19 106 LEU B O 1
ATOM 2902 N N . PRO B 1 107 ? 7.023 -14.383 0.21 1 98.25 107 PRO B N 1
ATOM 2903 C CA . PRO B 1 107 ? 8.352 -14.68 0.753 1 98.25 107 PRO B CA 1
ATOM 2904 C C . PRO B 1 107 ? 9.477 -14.047 -0.058 1 98.25 107 PRO B C 1
ATOM 2906 O O . PRO B 1 107 ? 10.555 -13.781 0.477 1 98.25 107 PRO B O 1
ATOM 2909 N N . LEU B 1 108 ? 9.227 -13.797 -1.317 1 98.69 108 LEU B N 1
ATOM 2910 C CA . LEU B 1 108 ? 10.234 -13.172 -2.164 1 98.69 108 LEU B CA 1
ATOM 2911 C C . LEU B 1 108 ? 10.555 -11.766 -1.675 1 98.69 108 LEU B C 1
ATOM 2913 O O . LEU B 1 108 ? 11.688 -11.297 -1.805 1 98.69 108 LEU B O 1
ATOM 2917 N N . ILE B 1 109 ? 9.586 -11.047 -1.121 1 98.69 109 ILE B N 1
ATOM 2918 C CA . ILE B 1 109 ? 9.773 -9.703 -0.599 1 98.69 109 ILE B CA 1
ATOM 2919 C C . ILE B 1 109 ? 10.852 -9.711 0.481 1 98.69 109 ILE B C 1
ATOM 2921 O O . ILE B 1 109 ? 11.695 -8.82 0.527 1 98.69 109 ILE B O 1
ATOM 2925 N N . TYR B 1 110 ? 10.852 -10.703 1.298 1 97.94 110 TYR B N 1
ATOM 2926 C CA . TYR B 1 110 ? 11.867 -10.82 2.342 1 97.94 110 TYR B CA 1
ATOM 2927 C C . TYR B 1 110 ? 13.234 -11.148 1.745 1 97.94 110 TYR B C 1
ATOM 2929 O O . TYR B 1 110 ? 14.258 -10.633 2.201 1 97.94 110 TYR B O 1
ATOM 2937 N N . GLU B 1 111 ? 13.219 -11.969 0.716 1 97.88 111 GLU B N 1
ATOM 2938 C CA . GLU B 1 111 ? 14.461 -12.414 0.083 1 97.88 111 GLU B CA 1
ATOM 2939 C C . GLU B 1 111 ? 15.172 -11.25 -0.603 1 97.88 111 GLU B C 1
ATOM 2941 O O . GLU B 1 111 ? 16.391 -11.281 -0.788 1 97.88 111 GLU B O 1
ATOM 2946 N N . ILE B 1 112 ? 14.469 -10.188 -0.936 1 98 112 ILE B N 1
ATOM 2947 C CA . ILE B 1 112 ? 15.102 -9.188 -1.798 1 98 112 ILE B CA 1
ATOM 2948 C C . ILE B 1 112 ? 15.602 -8.023 -0.955 1 98 112 ILE B C 1
ATOM 2950 O O . ILE B 1 112 ? 16.25 -7.109 -1.472 1 98 112 ILE B O 1
ATOM 2954 N N . LYS B 1 113 ? 15.305 -8.016 0.321 1 96.94 113 LYS B N 1
ATOM 2955 C CA . LYS B 1 113 ? 15.672 -6.898 1.19 1 96.94 113 LYS B CA 1
ATOM 2956 C C . LYS B 1 113 ? 17.188 -6.75 1.296 1 96.94 113 LYS B C 1
ATOM 2958 O O . LYS B 1 113 ? 17.688 -5.691 1.68 1 96.94 113 LYS B O 1
ATOM 2963 N N . HIS B 1 114 ? 17.953 -7.777 0.943 1 94.62 114 HIS B N 1
ATOM 2964 C CA . HIS B 1 114 ? 19.406 -7.73 1.089 1 94.62 114 HIS B CA 1
ATOM 2965 C C . HIS B 1 114 ? 20.047 -7.023 -0.095 1 94.62 114 HIS B C 1
ATOM 2967 O O . HIS B 1 114 ? 21.234 -6.676 -0.044 1 94.62 114 HIS B O 1
ATOM 2973 N N . PHE B 1 115 ? 19.344 -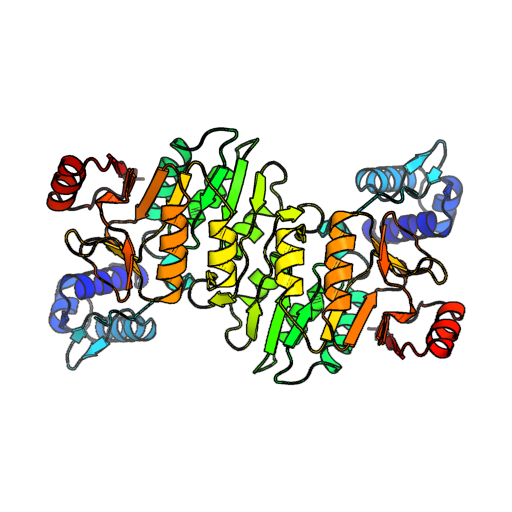6.852 -1.171 1 96.38 115 PHE B N 1
ATOM 2974 C CA . PHE B 1 115 ? 19.922 -6.184 -2.334 1 96.38 115 PHE B CA 1
ATOM 2975 C C . PHE B 1 115 ? 20.203 -4.719 -2.031 1 96.38 115 PHE B C 1
ATOM 2977 O O . PHE B 1 115 ? 19.469 -4.082 -1.268 1 96.38 115 PHE B O 1
ATOM 2984 N N . SER B 1 116 ? 21.172 -4.148 -2.658 1 94.44 116 SER B N 1
ATOM 2985 C CA . SER B 1 116 ? 21.609 -2.777 -2.402 1 94.44 116 SER B CA 1
ATOM 2986 C C . SER B 1 116 ? 20.953 -1.803 -3.379 1 94.44 116 SER B C 1
ATOM 2988 O O . SER B 1 116 ? 20.906 -0.599 -3.117 1 94.44 116 SER B O 1
ATOM 2990 N N . SER B 1 117 ? 20.578 -2.363 -4.52 1 95.94 117 SER B N 1
ATOM 2991 C CA . SER B 1 117 ? 19.984 -1.524 -5.559 1 95.94 117 SER B CA 1
ATOM 2992 C C . SER B 1 117 ? 18.984 -2.307 -6.398 1 95.94 117 SER B C 1
ATOM 2994 O O . SER B 1 117 ? 19.375 -3.107 -7.254 1 95.94 117 SER B O 1
ATOM 2996 N N . LEU B 1 118 ? 17.719 -2.02 -6.18 1 97.88 118 LEU B N 1
ATOM 2997 C CA . LEU B 1 118 ? 16.625 -2.646 -6.91 1 97.88 118 LEU B CA 1
ATOM 2998 C C . LEU B 1 118 ? 15.461 -1.683 -7.07 1 97.88 118 LEU B C 1
ATOM 3000 O O . LEU B 1 118 ? 15.227 -0.829 -6.211 1 97.88 118 LEU B O 1
ATOM 3004 N N . THR B 1 119 ? 14.891 -1.709 -8.18 1 98.62 119 THR B N 1
ATOM 3005 C CA . THR B 1 119 ? 13.57 -1.105 -8.344 1 98.62 119 THR B CA 1
ATOM 3006 C C . THR B 1 119 ? 12.484 -2.176 -8.336 1 98.62 119 THR B C 1
ATOM 3008 O O . THR B 1 119 ? 12.539 -3.129 -9.117 1 98.62 119 THR B O 1
ATOM 3011 N N . VAL B 1 120 ? 11.57 -1.994 -7.422 1 98.88 120 VAL B N 1
ATOM 3012 C CA . VAL B 1 120 ? 10.508 -2.982 -7.27 1 98.88 120 VAL B CA 1
ATOM 3013 C C . VAL B 1 120 ? 9.156 -2.338 -7.559 1 98.88 120 VAL B C 1
ATOM 3015 O O . VAL B 1 120 ? 8.773 -1.359 -6.91 1 98.88 120 VAL B O 1
ATOM 3018 N N . VAL B 1 121 ? 8.445 -2.883 -8.562 1 98.88 121 VAL B N 1
ATOM 3019 C CA . VAL B 1 121 ? 7.051 -2.547 -8.828 1 98.88 121 VAL B CA 1
ATOM 3020 C C . VAL B 1 121 ? 6.141 -3.609 -8.219 1 98.88 121 VAL B C 1
ATOM 3022 O O . VAL B 1 121 ? 6.355 -4.809 -8.414 1 98.88 121 VAL B O 1
ATOM 3025 N N . THR B 1 122 ? 5.168 -3.209 -7.41 1 98.94 122 THR B N 1
ATOM 3026 C CA . THR B 1 122 ? 4.25 -4.199 -6.855 1 98.94 122 THR B CA 1
ATOM 3027 C C . THR B 1 122 ? 2.85 -3.607 -6.703 1 98.94 122 THR B C 1
ATOM 3029 O O . THR B 1 122 ? 2.699 -2.441 -6.332 1 98.94 122 THR B O 1
ATOM 3032 N N . ASN B 1 123 ? 1.869 -4.434 -6.992 1 98.81 123 ASN B N 1
ATOM 3033 C CA . ASN B 1 123 ? 0.479 -4.031 -6.809 1 98.81 123 ASN B CA 1
ATOM 3034 C C . ASN B 1 123 ? -0.075 -4.512 -5.473 1 98.81 123 ASN B C 1
ATOM 3036 O O . ASN B 1 123 ? -1.291 -4.613 -5.297 1 98.81 123 ASN B O 1
ATOM 3040 N N . SER B 1 124 ? 0.778 -4.867 -4.566 1 98.69 124 SER B N 1
ATOM 3041 C CA . SER B 1 124 ? 0.381 -5.355 -3.25 1 98.69 124 SER B CA 1
ATOM 3042 C C . SER B 1 124 ? 0.562 -4.281 -2.184 1 98.69 124 SER B C 1
ATOM 3044 O O . SER B 1 124 ? 1.673 -3.791 -1.971 1 98.69 124 SER B O 1
ATOM 3046 N N . VAL B 1 125 ? -0.493 -4.031 -1.459 1 97.88 125 VAL B N 1
ATOM 3047 C CA . VAL B 1 125 ? -0.388 -3.082 -0.355 1 97.88 125 VAL B CA 1
ATOM 3048 C C . VAL B 1 125 ? 0.451 -3.688 0.769 1 97.88 125 VAL B C 1
ATOM 3050 O O . VAL B 1 125 ? 1.169 -2.971 1.471 1 97.88 125 VAL B O 1
ATOM 3053 N N . VAL B 1 126 ? 0.507 -4.98 0.875 1 97.88 126 VAL B N 1
ATOM 3054 C CA . VAL B 1 126 ? 1.29 -5.68 1.89 1 97.88 126 VAL B CA 1
ATOM 3055 C C . VAL B 1 126 ? 2.771 -5.629 1.524 1 97.88 126 VAL B C 1
ATOM 3057 O O . VAL B 1 126 ? 3.609 -5.266 2.355 1 97.88 126 VAL B O 1
ATOM 3060 N N . HIS B 1 127 ? 3.074 -5.969 0.242 1 98.44 127 HIS B N 1
ATOM 3061 C CA . HIS B 1 127 ? 4.457 -5.941 -0.217 1 98.44 127 HIS B CA 1
ATOM 3062 C C . HIS B 1 127 ? 5.066 -4.551 -0.046 1 98.44 127 HIS B C 1
ATOM 3064 O O . HIS B 1 127 ? 6.176 -4.418 0.473 1 98.44 127 HIS B O 1
ATOM 3070 N N . SER B 1 128 ? 4.32 -3.539 -0.504 1 98.44 128 SER B N 1
ATOM 3071 C CA . SER B 1 128 ? 4.832 -2.172 -0.467 1 98.44 128 SER B CA 1
ATOM 3072 C C . SER B 1 128 ? 5.047 -1.701 0.967 1 98.44 128 SER B C 1
ATOM 3074 O O . SER B 1 128 ? 6.02 -0.999 1.256 1 98.44 128 SER B O 1
ATOM 3076 N N . GLU B 1 129 ? 4.152 -2.066 1.856 1 97.19 129 GLU B N 1
ATOM 3077 C CA . GLU B 1 129 ? 4.309 -1.716 3.264 1 97.19 129 GLU B CA 1
ATOM 3078 C C . GLU B 1 129 ? 5.531 -2.398 3.871 1 97.19 129 GLU B C 1
ATOM 3080 O O . GLU B 1 129 ? 6.27 -1.787 4.645 1 97.19 129 GLU B O 1
ATOM 3085 N N . LEU B 1 130 ? 5.812 -3.646 3.539 1 96.88 130 LEU B N 1
ATOM 3086 C CA . LEU B 1 130 ? 6.93 -4.41 4.078 1 96.88 130 LEU B CA 1
ATOM 3087 C C . LEU B 1 130 ? 8.258 -3.83 3.613 1 96.88 130 LEU B C 1
ATOM 3089 O O . LEU B 1 130 ? 9.281 -3.98 4.289 1 96.88 130 LEU B O 1
ATOM 3093 N N . LEU B 1 131 ? 8.227 -3.135 2.518 1 98 131 LEU B N 1
ATOM 3094 C CA . LEU B 1 131 ? 9.461 -2.602 1.948 1 98 131 LEU B CA 1
ATOM 3095 C C . LEU B 1 131 ? 9.68 -1.158 2.387 1 98 131 LEU B C 1
ATOM 3097 O O . LEU B 1 131 ? 10.688 -0.54 2.02 1 98 131 LEU B O 1
ATOM 3101 N N . LYS B 1 132 ? 8.766 -0.612 3.18 1 95.06 132 LYS B N 1
ATOM 3102 C CA . LYS B 1 132 ? 8.781 0.811 3.508 1 95.06 132 LYS B CA 1
ATOM 3103 C C . LYS B 1 132 ? 10.07 1.196 4.227 1 95.06 132 LYS B C 1
ATOM 3105 O O . LYS B 1 132 ? 10.523 2.34 4.129 1 95.06 132 LYS B O 1
ATOM 3110 N N . ASP B 1 133 ? 10.75 0.25 4.895 1 92.69 133 ASP B N 1
ATOM 3111 C CA . ASP B 1 133 ? 11.953 0.532 5.668 1 92.69 133 ASP B CA 1
ATOM 3112 C C . ASP B 1 133 ? 13.203 0.022 4.945 1 92.69 133 ASP B C 1
ATOM 3114 O O . ASP B 1 133 ? 14.211 -0.285 5.582 1 92.69 133 ASP B O 1
ATOM 3118 N N . SER B 1 134 ? 13.109 -0.206 3.713 1 95.75 134 SER B N 1
ATOM 3119 C CA . SER B 1 134 ? 14.234 -0.624 2.877 1 95.75 134 SER B CA 1
ATOM 3120 C C . SER B 1 134 ? 14.602 0.457 1.867 1 95.75 134 SER B C 1
ATOM 3122 O O . SER B 1 134 ? 14.336 0.317 0.672 1 95.75 134 SER B O 1
ATOM 3124 N N . PRO B 1 135 ? 15.305 1.488 2.309 1 92.94 135 PRO B N 1
ATOM 3125 C CA . PRO B 1 135 ? 15.547 2.656 1.46 1 92.94 135 PRO B CA 1
ATOM 3126 C C . PRO B 1 135 ? 16.453 2.342 0.265 1 92.94 135 PRO B C 1
ATOM 3128 O O . PRO B 1 135 ? 16.5 3.119 -0.691 1 92.94 135 PRO B O 1
ATOM 3131 N N . GLN B 1 136 ? 17.141 1.188 0.292 1 93.69 136 GLN B N 1
ATOM 3132 C CA . GLN B 1 136 ? 17.984 0.797 -0.823 1 93.69 136 GLN B CA 1
ATOM 3133 C C . GLN B 1 136 ? 17.172 0.251 -1.985 1 93.69 136 GLN B C 1
ATOM 3135 O O . GLN B 1 136 ? 17.688 0.062 -3.088 1 93.69 136 GLN B O 1
ATOM 3140 N N . ILE B 1 137 ? 15.883 0.018 -1.763 1 97.81 137 ILE B N 1
ATOM 3141 C CA . ILE B 1 137 ? 14.969 -0.476 -2.783 1 97.81 137 ILE B CA 1
ATOM 3142 C C . ILE B 1 137 ? 14.016 0.643 -3.213 1 97.81 137 ILE B C 1
ATOM 3144 O O . ILE B 1 137 ? 13.297 1.204 -2.387 1 97.81 137 ILE B O 1
ATOM 3148 N N . GLU B 1 138 ? 14.094 1.024 -4.441 1 98.06 138 GLU B N 1
ATOM 3149 C CA . GLU B 1 138 ? 13.07 1.911 -4.988 1 98.06 138 GLU B CA 1
ATOM 3150 C C . GLU B 1 138 ? 11.758 1.172 -5.203 1 98.06 138 GLU B C 1
ATOM 3152 O O . GLU B 1 138 ? 11.711 0.166 -5.91 1 98.06 138 GLU B O 1
ATOM 3157 N N . VAL B 1 139 ? 10.68 1.63 -4.578 1 98.75 139 VAL B N 1
ATOM 3158 C CA . VAL B 1 139 ? 9.391 0.956 -4.668 1 98.75 139 VAL B CA 1
ATOM 3159 C C . VAL B 1 139 ? 8.414 1.81 -5.473 1 98.75 139 VAL B C 1
ATOM 3161 O O . VAL B 1 139 ? 8.242 3 -5.195 1 98.75 139 VAL B O 1
ATOM 3164 N N . VAL B 1 140 ? 7.797 1.214 -6.473 1 98.75 140 VAL B N 1
ATOM 3165 C CA . VAL B 1 140 ? 6.754 1.836 -7.285 1 98.75 140 VAL B CA 1
ATOM 3166 C C . VAL B 1 140 ? 5.461 1.032 -7.172 1 98.75 140 VAL B C 1
ATOM 3168 O O . VAL B 1 140 ? 5.461 -0.185 -7.367 1 98.75 140 VAL B O 1
ATOM 3171 N N . VAL B 1 141 ? 4.398 1.716 -6.836 1 98.88 141 VAL B N 1
ATOM 3172 C CA . VAL B 1 141 ? 3.07 1.117 -6.762 1 98.88 141 VAL B CA 1
ATOM 3173 C C . VAL B 1 141 ? 2.203 1.645 -7.902 1 98.88 141 VAL B C 1
ATOM 3175 O O . VAL B 1 141 ? 2.08 2.857 -8.086 1 98.88 141 VAL B O 1
ATOM 3178 N N . PRO B 1 142 ? 1.627 0.717 -8.625 1 98.69 142 PRO B N 1
ATOM 3179 C CA . PRO B 1 142 ? 0.857 1.186 -9.781 1 98.69 142 PRO B CA 1
ATOM 3180 C C . PRO B 1 142 ? -0.467 1.835 -9.383 1 98.69 142 PRO B C 1
ATOM 3182 O O . PRO B 1 142 ? -1.074 2.547 -10.188 1 98.69 142 PRO B O 1
ATOM 3185 N N . GLY B 1 143 ? -0.926 1.545 -8.164 1 98.38 143 GLY B N 1
ATOM 3186 C CA . GLY B 1 143 ? -2.186 2.111 -7.707 1 98.38 143 GLY B CA 1
ATOM 3187 C C . GLY B 1 143 ? -3.391 1.283 -8.109 1 98.38 143 GLY B C 1
ATOM 3188 O O . GLY B 1 143 ? -3.252 0.116 -8.484 1 98.38 143 GLY B O 1
ATOM 3189 N N . GLY B 1 144 ? -4.605 1.878 -7.844 1 98.44 144 GLY B N 1
ATOM 3190 C CA . GLY B 1 144 ? -5.852 1.218 -8.195 1 98.44 144 GLY B CA 1
ATOM 3191 C C . GLY B 1 144 ? -6.715 0.891 -6.992 1 98.44 144 GLY B C 1
ATOM 3192 O O . GLY B 1 144 ? -6.523 1.451 -5.914 1 98.44 144 GLY B O 1
ATOM 3193 N N . ARG B 1 145 ? -7.699 0.078 -7.32 1 98.12 145 ARG B N 1
ATOM 3194 C CA . ARG B 1 145 ? -8.641 -0.336 -6.285 1 98.12 145 ARG B CA 1
ATOM 3195 C C . ARG B 1 145 ? -8.117 -1.558 -5.531 1 98.12 145 ARG B C 1
ATOM 3197 O O . ARG B 1 145 ? -7.59 -2.488 -6.141 1 98.12 145 ARG B O 1
ATOM 3204 N N . LEU B 1 146 ? -8.312 -1.493 -4.176 1 98.38 146 LEU B N 1
ATOM 3205 C CA . LEU B 1 146 ? -7.887 -2.613 -3.34 1 98.38 146 LEU B CA 1
ATOM 3206 C C . LEU B 1 146 ? -8.945 -3.709 -3.326 1 98.38 146 LEU B C 1
ATOM 3208 O O . LEU B 1 146 ? -10.094 -3.465 -2.945 1 98.38 146 LEU B O 1
ATOM 3212 N N . ARG B 1 147 ? -8.555 -4.848 -3.805 1 97 147 ARG B N 1
ATOM 3213 C CA . ARG B 1 147 ? -9.383 -6.027 -3.568 1 97 147 ARG B CA 1
ATOM 3214 C C . ARG B 1 147 ? -9.062 -6.656 -2.217 1 97 147 ARG B C 1
ATOM 3216 O O . ARG B 1 147 ? -7.953 -7.137 -1.996 1 97 147 ARG B O 1
ATOM 3223 N N . HIS B 1 148 ? -10.008 -6.664 -1.376 1 93.94 148 HIS B N 1
ATOM 3224 C CA . HIS B 1 148 ? -9.789 -7.098 -0 1 93.94 148 HIS B CA 1
ATOM 3225 C C . HIS B 1 148 ? -9.484 -8.594 0.065 1 93.94 148 HIS B C 1
ATOM 3227 O O . HIS B 1 148 ? -8.695 -9.031 0.904 1 93.94 148 HIS B O 1
ATOM 3233 N N . GLU B 1 149 ? -10.023 -9.383 -0.791 1 90.5 149 GLU B N 1
ATOM 3234 C CA . GLU B 1 149 ? -9.836 -10.828 -0.801 1 90.5 149 GLU B CA 1
ATOM 3235 C C . GLU B 1 149 ? -8.375 -11.195 -1.042 1 90.5 149 GLU B C 1
ATOM 3237 O O . GLU B 1 149 ? -7.844 -12.102 -0.396 1 90.5 149 GLU B O 1
ATOM 3242 N N . THR B 1 150 ? -7.785 -10.453 -1.93 1 93.75 150 THR B N 1
ATOM 3243 C CA . THR B 1 150 ? -6.426 -10.789 -2.33 1 93.75 150 THR B CA 1
ATOM 3244 C C . THR B 1 150 ? -5.438 -9.734 -1.843 1 93.75 150 THR B C 1
ATOM 3246 O O . THR B 1 150 ? -4.223 -9.922 -1.934 1 93.75 150 THR B O 1
ATOM 3249 N N . GLN B 1 151 ? -5.941 -8.617 -1.4 1 96.44 151 GLN B N 1
ATOM 3250 C CA . GLN B 1 151 ? -5.156 -7.488 -0.921 1 96.44 151 GLN B CA 1
ATOM 3251 C C . GLN B 1 151 ? -4.281 -6.914 -2.031 1 96.44 151 GLN B C 1
ATOM 3253 O O . GLN B 1 151 ? -3.191 -6.402 -1.77 1 96.44 151 GLN B O 1
ATOM 3258 N N . ALA B 1 152 ? -4.77 -7.094 -3.25 1 98.38 152 ALA B N 1
ATOM 3259 C CA . ALA B 1 152 ? -4.09 -6.586 -4.438 1 98.38 152 ALA B CA 1
ATOM 3260 C C . ALA B 1 152 ? -4.781 -5.332 -4.973 1 98.38 152 ALA B C 1
ATOM 3262 O O . ALA B 1 152 ? -6.004 -5.203 -4.871 1 98.38 152 ALA B O 1
ATOM 3263 N N . LEU B 1 153 ? -3.963 -4.43 -5.457 1 98.75 153 LEU B N 1
ATOM 3264 C CA . LEU B 1 153 ? -4.477 -3.312 -6.242 1 98.75 153 LEU B CA 1
ATOM 3265 C C . LEU B 1 153 ? -4.703 -3.725 -7.691 1 98.75 153 LEU B C 1
ATOM 3267 O O . LEU B 1 153 ? -3.799 -4.25 -8.344 1 98.75 153 LEU B O 1
ATOM 3271 N N . VAL B 1 154 ? -5.965 -3.461 -8.18 1 98.62 154 VAL B N 1
ATOM 3272 C CA . VAL B 1 154 ? -6.336 -3.918 -9.516 1 98.62 154 VAL B CA 1
ATOM 3273 C C . VAL B 1 154 ? -7.23 -2.881 -10.188 1 98.62 154 VAL B C 1
ATOM 3275 O O . VAL B 1 154 ? -7.586 -1.869 -9.578 1 98.62 154 VAL B O 1
ATOM 3278 N N . GLY B 1 155 ? -7.473 -3.045 -11.531 1 97.56 155 GLY B N 1
ATOM 3279 C CA . GLY B 1 155 ? -8.438 -2.221 -12.25 1 97.56 155 GLY B CA 1
ATOM 3280 C C . GLY B 1 155 ? -7.793 -1.278 -13.25 1 97.56 155 GLY B C 1
ATOM 3281 O O . GLY B 1 155 ? -6.59 -1.365 -13.5 1 97.56 155 GLY B O 1
ATOM 3282 N N . PRO B 1 156 ? -8.594 -0.438 -13.781 1 96.44 156 PRO B N 1
ATOM 3283 C CA . PRO B 1 156 ? -8.148 0.398 -14.898 1 96.44 156 PRO B CA 1
ATOM 3284 C C . PRO B 1 156 ? -6.949 1.273 -14.539 1 96.44 156 PRO B C 1
ATOM 3286 O O . PRO B 1 156 ? -6.023 1.416 -15.344 1 96.44 156 PRO B O 1
ATOM 3289 N N . ILE B 1 157 ? -6.934 1.817 -13.367 1 96.69 157 ILE B N 1
ATOM 3290 C CA . ILE B 1 157 ? -5.82 2.662 -12.945 1 96.69 157 ILE B CA 1
ATOM 3291 C C . ILE B 1 157 ? -4.539 1.836 -12.883 1 96.69 157 ILE B C 1
ATOM 3293 O O . ILE B 1 157 ? -3.496 2.258 -13.391 1 96.69 157 ILE B O 1
ATOM 3297 N N . THR B 1 158 ? -4.641 0.682 -12.242 1 98.56 158 THR B N 1
ATOM 3298 C CA . THR B 1 158 ? -3.5 -0.217 -12.133 1 98.56 158 THR B CA 1
ATOM 3299 C C . THR B 1 158 ? -2.965 -0.584 -13.516 1 98.56 158 THR B C 1
ATOM 3301 O O . THR B 1 158 ? -1.767 -0.456 -13.773 1 98.56 158 THR B O 1
ATOM 3304 N N . ASP B 1 159 ? -3.895 -0.971 -14.391 1 98.31 159 ASP B N 1
ATOM 3305 C CA . ASP B 1 159 ? -3.514 -1.43 -15.719 1 98.31 159 ASP B CA 1
ATOM 3306 C C . ASP B 1 159 ? -2.885 -0.299 -16.531 1 98.31 159 ASP B C 1
ATOM 3308 O O . ASP B 1 159 ? -1.894 -0.509 -17.234 1 98.31 159 ASP B O 1
ATOM 3312 N N . GLN B 1 160 ? -3.445 0.832 -16.391 1 97.31 160 GLN B N 1
ATOM 3313 C CA . GLN B 1 160 ? -2.91 1.982 -17.109 1 97.31 160 GLN B CA 1
ATOM 3314 C C . GLN B 1 160 ? -1.496 2.314 -16.641 1 97.31 160 GLN B C 1
ATOM 3316 O O . GLN B 1 160 ? -0.604 2.541 -17.469 1 97.31 160 GLN B O 1
ATOM 3321 N N . THR B 1 161 ? -1.294 2.361 -15.398 1 97.81 161 THR B N 1
ATOM 3322 C CA . THR B 1 161 ? 0.026 2.668 -14.859 1 97.81 161 THR B CA 1
ATOM 3323 C C . THR B 1 161 ? 1.041 1.606 -15.273 1 97.81 161 THR B C 1
ATOM 3325 O O . THR B 1 161 ? 2.141 1.934 -15.719 1 97.81 161 THR B O 1
ATOM 3328 N N . LEU B 1 162 ? 0.647 0.369 -15.133 1 98.5 162 LEU B N 1
ATOM 3329 C CA . LEU B 1 162 ? 1.536 -0.722 -15.523 1 98.5 162 LEU B CA 1
ATOM 3330 C C . LEU B 1 162 ? 1.916 -0.619 -17 1 98.5 162 LEU B C 1
ATOM 3332 O O . LEU B 1 162 ? 3.051 -0.921 -17.375 1 98.5 162 LEU B O 1
ATOM 3336 N N . SER B 1 163 ? 1.016 -0.173 -17.812 1 98 163 SER B N 1
ATOM 3337 C CA . SER B 1 163 ? 1.242 -0.11 -19.25 1 98 163 SER B CA 1
ATOM 3338 C C . SER B 1 163 ? 2.303 0.928 -19.609 1 98 163 SER B C 1
ATOM 3340 O O . SER B 1 163 ? 2.859 0.911 -20.703 1 98 163 SER B O 1
ATOM 3342 N N . LEU B 1 164 ? 2.58 1.799 -18.703 1 96.25 164 LEU B N 1
ATOM 3343 C CA . LEU B 1 164 ? 3.578 2.844 -18.906 1 96.25 164 LEU B CA 1
ATOM 3344 C C . LEU B 1 164 ? 4.957 2.375 -18.453 1 96.25 164 LEU B C 1
ATOM 3346 O O . LEU B 1 164 ? 5.957 3.057 -18.703 1 96.25 164 LEU B O 1
ATOM 3350 N N . LEU B 1 165 ? 5.035 1.225 -17.859 1 97.62 165 LEU B N 1
ATOM 3351 C CA . LEU B 1 165 ? 6.27 0.718 -17.266 1 97.62 165 LEU B CA 1
ATOM 3352 C C . LEU B 1 165 ? 6.789 -0.488 -18.031 1 97.62 165 LEU B C 1
ATOM 3354 O O . LEU B 1 165 ? 6.023 -1.161 -18.734 1 97.62 165 LEU B O 1
ATOM 3358 N N . HIS B 1 166 ? 8.047 -0.651 -18.047 1 98.25 166 HIS B N 1
ATOM 3359 C CA . HIS B 1 166 ? 8.695 -1.872 -18.516 1 98.25 166 HIS B CA 1
ATOM 3360 C C . HIS B 1 166 ? 9.688 -2.4 -17.484 1 98.25 166 HIS B C 1
ATOM 3362 O O . HIS B 1 166 ? 10.5 -1.643 -16.953 1 98.25 166 HIS B O 1
ATOM 3368 N N . VAL B 1 167 ? 9.609 -3.691 -17.188 1 98.62 167 VAL B N 1
ATOM 3369 C CA . VAL B 1 167 ? 10.469 -4.25 -16.156 1 98.62 167 VAL B CA 1
ATOM 3370 C C . VAL B 1 167 ? 11.352 -5.348 -16.75 1 98.62 167 VAL B C 1
ATOM 3372 O O . VAL B 1 167 ? 11.023 -5.914 -17.797 1 98.62 167 VAL B O 1
ATOM 3375 N N . ASP B 1 168 ? 12.484 -5.594 -16.078 1 98.69 168 ASP B N 1
ATOM 3376 C CA . ASP B 1 168 ? 13.383 -6.66 -16.516 1 98.69 168 ASP B CA 1
ATOM 3377 C C . ASP B 1 168 ? 12.758 -8.031 -16.281 1 98.69 168 ASP B C 1
ATOM 3379 O O . ASP B 1 168 ? 12.82 -8.906 -17.156 1 98.69 168 ASP B O 1
ATOM 3383 N N . LYS B 1 169 ? 12.164 -8.195 -15.109 1 98.81 169 LYS B N 1
ATOM 3384 C CA . LYS B 1 169 ? 11.609 -9.477 -14.695 1 98.81 169 LYS B CA 1
ATOM 3385 C C . LYS B 1 169 ? 10.297 -9.297 -13.938 1 98.81 169 LYS B C 1
ATOM 3387 O O . LYS B 1 169 ? 10.18 -8.383 -13.117 1 98.81 169 LYS B O 1
ATOM 3392 N N . ALA B 1 170 ? 9.375 -10.133 -14.266 1 98.94 170 ALA B N 1
ATOM 3393 C CA . ALA B 1 170 ? 8.141 -10.203 -13.5 1 98.94 170 ALA B CA 1
ATOM 3394 C C . ALA B 1 170 ? 8.008 -11.547 -12.789 1 98.94 170 ALA B C 1
ATOM 3396 O O . ALA B 1 170 ? 8.156 -12.602 -13.414 1 98.94 170 ALA B O 1
ATOM 3397 N N . PHE B 1 171 ? 7.766 -11.492 -11.477 1 98.94 171 PHE B N 1
ATOM 3398 C CA . PHE B 1 171 ? 7.445 -12.656 -10.672 1 98.94 171 PHE B CA 1
ATOM 3399 C C . PHE B 1 171 ? 5.953 -12.719 -10.367 1 98.94 171 PHE B C 1
ATOM 3401 O O . PHE B 1 171 ? 5.434 -11.875 -9.625 1 98.94 171 PHE B O 1
ATOM 3408 N N . ILE B 1 172 ? 5.301 -13.734 -10.914 1 98.88 172 ILE B N 1
ATOM 3409 C CA . ILE B 1 172 ? 3.842 -13.727 -10.93 1 98.88 172 ILE B CA 1
ATOM 3410 C C . ILE B 1 172 ? 3.318 -15.047 -10.359 1 98.88 172 ILE B C 1
ATOM 3412 O O . ILE B 1 172 ? 3.84 -16.125 -10.672 1 98.88 172 ILE B O 1
ATOM 3416 N N . GLY B 1 173 ? 2.289 -14.93 -9.484 1 98.5 173 GLY B N 1
ATOM 3417 C CA . GLY B 1 173 ? 1.589 -16.109 -9.008 1 98.5 173 GLY B CA 1
ATOM 3418 C C . GLY B 1 173 ? 0.419 -16.5 -9.891 1 98.5 173 GLY B C 1
ATOM 3419 O O . GLY B 1 173 ? 0.01 -15.742 -10.766 1 98.5 173 GLY B O 1
ATOM 3420 N N . THR B 1 174 ? -0.111 -17.688 -9.617 1 97.69 174 THR B N 1
ATOM 3421 C CA . THR B 1 174 ? -1.292 -18.156 -10.32 1 97.69 174 THR B CA 1
ATOM 3422 C C . THR B 1 174 ? -2.17 -19 -9.398 1 97.69 174 THR B C 1
ATOM 3424 O O . THR B 1 174 ? -1.678 -19.609 -8.445 1 97.69 174 THR B O 1
ATOM 3427 N N . ASN B 1 175 ? -3.424 -18.984 -9.695 1 94.12 175 ASN B N 1
ATOM 3428 C CA . ASN B 1 175 ? -4.367 -19.812 -8.969 1 94.12 175 ASN B CA 1
ATOM 3429 C C . ASN B 1 175 ? -4.527 -21.188 -9.625 1 94.12 175 ASN B C 1
ATOM 3431 O O . ASN B 1 175 ? -4.883 -22.156 -8.961 1 94.12 175 ASN B O 1
ATOM 3435 N N . GLY B 1 176 ? -4.301 -21.234 -10.891 1 94.56 176 GLY B N 1
ATOM 3436 C CA . GLY B 1 176 ? -4.352 -22.469 -11.656 1 94.56 176 GLY B CA 1
ATOM 3437 C C . GLY B 1 176 ? -3.521 -22.422 -12.922 1 94.56 176 GLY B C 1
ATOM 3438 O O . GLY B 1 176 ? -3.43 -21.375 -13.57 1 94.56 176 GLY B O 1
ATOM 3439 N N . ILE B 1 177 ? -2.996 -23.562 -13.234 1 95.94 177 ILE B N 1
ATOM 3440 C CA . ILE B 1 177 ? -2.287 -23.703 -14.5 1 95.94 177 ILE B CA 1
ATOM 3441 C C . ILE B 1 177 ? -2.67 -25.031 -15.148 1 95.94 177 ILE B C 1
ATOM 3443 O O . ILE B 1 177 ? -2.732 -26.062 -14.477 1 95.94 177 ILE B O 1
ATOM 3447 N N . ASP B 1 178 ? -2.945 -24.922 -16.344 1 93.56 178 ASP B N 1
ATOM 3448 C CA . ASP B 1 178 ? -3.336 -26.062 -17.172 1 93.56 178 ASP B CA 1
ATOM 3449 C C . ASP B 1 178 ? -2.65 -25.984 -18.531 1 93.56 178 ASP B C 1
ATOM 3451 O O . ASP B 1 178 ? -2.438 -24.906 -19.078 1 93.56 178 ASP B O 1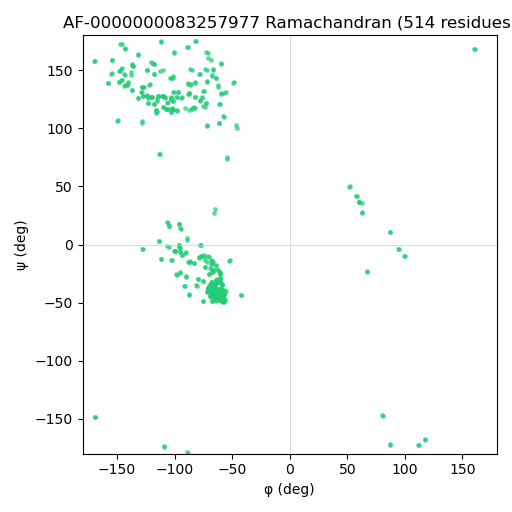
ATOM 3455 N N . LEU B 1 179 ? -2.361 -27.188 -19.094 1 92.81 179 LEU B N 1
ATOM 3456 C CA . LEU B 1 179 ? -1.595 -27.219 -20.328 1 92.81 179 LEU B CA 1
ATOM 3457 C C . LEU B 1 179 ? -2.396 -26.625 -21.484 1 92.81 179 LEU B C 1
ATOM 3459 O O . LEU B 1 179 ? -1.826 -26.016 -22.391 1 92.81 179 LEU B O 1
ATOM 3463 N N . SER B 1 180 ? -3.68 -26.766 -21.484 1 91.12 180 SER B N 1
ATOM 3464 C CA . SER B 1 180 ? -4.531 -26.266 -22.562 1 91.12 180 SER B CA 1
ATOM 3465 C C . SER B 1 180 ? -5.031 -24.859 -22.266 1 91.12 180 SER B C 1
ATOM 3467 O O . SER B 1 180 ? -5.023 -24 -23.141 1 91.12 180 SER B O 1
ATOM 3469 N N . ASP B 1 181 ? -5.324 -24.531 -21.016 1 92 181 ASP B N 1
ATOM 3470 C CA . ASP B 1 181 ? -6 -23.281 -20.672 1 92 181 ASP B CA 1
ATOM 3471 C C . ASP B 1 181 ? -5.008 -22.25 -20.125 1 92 181 ASP B C 1
ATOM 3473 O O . ASP B 1 181 ? -5.348 -21.078 -19.969 1 92 181 ASP B O 1
ATOM 3477 N N . GLY B 1 182 ? -3.834 -22.719 -19.797 1 96.94 182 GLY B N 1
ATOM 3478 C CA . GLY B 1 182 ? -2.795 -21.781 -19.391 1 96.94 182 GLY B CA 1
ATOM 3479 C C . GLY B 1 182 ? -2.92 -21.344 -17.953 1 96.94 182 GLY B C 1
ATOM 3480 O O . GLY B 1 182 ? -3.232 -22.156 -17.078 1 96.94 182 GLY B O 1
ATOM 3481 N N . LEU B 1 183 ? -2.516 -20.062 -17.688 1 98.25 183 LEU B N 1
ATOM 3482 C CA . LEU B 1 183 ? -2.572 -19.469 -16.344 1 98.25 183 LEU B CA 1
ATOM 3483 C C . LEU B 1 183 ? -3.932 -18.828 -16.094 1 98.25 183 LEU B C 1
ATOM 3485 O O . LEU B 1 183 ? -4.41 -18.031 -16.922 1 98.25 183 LEU B O 1
ATOM 3489 N N . THR B 1 184 ? -4.555 -19.172 -14.922 1 96.5 184 THR B N 1
ATOM 3490 C CA . THR B 1 184 ? -5.895 -18.641 -14.672 1 96.5 184 THR B CA 1
ATOM 3491 C C . THR B 1 184 ? -6.02 -18.141 -13.234 1 96.5 184 THR B C 1
ATOM 3493 O O . THR B 1 184 ? -5.223 -18.516 -12.367 1 96.5 184 THR B O 1
ATOM 3496 N N . THR B 1 185 ? -6.902 -17.203 -13.047 1 96.25 185 THR B N 1
ATOM 3497 C CA . THR B 1 185 ? -7.289 -16.672 -11.742 1 96.25 185 THR B CA 1
ATOM 3498 C C . THR B 1 185 ? -8.805 -16.5 -11.648 1 96.25 185 THR B C 1
ATOM 3500 O O . THR B 1 185 ? -9.477 -16.344 -12.672 1 96.25 185 THR B O 1
ATOM 3503 N N . PRO B 1 186 ? -9.398 -16.516 -10.5 1 93.06 186 PRO B N 1
ATOM 3504 C CA . PRO B 1 186 ? -10.852 -16.531 -10.367 1 93.06 186 PRO B CA 1
ATOM 3505 C C . PRO B 1 186 ? -11.492 -15.188 -10.68 1 93.06 186 PRO B C 1
ATOM 3507 O O . PRO B 1 186 ? -12.711 -15.094 -10.82 1 93.06 186 PRO B O 1
ATOM 3510 N N . ASN B 1 187 ? -10.734 -14.164 -10.805 1 94.12 187 ASN B N 1
ATOM 3511 C CA . ASN B 1 187 ? -11.273 -12.812 -10.922 1 94.12 187 ASN B CA 1
ATOM 3512 C C . ASN B 1 187 ? -10.82 -12.141 -12.219 1 94.12 187 ASN B C 1
ATOM 3514 O O . ASN B 1 187 ? -9.625 -12.023 -12.477 1 94.12 187 ASN B O 1
ATOM 3518 N N . LEU B 1 188 ? -11.836 -11.656 -12.93 1 94.25 188 LEU B N 1
ATOM 3519 C CA . LEU B 1 188 ? -11.594 -11.102 -14.258 1 94.25 188 LEU B CA 1
ATOM 3520 C C . LEU B 1 188 ? -10.711 -9.859 -14.18 1 94.25 188 LEU B C 1
ATOM 3522 O O . LEU B 1 188 ? -9.867 -9.641 -15.047 1 94.25 188 LEU B O 1
ATOM 3526 N N . ILE B 1 189 ? -10.906 -9.008 -13.242 1 96.88 189 ILE B N 1
ATOM 3527 C CA . ILE B 1 189 ? -10.148 -7.773 -13.094 1 96.88 189 ILE B CA 1
ATOM 3528 C C . ILE B 1 189 ? -8.695 -8.102 -12.742 1 96.88 189 ILE B C 1
ATOM 3530 O O . ILE B 1 189 ? -7.77 -7.496 -13.281 1 96.88 189 ILE B O 1
ATOM 3534 N N . GLU B 1 190 ? -8.492 -9.062 -11.906 1 97.5 190 GLU B N 1
ATOM 3535 C CA . GLU B 1 190 ? -7.148 -9.539 -11.602 1 97.5 190 GLU B CA 1
ATOM 3536 C C . GLU B 1 190 ? -6.473 -10.117 -12.836 1 97.5 190 GLU B C 1
ATOM 3538 O O . GLU B 1 190 ? -5.277 -9.906 -13.055 1 97.5 190 GLU B O 1
ATOM 3543 N N . ALA B 1 191 ? -7.25 -10.828 -13.57 1 98.19 191 ALA B N 1
ATOM 3544 C CA . ALA B 1 191 ? -6.691 -11.398 -14.797 1 98.19 191 ALA B CA 1
ATOM 3545 C C . ALA B 1 191 ? -6.184 -10.305 -15.727 1 98.19 191 ALA B C 1
ATOM 3547 O O . ALA B 1 191 ? -5.098 -10.43 -16.297 1 98.19 191 ALA B O 1
ATOM 3548 N N . SER B 1 192 ? -6.969 -9.258 -15.867 1 98.31 192 SER B N 1
ATOM 3549 C CA . SER B 1 192 ? -6.555 -8.133 -16.703 1 98.31 192 SER B CA 1
ATOM 3550 C C . SER B 1 192 ? -5.238 -7.535 -16.219 1 98.31 192 SER B C 1
ATOM 3552 O O . SER B 1 192 ? -4.328 -7.297 -17.016 1 98.31 192 SER B O 1
ATOM 3554 N N . THR B 1 193 ? -5.109 -7.309 -14.969 1 98.75 193 THR B N 1
ATOM 3555 C CA . THR B 1 193 ? -3.902 -6.742 -14.375 1 98.75 193 THR B CA 1
ATOM 3556 C C . THR B 1 193 ? -2.703 -7.656 -14.609 1 98.75 193 THR B C 1
ATOM 3558 O O . THR B 1 193 ? -1.639 -7.199 -15.023 1 98.75 193 THR B O 1
ATOM 3561 N N . LYS B 1 194 ? -2.883 -8.938 -14.406 1 98.81 194 LYS B N 1
ATOM 3562 C CA . LYS B 1 194 ? -1.792 -9.891 -14.586 1 98.81 194 LYS B CA 1
ATOM 3563 C C . LYS B 1 194 ? -1.382 -9.992 -16.047 1 98.81 194 LYS B C 1
ATOM 3565 O O . LYS B 1 194 ? -0.2 -10.156 -16.359 1 98.81 194 LYS B O 1
ATOM 3570 N N . ARG B 1 195 ? -2.354 -9.852 -16.984 1 98.69 195 ARG B N 1
ATOM 3571 C CA . ARG B 1 195 ? -2.021 -9.82 -18.406 1 98.69 195 ARG B CA 1
ATOM 3572 C C . ARG B 1 195 ? -1.103 -8.641 -18.719 1 98.69 195 ARG B C 1
ATOM 3574 O O . ARG B 1 195 ? -0.16 -8.781 -19.5 1 98.69 195 ARG B O 1
ATOM 3581 N N . THR B 1 196 ? -1.452 -7.539 -18.141 1 98.75 196 THR B N 1
ATOM 3582 C CA . THR B 1 196 ? -0.636 -6.348 -18.359 1 98.75 196 THR B CA 1
ATOM 3583 C C . THR B 1 196 ? 0.764 -6.539 -17.781 1 98.75 196 THR B C 1
ATOM 3585 O O . THR B 1 196 ? 1.754 -6.137 -18.391 1 98.75 196 THR B O 1
ATOM 3588 N N . MET B 1 197 ? 0.884 -7.184 -16.625 1 98.75 197 MET B N 1
ATOM 3589 C CA . MET B 1 197 ? 2.186 -7.48 -16.031 1 98.75 197 MET B CA 1
ATOM 3590 C C . MET B 1 197 ? 3.041 -8.305 -16.984 1 98.75 197 MET B C 1
ATOM 3592 O O . MET B 1 197 ? 4.219 -8.008 -17.188 1 98.75 197 MET B O 1
ATOM 3596 N N . ILE B 1 198 ? 2.412 -9.289 -17.516 1 98.75 198 ILE B N 1
ATOM 3597 C CA . ILE B 1 198 ? 3.117 -10.188 -18.438 1 98.75 198 ILE B CA 1
ATOM 3598 C C . ILE B 1 198 ? 3.586 -9.406 -19.656 1 98.75 198 ILE B C 1
ATOM 3600 O O . ILE B 1 198 ? 4.75 -9.5 -20.047 1 98.75 198 ILE B O 1
ATOM 3604 N N . SER B 1 199 ? 2.727 -8.562 -20.219 1 98.5 199 SER B N 1
ATOM 3605 C CA . SER B 1 199 ? 3.01 -7.852 -21.469 1 98.5 199 SER B CA 1
ATOM 3606 C C . SER B 1 199 ? 4.102 -6.805 -21.266 1 98.5 199 SER B C 1
ATOM 3608 O O . SER B 1 199 ? 4.789 -6.43 -22.219 1 98.5 199 SER B O 1
ATOM 3610 N N . GLN B 1 200 ? 4.352 -6.379 -20.062 1 98.31 200 GLN B N 1
ATOM 3611 C CA . GLN B 1 200 ? 5.266 -5.277 -19.781 1 98.31 200 GLN B CA 1
ATOM 3612 C C . GLN B 1 200 ? 6.59 -5.789 -19.219 1 98.31 200 GLN B C 1
ATOM 3614 O O . GLN B 1 200 ? 7.363 -5.023 -18.641 1 98.31 200 GLN B O 1
ATOM 3619 N N . SER B 1 201 ? 6.863 -7.094 -19.359 1 98.62 201 SER B N 1
ATOM 3620 C CA . SER B 1 201 ? 8.047 -7.688 -18.734 1 98.62 201 SER B CA 1
ATOM 3621 C C . SER B 1 201 ? 8.945 -8.336 -19.781 1 98.62 201 SER B C 1
ATOM 3623 O O . SER B 1 201 ? 8.461 -8.969 -20.719 1 98.62 201 SER B O 1
ATOM 3625 N N . SER B 1 202 ? 10.234 -8.133 -19.641 1 98.62 202 SER B N 1
ATOM 3626 C CA . SER B 1 202 ? 11.188 -8.781 -20.531 1 98.62 202 SER B CA 1
ATOM 3627 C C . SER B 1 202 ? 11.273 -10.281 -20.25 1 98.62 202 SER B C 1
ATOM 3629 O O . SER B 1 202 ? 11.453 -11.078 -21.172 1 98.62 202 SER B O 1
ATOM 3631 N N . GLU B 1 203 ? 11.188 -10.617 -19.016 1 98.81 203 GLU B N 1
ATOM 3632 C CA . GLU B 1 203 ? 11.188 -12.016 -18.594 1 98.81 203 GLU B CA 1
ATOM 3633 C C . GLU B 1 203 ? 10.047 -12.289 -17.609 1 98.81 203 GLU B C 1
ATOM 3635 O O . GLU B 1 203 ? 9.922 -11.609 -16.594 1 98.81 203 GLU B O 1
ATOM 3640 N N . VAL B 1 204 ? 9.25 -13.273 -17.938 1 98.88 204 VAL B N 1
ATOM 3641 C CA . VAL B 1 204 ? 8.125 -13.664 -17.109 1 98.88 204 VAL B CA 1
ATOM 3642 C C . VAL B 1 204 ? 8.469 -14.93 -16.312 1 98.88 204 VAL B C 1
ATOM 3644 O O . VAL B 1 204 ? 8.711 -15.984 -16.906 1 98.88 204 VAL B O 1
ATOM 3647 N N . ILE B 1 205 ? 8.492 -14.828 -14.969 1 98.94 205 ILE B N 1
ATOM 3648 C CA . ILE B 1 205 ? 8.797 -15.938 -14.062 1 98.94 205 ILE B CA 1
ATOM 3649 C C . ILE B 1 205 ? 7.574 -16.25 -13.203 1 98.94 205 ILE B C 1
ATOM 3651 O O . ILE B 1 205 ? 7.152 -15.414 -12.391 1 98.94 205 ILE B O 1
ATOM 3655 N N . VAL B 1 206 ? 7.02 -17.422 -13.359 1 98.94 206 VAL B N 1
ATOM 3656 C CA . VAL B 1 206 ? 5.832 -17.812 -12.617 1 98.94 206 VAL B CA 1
ATOM 3657 C C . VAL B 1 206 ? 6.238 -18.641 -11.398 1 98.94 206 VAL B C 1
ATOM 3659 O O . VAL B 1 206 ? 7.07 -19.547 -11.508 1 98.94 206 VAL B O 1
ATOM 3662 N N . LEU B 1 207 ? 5.695 -18.281 -10.25 1 98.81 207 LEU B N 1
ATOM 3663 C CA . LEU B 1 207 ? 5.914 -18.969 -8.992 1 98.81 207 LEU B CA 1
ATOM 3664 C C . LEU B 1 207 ? 4.648 -19.703 -8.547 1 98.81 207 LEU B C 1
ATOM 3666 O O . LEU B 1 207 ? 3.617 -19.062 -8.305 1 98.81 207 LEU B O 1
ATOM 3670 N N . ALA B 1 208 ? 4.699 -21.016 -8.43 1 98.06 208 ALA B N 1
ATOM 3671 C CA . ALA B 1 208 ? 3.533 -21.781 -7.98 1 98.06 208 ALA B CA 1
ATOM 3672 C C . ALA B 1 208 ? 3.939 -23.125 -7.41 1 98.06 208 ALA B C 1
ATOM 3674 O O . ALA B 1 208 ? 4.836 -23.797 -7.941 1 98.06 208 ALA B O 1
ATOM 3675 N N . ASP B 1 209 ? 3.279 -23.484 -6.324 1 95.5 209 ASP B N 1
ATOM 3676 C CA . ASP B 1 209 ? 3.479 -24.844 -5.824 1 95.5 209 ASP B CA 1
ATOM 3677 C C . ASP B 1 209 ? 2.617 -25.844 -6.59 1 95.5 209 ASP B C 1
ATOM 3679 O O . ASP B 1 209 ? 1.767 -25.453 -7.391 1 95.5 209 ASP B O 1
ATOM 3683 N N . HIS B 1 210 ? 2.799 -27.078 -6.285 1 91.69 210 HIS B N 1
ATOM 3684 C CA . HIS B 1 210 ? 2.199 -28.172 -7.039 1 91.69 210 HIS B CA 1
ATOM 3685 C C . HIS B 1 210 ? 0.676 -28.109 -6.988 1 91.69 210 HIS B C 1
ATOM 3687 O O . HIS B 1 210 ? -0.002 -28.625 -7.875 1 91.69 210 HIS B O 1
ATOM 3693 N N . SER B 1 211 ? 0.152 -27.422 -5.973 1 88.94 211 SER B N 1
ATOM 3694 C CA . SER B 1 211 ? -1.294 -27.422 -5.777 1 88.94 211 SER B CA 1
ATOM 3695 C C . SER B 1 211 ? -1.998 -26.625 -6.867 1 88.94 211 SER B C 1
ATOM 3697 O O . SER B 1 211 ? -3.223 -26.688 -7 1 88.94 211 SER B O 1
ATOM 3699 N N . LYS B 1 212 ? -1.253 -25.875 -7.688 1 92.44 212 LYS B N 1
ATOM 3700 C CA . LYS B 1 212 ? -1.866 -25.031 -8.703 1 92.44 212 LYS B CA 1
ATOM 3701 C C . LYS B 1 212 ? -1.959 -25.75 -10.047 1 92.44 212 LYS B C 1
ATOM 3703 O O . LYS B 1 212 ? -2.586 -25.266 -10.984 1 92.44 212 LYS B O 1
ATOM 3708 N N . PHE B 1 213 ? -1.347 -26.922 -10.195 1 91.88 213 PHE B N 1
ATOM 3709 C CA . PHE B 1 213 ? -1.293 -27.641 -11.461 1 91.88 213 PHE B CA 1
ATOM 3710 C C . PHE B 1 213 ? -2.609 -28.359 -11.734 1 91.88 213 PHE B C 1
ATOM 3712 O O . PHE B 1 213 ? -3.295 -28.781 -10.805 1 91.88 213 PHE B O 1
ATOM 3719 N N . GLU B 1 214 ? -2.914 -28.422 -13.008 1 89.69 214 GLU B N 1
ATOM 3720 C CA . GLU B 1 214 ? -4.121 -29.094 -13.492 1 89.69 214 GLU B CA 1
ATOM 3721 C C . GLU B 1 214 ? -5.375 -28.453 -12.906 1 89.69 214 GLU B C 1
ATOM 3723 O O . GLU B 1 214 ? -6.32 -29.141 -12.531 1 89.69 214 GLU B O 1
ATOM 3728 N N . LYS B 1 215 ? -5.309 -27.188 -12.773 1 88.06 215 LYS B N 1
ATOM 3729 C CA . LYS B 1 215 ? -6.434 -26.391 -12.273 1 88.06 215 LYS B CA 1
ATOM 3730 C C . LYS B 1 215 ? -6.762 -25.25 -13.227 1 88.06 215 LYS B C 1
ATOM 3732 O O . LYS B 1 215 ? -5.859 -24.625 -13.781 1 88.06 215 LYS B O 1
ATOM 3737 N N . VAL B 1 216 ? -8.086 -25.141 -13.414 1 89.06 216 VAL B N 1
ATOM 3738 C CA . VAL B 1 216 ? -8.594 -24.031 -14.227 1 89.06 216 VAL B CA 1
ATOM 3739 C C . VAL B 1 216 ? -9.586 -23.203 -13.414 1 89.06 216 VAL B C 1
ATOM 3741 O O . VAL B 1 216 ? -10.547 -23.75 -12.859 1 89.06 216 VAL B O 1
ATOM 3744 N N . THR B 1 217 ? -9.273 -21.969 -13.297 1 91.31 217 THR B N 1
ATOM 3745 C CA . THR B 1 217 ? -10.203 -21.062 -12.633 1 91.31 217 THR B CA 1
ATOM 3746 C C . THR B 1 217 ? -10.844 -20.109 -13.641 1 91.31 217 THR B C 1
ATOM 3748 O O . THR B 1 217 ? -10.633 -20.25 -14.852 1 91.31 217 THR B O 1
ATOM 3751 N N . PHE B 1 218 ? -11.578 -19.203 -13.32 1 88.88 218 PHE B N 1
ATOM 3752 C CA . PHE B 1 218 ? -12.594 -18.484 -14.078 1 88.88 218 PHE B CA 1
ATOM 3753 C C . PHE B 1 218 ? -11.969 -17.719 -15.234 1 88.88 218 PHE B C 1
ATOM 3755 O O . PHE B 1 218 ? -12.5 -17.703 -16.344 1 88.88 218 PHE B O 1
ATOM 3762 N N . ALA B 1 219 ? -10.875 -17.062 -15.039 1 94.62 219 ALA B N 1
ATOM 3763 C CA . ALA B 1 219 ? -10.375 -16.109 -16.031 1 94.62 219 ALA B CA 1
ATOM 3764 C C . ALA B 1 219 ? -8.922 -16.406 -16.391 1 94.62 219 ALA B C 1
ATOM 3766 O O . ALA B 1 219 ? -8.062 -16.5 -15.508 1 94.62 219 ALA B O 1
ATOM 3767 N N . LYS B 1 220 ? -8.68 -16.516 -17.703 1 96.75 220 LYS B N 1
ATOM 3768 C CA . LYS B 1 220 ? -7.324 -16.734 -18.188 1 96.75 220 LYS B CA 1
ATOM 3769 C C . LYS B 1 220 ? -6.543 -15.43 -18.266 1 96.75 220 LYS B C 1
ATOM 3771 O O . LYS B 1 220 ? -7.078 -14.406 -18.703 1 96.75 220 LYS B O 1
ATOM 3776 N N . PHE B 1 221 ? -5.195 -15.5 -17.859 1 98.44 221 PHE B N 1
ATOM 3777 C CA . PHE B 1 221 ? -4.414 -14.273 -17.969 1 98.44 221 PHE B CA 1
ATOM 3778 C C . PHE B 1 221 ? -3.117 -14.531 -18.734 1 98.44 221 PHE B C 1
ATOM 3780 O O . PHE B 1 221 ? -2.369 -13.594 -19.031 1 98.44 221 PHE B O 1
ATOM 3787 N N . GLY B 1 222 ? -2.838 -15.75 -19.109 1 98.44 222 GLY B N 1
ATOM 3788 C CA . GLY B 1 222 ? -1.642 -16.078 -19.875 1 98.44 222 GLY B CA 1
ATOM 3789 C C . GLY B 1 222 ? -1.634 -17.484 -20.406 1 98.44 222 GLY B C 1
ATOM 3790 O O . GLY B 1 222 ? -2.332 -18.359 -19.875 1 98.44 222 GLY B O 1
ATOM 3791 N N . ASP B 1 223 ? -0.832 -17.656 -21.438 1 97.25 223 ASP B N 1
ATOM 3792 C CA . ASP B 1 223 ? -0.577 -18.969 -22 1 97.25 223 ASP B CA 1
ATOM 3793 C C . ASP B 1 223 ? 0.762 -19.531 -21.516 1 97.25 223 ASP B C 1
ATOM 3795 O O . ASP B 1 223 ? 1.586 -18.797 -20.969 1 97.25 223 ASP B O 1
ATOM 3799 N N . ILE B 1 224 ? 0.938 -20.828 -21.719 1 96.75 224 ILE B N 1
ATOM 3800 C CA . ILE B 1 224 ? 2.203 -21.453 -21.359 1 96.75 224 ILE B CA 1
ATOM 3801 C C . ILE B 1 224 ? 3.348 -20.781 -22.109 1 96.75 224 ILE B C 1
ATOM 3803 O O . ILE B 1 224 ? 4.434 -20.594 -21.547 1 96.75 224 ILE B O 1
ATOM 3807 N N . ASP B 1 225 ? 3.09 -20.344 -23.328 1 96.94 225 ASP B N 1
ATOM 3808 C CA . ASP B 1 225 ? 4.117 -19.766 -24.188 1 96.94 225 ASP B CA 1
ATOM 3809 C C . ASP B 1 225 ? 4.504 -18.359 -23.703 1 96.94 225 ASP B C 1
ATOM 3811 O O . ASP B 1 225 ? 5.516 -17.812 -24.125 1 96.94 225 ASP B O 1
ATOM 3815 N N . ASP B 1 226 ? 3.734 -17.766 -22.828 1 98 226 ASP B N 1
ATOM 3816 C CA . ASP B 1 226 ? 4.039 -16.453 -22.25 1 98 226 ASP B CA 1
ATOM 3817 C C . ASP B 1 226 ? 5.078 -16.578 -21.141 1 98 226 ASP B C 1
ATOM 3819 O O . ASP B 1 226 ? 5.641 -15.578 -20.703 1 98 226 ASP B O 1
ATOM 3823 N N . ILE B 1 227 ? 5.367 -17.797 -20.719 1 98.44 227 ILE B N 1
ATOM 3824 C CA . ILE B 1 227 ? 6.211 -18.062 -19.547 1 98.44 227 ILE B CA 1
ATOM 3825 C C . ILE B 1 227 ? 7.652 -18.281 -20 1 98.44 227 ILE B C 1
ATOM 3827 O O . ILE B 1 227 ? 7.922 -19.141 -20.844 1 98.44 227 ILE B O 1
ATOM 3831 N N . ASP B 1 228 ? 8.531 -17.562 -19.453 1 98.69 228 ASP B N 1
ATOM 3832 C CA . ASP B 1 228 ? 9.945 -17.812 -19.703 1 98.69 228 ASP B CA 1
ATOM 3833 C C . ASP B 1 228 ? 10.5 -18.844 -18.734 1 98.69 228 ASP B C 1
ATOM 3835 O O . ASP B 1 228 ? 11.273 -19.734 -19.125 1 98.69 228 ASP B O 1
ATOM 3839 N N . ARG B 1 229 ? 10.094 -18.688 -17.469 1 98.75 229 ARG B N 1
ATOM 3840 C CA . ARG B 1 229 ? 10.562 -19.578 -16.406 1 98.75 229 ARG B CA 1
ATOM 3841 C C . ARG B 1 229 ? 9.438 -19.906 -15.43 1 98.75 229 ARG B C 1
ATOM 3843 O O . ARG B 1 229 ? 8.625 -19.031 -15.109 1 98.75 229 ARG B O 1
ATOM 3850 N N . PHE B 1 230 ? 9.398 -21.094 -15.047 1 98.75 230 PHE B N 1
ATOM 3851 C CA . PHE B 1 230 ? 8.461 -21.562 -14.031 1 98.75 230 PHE B CA 1
ATOM 3852 C C . PHE B 1 230 ? 9.195 -22.234 -12.883 1 98.75 230 PHE B C 1
ATOM 3854 O O . PHE B 1 230 ? 10.023 -23.125 -13.102 1 98.75 230 PHE B O 1
ATOM 3861 N N . ILE B 1 231 ? 8.898 -21.797 -11.617 1 98.75 231 ILE B N 1
ATOM 3862 C CA . ILE B 1 231 ? 9.531 -22.359 -10.438 1 98.75 231 ILE B CA 1
ATOM 3863 C C . ILE B 1 231 ? 8.484 -23.062 -9.57 1 98.75 231 ILE B C 1
ATOM 3865 O O . ILE B 1 231 ? 7.48 -22.453 -9.195 1 98.75 231 ILE B O 1
ATOM 3869 N N . THR B 1 232 ? 8.703 -24.344 -9.289 1 98.12 232 THR B N 1
ATOM 3870 C CA . THR B 1 232 ? 7.746 -25.141 -8.539 1 98.12 232 THR B CA 1
ATOM 3871 C C . THR B 1 232 ? 8.461 -26.172 -7.664 1 98.12 232 THR B C 1
ATOM 3873 O O . THR B 1 232 ? 9.695 -26.203 -7.613 1 98.12 232 THR B O 1
ATOM 3876 N N . ASP B 1 233 ? 7.66 -26.828 -6.844 1 95.62 233 ASP B N 1
ATOM 3877 C CA . ASP B 1 233 ? 8.219 -27.859 -5.969 1 95.62 233 ASP B CA 1
ATOM 3878 C C . ASP B 1 233 ? 8.234 -29.219 -6.66 1 95.62 233 ASP B C 1
ATOM 3880 O O . ASP B 1 233 ? 7.859 -29.328 -7.828 1 95.62 233 ASP B O 1
ATOM 3884 N N . GLU B 1 234 ? 8.703 -30.234 -5.969 1 93.62 234 GLU B N 1
ATOM 3885 C CA . GLU B 1 234 ? 9.07 -31.516 -6.559 1 93.62 234 GLU B CA 1
ATOM 3886 C C . GLU B 1 234 ? 7.836 -32.344 -6.859 1 93.62 234 GLU B C 1
ATOM 3888 O O . GLU B 1 234 ? 7.938 -33.406 -7.484 1 93.62 234 GLU B O 1
ATOM 3893 N N . GLN B 1 235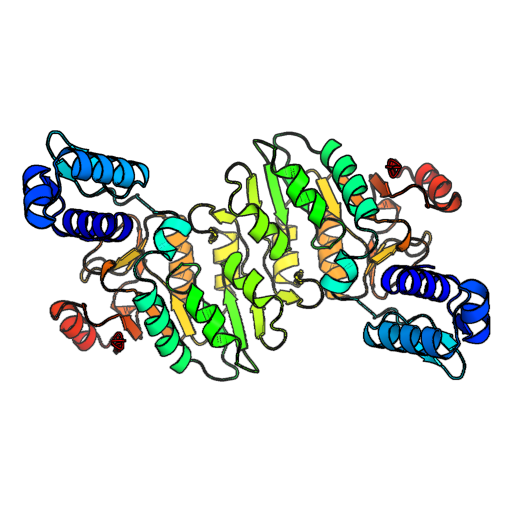 ? 6.715 -31.922 -6.594 1 89.75 235 GLN B N 1
ATOM 3894 C CA . GLN B 1 235 ? 5.52 -32.75 -6.773 1 89.75 235 GLN B CA 1
ATOM 3895 C C . GLN B 1 235 ? 4.863 -32.469 -8.125 1 89.75 235 GLN B C 1
ATOM 3897 O O . GLN B 1 235 ? 3.75 -32.938 -8.383 1 89.75 235 GLN B O 1
ATOM 3902 N N . VAL B 1 236 ? 5.535 -31.828 -8.984 1 91.19 236 VAL B N 1
ATOM 3903 C CA . VAL B 1 236 ? 5 -31.531 -10.305 1 91.19 236 VAL B CA 1
ATOM 3904 C C . VAL B 1 236 ? 4.953 -32.812 -11.148 1 91.19 236 VAL B C 1
ATOM 3906 O O . VAL B 1 236 ? 5.875 -33.625 -11.102 1 91.19 236 VAL B O 1
ATOM 3909 N N . ASP B 1 237 ? 3.879 -32.969 -11.93 1 88.56 237 ASP B N 1
ATOM 3910 C CA . ASP B 1 237 ? 3.689 -34.156 -12.773 1 88.56 237 ASP B CA 1
ATOM 3911 C C . ASP B 1 237 ? 4.625 -34.125 -13.977 1 88.56 237 ASP B C 1
ATOM 3913 O O . ASP B 1 237 ? 4.871 -33.062 -14.555 1 88.56 237 ASP B O 1
ATOM 3917 N N . GLN B 1 238 ? 4.984 -35.281 -14.438 1 89.88 238 GLN B N 1
ATOM 3918 C CA . GLN B 1 238 ? 5.918 -35.438 -15.555 1 89.88 238 GLN B CA 1
ATOM 3919 C C . GLN B 1 238 ? 5.34 -34.844 -16.844 1 89.88 238 GLN B C 1
ATOM 3921 O O . GLN B 1 238 ? 6.078 -34.344 -17.688 1 89.88 238 GLN B O 1
ATOM 3926 N N . SER B 1 239 ? 4.078 -34.875 -16.984 1 90.12 239 SER B N 1
ATOM 3927 C CA . SER B 1 239 ? 3.441 -34.344 -18.188 1 90.12 239 SER B CA 1
ATOM 3928 C C . SER B 1 239 ? 3.756 -32.844 -18.344 1 90.12 239 SER B C 1
ATOM 3930 O O . SER B 1 239 ? 4.004 -32.375 -19.453 1 90.12 239 SER B O 1
ATOM 3932 N N . PHE B 1 240 ? 3.75 -32.188 -17.266 1 92.88 240 PHE B N 1
ATOM 3933 C CA . PHE B 1 240 ? 4.078 -30.766 -17.297 1 92.88 240 PHE B CA 1
ATOM 3934 C C . PHE B 1 240 ? 5.555 -30.547 -17.609 1 92.88 240 PHE B C 1
ATOM 3936 O O . PHE B 1 240 ? 5.918 -29.641 -18.359 1 92.88 240 PHE B O 1
ATOM 3943 N N . VAL B 1 241 ? 6.363 -31.344 -17.062 1 94.94 241 VAL B N 1
ATOM 3944 C CA . VAL B 1 241 ? 7.801 -31.234 -17.297 1 94.94 241 VAL B CA 1
ATOM 3945 C C . VAL B 1 241 ? 8.094 -31.344 -18.781 1 94.94 241 VAL B C 1
ATOM 3947 O O . VAL B 1 241 ? 8.797 -30.5 -19.359 1 94.94 241 VAL B O 1
ATOM 3950 N N . SER B 1 242 ? 7.539 -32.344 -19.375 1 95.25 242 SER B N 1
ATOM 3951 C CA . SER B 1 242 ? 7.766 -32.594 -20.797 1 95.25 242 SER B CA 1
ATOM 3952 C C . SER B 1 242 ? 7.219 -31.469 -21.656 1 95.25 242 SER B C 1
ATOM 3954 O O . SER B 1 242 ? 7.887 -31.016 -22.578 1 95.25 242 SER B O 1
ATOM 3956 N N . GLU B 1 243 ? 6.051 -31.062 -21.344 1 94.06 243 GLU B N 1
ATOM 3957 C CA . GLU B 1 243 ? 5.402 -30.016 -22.125 1 94.06 243 GLU B CA 1
ATOM 3958 C C . GLU B 1 243 ? 6.16 -28.688 -22.016 1 94.06 243 GLU B C 1
ATOM 3960 O O . GLU B 1 243 ? 6.309 -27.969 -23 1 94.06 243 GLU B O 1
ATOM 3965 N N . PHE B 1 244 ? 6.562 -28.328 -20.812 1 96.69 244 PHE B N 1
ATOM 3966 C CA . PHE B 1 244 ? 7.332 -27.109 -20.594 1 96.69 244 PHE B CA 1
ATOM 3967 C C . PHE B 1 244 ? 8.617 -27.141 -21.422 1 96.69 244 PHE B C 1
ATOM 3969 O O . PHE B 1 244 ? 8.953 -26.156 -22.078 1 96.69 244 PHE B O 1
ATOM 3976 N N . HIS B 1 245 ? 9.258 -28.25 -21.375 1 95.62 245 HIS B N 1
ATOM 3977 C CA . HIS B 1 245 ? 10.484 -28.406 -22.156 1 95.62 245 HIS B CA 1
ATOM 3978 C C . HIS B 1 245 ? 10.219 -28.234 -23.641 1 95.62 245 HIS B C 1
ATOM 3980 O O . HIS B 1 245 ? 10.969 -27.531 -24.328 1 95.62 245 HIS B O 1
ATOM 3986 N N . GLN B 1 246 ? 9.227 -28.844 -24.141 1 95.81 246 GLN B N 1
ATOM 3987 C CA . GLN B 1 246 ? 8.891 -28.781 -25.562 1 95.81 246 GLN B CA 1
ATOM 3988 C C . GLN B 1 246 ? 8.57 -27.359 -25.984 1 95.81 246 GLN B C 1
ATOM 3990 O O . GLN B 1 246 ? 8.875 -26.969 -27.125 1 95.81 246 GLN B O 1
ATOM 3995 N N . ARG B 1 247 ? 8.055 -26.609 -25.141 1 95.94 247 ARG B N 1
ATOM 3996 C CA . ARG B 1 247 ? 7.605 -25.266 -25.469 1 95.94 247 ARG B CA 1
ATOM 3997 C C . ARG B 1 247 ? 8.672 -24.234 -25.109 1 95.94 247 ARG B C 1
ATOM 3999 O O . ARG B 1 247 ? 8.461 -23.031 -25.281 1 95.94 247 ARG B O 1
ATOM 4006 N N . GLY B 1 248 ? 9.734 -24.672 -24.562 1 96.69 248 GLY B N 1
ATOM 4007 C CA . GLY B 1 248 ? 10.859 -23.781 -24.297 1 96.69 248 GLY B CA 1
ATOM 4008 C C . GLY B 1 248 ? 10.758 -23.062 -22.969 1 96.69 248 GLY B C 1
ATOM 4009 O O . GLY B 1 248 ? 11.43 -22.047 -22.75 1 96.69 248 GLY B O 1
ATOM 4010 N N . VAL B 1 249 ? 9.844 -23.438 -22.109 1 98 249 VAL B N 1
ATOM 4011 C CA . VAL B 1 249 ? 9.719 -22.875 -20.781 1 98 249 VAL B CA 1
ATOM 4012 C C . VAL B 1 249 ? 10.781 -23.484 -19.859 1 98 249 VAL B C 1
ATOM 4014 O O . VAL B 1 249 ? 10.867 -24.703 -19.734 1 98 249 VAL B O 1
ATOM 4017 N N . LYS B 1 250 ? 11.609 -22.656 -19.234 1 98.38 250 LYS B N 1
ATOM 4018 C CA . LYS B 1 250 ? 12.578 -23.141 -18.25 1 98.38 250 LYS B CA 1
ATOM 4019 C C . LYS B 1 250 ? 11.891 -23.531 -16.938 1 98.38 250 LYS B C 1
ATOM 4021 O O . LYS B 1 250 ? 11.273 -22.688 -16.297 1 98.38 250 LYS B O 1
ATOM 4026 N N . LEU B 1 251 ? 12.016 -24.766 -16.609 1 98.06 251 LEU B N 1
ATOM 4027 C CA . LEU B 1 251 ? 11.359 -25.266 -15.406 1 98.06 251 LEU B CA 1
ATOM 4028 C C . LEU B 1 251 ? 12.383 -25.516 -14.297 1 98.06 251 LEU B C 1
ATOM 4030 O O . LEU B 1 251 ? 13.328 -26.281 -14.484 1 98.06 251 LEU B O 1
ATOM 4034 N N . ASP B 1 252 ? 12.195 -24.844 -13.133 1 98.19 252 ASP B N 1
ATOM 4035 C CA . ASP B 1 252 ? 12.984 -25.094 -11.93 1 98.19 252 ASP B CA 1
ATOM 4036 C C . ASP B 1 252 ? 12.164 -25.875 -10.898 1 98.19 252 ASP B C 1
ATOM 4038 O O . ASP B 1 252 ? 11.164 -25.375 -10.383 1 98.19 252 ASP B O 1
ATOM 4042 N N . ILE B 1 253 ? 12.633 -27.047 -10.617 1 97.62 253 ILE B N 1
ATOM 4043 C CA . ILE B 1 253 ? 12.031 -27.844 -9.562 1 97.62 253 ILE B CA 1
ATOM 4044 C C . ILE B 1 253 ? 12.891 -27.766 -8.297 1 97.62 253 ILE B C 1
ATOM 4046 O O . ILE B 1 253 ? 14.047 -28.188 -8.297 1 97.62 253 ILE B O 1
ATOM 4050 N N . VAL B 1 254 ? 12.273 -27.188 -7.258 1 96.81 254 VAL B N 1
ATOM 4051 C CA . VAL B 1 254 ? 13.023 -27.031 -6.02 1 96.81 254 VAL B CA 1
ATOM 4052 C C . VAL B 1 254 ? 12.625 -28.109 -5.023 1 96.81 254 VAL B C 1
ATOM 4054 O O . VAL B 1 254 ? 11.461 -28.516 -4.965 1 96.81 254 VAL B O 1
ATOM 4057 N N . LEU B 1 255 ? 13.641 -28.531 -4.266 1 92.88 255 LEU B N 1
ATOM 4058 C CA . LEU B 1 255 ? 13.43 -29.625 -3.312 1 92.88 255 LEU B CA 1
ATOM 4059 C C . LEU B 1 255 ? 13.281 -29.078 -1.896 1 92.88 255 LEU B C 1
ATOM 4061 O O . LEU B 1 255 ? 14 -28.156 -1.503 1 92.88 255 LEU B O 1
ATOM 4065 N N . LEU B 1 256 ? 12.266 -29.562 -1.27 1 85.62 256 LEU B N 1
ATOM 4066 C CA . LEU B 1 256 ? 12.102 -29.203 0.135 1 85.62 256 LEU B CA 1
ATOM 4067 C C . LEU B 1 256 ? 13.141 -29.906 1.002 1 85.62 256 LEU B C 1
ATOM 4069 O O . LEU B 1 256 ? 13.477 -31.062 0.759 1 85.62 256 LEU B O 1
ATOM 4073 N N . GLN B 1 257 ? 14.266 -29.188 1.474 1 66.94 257 GLN B N 1
ATOM 4074 C CA . GLN B 1 257 ? 15.25 -29.875 2.314 1 66.94 257 GLN B CA 1
ATOM 4075 C C . GLN B 1 257 ? 14.594 -30.453 3.562 1 66.94 257 GLN B C 1
ATOM 4077 O O . GLN B 1 257 ? 13.75 -29.812 4.184 1 66.94 257 GLN B O 1
ATOM 4082 N N . GLU B 1 258 ? 14.492 -31.781 3.658 1 54.84 258 GLU B N 1
ATOM 4083 C CA . GLU B 1 258 ? 14.086 -32.5 4.852 1 54.84 258 GLU B CA 1
ATOM 4084 C C . GLU B 1 258 ? 14.812 -32 6.09 1 54.84 258 GLU B C 1
ATOM 4086 O O . GLU B 1 258 ? 16.016 -31.703 6.039 1 54.84 258 GLU B O 1
ATOM 4091 N N . ASP B 1 259 ? 14.086 -31.172 6.938 1 44.09 259 ASP B N 1
ATOM 4092 C CA . ASP B 1 259 ? 14.766 -31.25 8.227 1 44.09 259 ASP B CA 1
ATOM 4093 C C . ASP B 1 259 ? 14.992 -32.688 8.648 1 44.09 259 ASP B C 1
ATOM 4095 O O . ASP B 1 259 ? 14.148 -33.562 8.406 1 44.09 259 ASP B O 1
#

Organism: NCBI:txid94136

Sequence (518 aa):
MLYSEERKNKIHAYVEKHKRASVQHLCDAFNVSESTIRRDLSELEQDHLLRRTHGGAIAFESVNFEPTVTEKADRFQKEKQIIATRAASYIQEGDTILIDAGTTTLPLIYEIKHFSSLTVVTNSVVHSELLKDSPQIEVVVPGGRLRHETQALVGPITDQTLSLLHVDKAFIGTNGIDLSDGLTTPNLIEASTKRTMISQSSEVIVLADHSKFEKVTFAKFGDIDDIDRFITDEQVDQSFVSEFHQRGVKLDIVLLQEDMLYSEERKNKIHAYVEKHKRASVQHLCDAFNVSESTIRRDLSELEQDHLLRRTHGGAIAFESVNFEPTVTEKADRFQKEKQIIATRAASYIQEGDTILIDAGTTTLPLIYEIKHFSSLTVVTNSVVHSELLKDSPQIEVVVPGGRLRHETQALVGPITDQTLSLLHVDKAFIGTNGIDLSDGLTTPNLIEASTKRTMISQSSEVIVLADHSKFEKVTFAKFGDIDDIDRFITDEQVDQSFVSEFHQRGVKLDIVLLQED

Nearest PDB structures (foldseek):
  7l6l-assembly1_E  TM=9.370E-01  e=1.414E-15  Escherichia coli K-12
  7lda-assembly1_A  TM=7.876E-01  e=1.348E-05  Stenotrophomonas maltophilia K279a
  3eh7-assembly1_A-2  TM=6.130E-01  e=1.755E-04  Porphyromonas gingivalis
  7qul-assembly1_A-2  TM=4.248E-01  e=4.212E-03  Thauera aromatica
  5xj2-assembly2_B  TM=4.200E-01  e=3.165E-02  Streptococcus pneumoniae TIGR4

pLDDT: mean 91.5, std 10.06, range [40.25, 98.94]

Secondary structure (DSSP, 8-state):
---HHHHHHHHHHHHHHHSEEEHHHHHHHHT--HHHHHHHHHHHHHTTSEEEETTEEEE---TT----HHHHHTTTHHHHHHHHHHHHTT--TT-EEEE-SSTTTHHHHHHGGG-SSEEEEE-BHHHHHHTTT-TTEEEEE--EEEETTTTEEESHHHHHHHHT--EEEEEEE-SEEETTTEEEES-HHHHHHHHHHHHTEEEEEEE--GGGBT---SEEEE-GGG-SEEEEETT--HHHHHHHHHTT-EEEEEP----/---HHHHHHHHHHHHHHHSEEEHHHHHHHHT--HHHHHHHHHHHHHTTSEEEETTEEEE---TT----HHHHHTTTHHHHHHHHHHHHTT--TT-EEEE-SSTTTHHHHHHGGG-SSEEEEE-BHHHHHHTTT-TTEEEEE--EEEETTTTEEESHHHHHHHHT--EEEEEEE-SEEETTTEEEES-HHHHHHHHHHHHTEEEEEEE--GGGBT---SEEEE-GGG-SEEEEETT--HHHHHHHHHTT-EEEEEP----

InterPro domains:
  IPR001034 DeoR-type HTH domain [PF08220] (7-62)
  IPR001034 DeoR-type HTH domain [PR00037] (25-39)
  IPR001034 DeoR-type HTH domain [PR00037] (39-57)
  IPR001034 DeoR-type HTH domain [PS51000] (4-59)
  IPR001034 DeoR-type HTH domain [SM00420] (7-59)
  IPR014036 DeoR-like transcriptional repressor, C-terminal sensor domain [PF00455] (77-234)
  IPR018356 Transcription regulator, HTH DeoR-type, conserved site [PS00894] (7-41)
  IPR036388 Winged helix-like DNA-binding domain superfamily [G3DSA:1.10.10.10] (4-58)
  IPR036390 Winged helix DNA-binding domain superfamily [SSF46785] (5-79)
  IPR037171 NagB/RpiA transferase-like [SSF100950] (76-235)
  IPR050313 Carbohydrate Metabolism HTH-type Transcriptional Regulators [PTHR30363] (2-251)

Radius of gyration: 27.17 Å; Cα contacts (8 Å, |Δi|>4): 1116; chains: 2; bounding box: 55×82×63 Å